Protein AF-A0A258TXN0-F1 (afdb_monomer)

Radius of gyration: 67.25 Å; Cα contacts (8 Å, |Δi|>4): 423; chains: 1; bounding box: 134×65×154 Å

Solvent-accessible surface area (backbone atoms only — not comparable to full-atom values): 26184 Å² total; per-residue (Å²): 59,41,32,47,53,94,91,51,73,48,27,36,38,34,30,48,34,72,54,57,70,43,98,66,52,74,77,59,51,73,75,42,71,86,68,40,50,76,47,72,45,46,90,90,34,70,69,41,41,55,57,52,57,50,58,75,70,36,66,44,80,39,47,53,71,58,34,36,67,53,55,74,41,47,90,88,38,78,72,47,58,69,56,55,42,98,85,58,31,31,79,40,62,52,51,70,46,51,41,34,34,44,99,39,80,64,21,69,73,70,43,69,49,74,75,71,72,57,86,85,50,54,81,67,38,64,60,59,66,68,57,47,53,79,70,47,82,56,48,81,47,79,42,45,54,78,74,47,85,46,72,68,57,49,52,50,39,54,73,74,61,66,47,95,84,56,63,74,87,33,52,36,36,32,30,30,45,48,64,79,59,66,48,93,90,54,56,74,70,56,46,50,52,53,50,55,50,53,47,49,54,47,18,65,76,70,73,48,60,64,90,38,51,42,66,22,14,64,68,50,24,50,52,13,66,76,71,69,36,65,67,48,26,60,73,12,32,42,65,59,51,54,46,47,51,56,68,48,50,54,55,49,52,53,49,51,54,51,52,52,55,48,51,56,50,51,51,52,50,52,54,50,49,53,53,50,51,52,50,51,50,53,53,52,49,54,50,48,52,55,52,54,52,55,58,52,49,55,59,50,48,52,53,49,52,53,48,53,52,54,53,48,55,54,49,52,53,51,49,55,52,50,53,55,49,52,52,52,48,52,55,53,51,51,52,43,46,59,54,66,27,65,67,56,51,52,51,51,54,49,53,45,48,53,52,46,69,70,42,90,47,72,64,55,38,49,50,49,46,54,50,51,54,51,51,54,51,48,37,47,52,54,40,39,54,53,49,51,52,52,46,55,54,49,52,56,47,37,51,50,50,19,69,77,67,74,46,84,76,67,79,78,85,88,79,76,49,64,66,58,53,51,51,53,51,50,51,53,49,58,46,50,61,64,60,68,40,69,70,61,62,72,73,48,57,78,70,57,54,56,49,53,45,50,68,58,48,50,54,50,56,49,53,68,67,73,111

Secondary structure (DSSP, 8-state):
-EE--TTS-SEEEEEEGGGGGSS--HHHHTT-GGGSEEEE--TT-HHHHHHHHHHHT-EEEEEHHHHHHTTS--TT-TTGGGG--TTSEEEEESEEEEEEE---HHHHTT--B-PPPPTTTTTT-HHIIIIIGGG-S-EEEEEETTT-S-HHHHHHIIIIISSTTS-GGGEEEEEE-GGGG--TTS-HHHHHHHHHHHHHHHHHHHT--GGGEEE--HHHHHHHHHHT-HHHHHHTTHHHHHHHIIIIIHHHHHHHHHHHHHHHHHHHHHHHHHHHHHHHHHHHHHHHHHHHHHHHHHHHHHHHHHHHHHHHHHHHHHHHHHHHHHHHHHHHHHHHHHHH-HHHHHHHHHHHHHHHHH-SSHHHHHHHHHHHHHHHHHHHHHHHHHHHHHHHHHHHHHHHHHHHHTPPPPPPPP--THHHHHHHHHHHHHHHHHHS-HHHHHHS-HHHHHHHHIIIIIHHHHHHHH-

pLDDT: mean 79.17, std 10.36, range [47.53, 97.06]

Structure (mmCIF, N/CA/C/O backbone):
data_AF-A0A258TXN0-F1
#
_entry.id   AF-A0A258TXN0-F1
#
loop_
_atom_site.group_PDB
_atom_site.id
_atom_site.type_symbol
_atom_site.label_atom_id
_atom_site.label_alt_id
_atom_site.label_comp_id
_atom_site.label_asym_id
_atom_site.label_entity_id
_atom_site.label_seq_id
_atom_site.pdbx_PDB_ins_code
_atom_site.Cartn_x
_atom_site.Cartn_y
_atom_site.Cartn_z
_atom_site.occupancy
_atom_site.B_iso_or_equiv
_atom_site.auth_seq_id
_atom_site.auth_comp_id
_atom_site.auth_asym_id
_atom_site.auth_atom_id
_atom_site.pdbx_PDB_model_num
ATOM 1 N N . GLU A 1 1 ? 10.518 3.071 -29.718 1.00 85.88 1 GLU A N 1
ATOM 2 C CA . GLU A 1 1 ? 9.910 1.901 -29.042 1.00 85.88 1 GLU A CA 1
ATOM 3 C C . GLU A 1 1 ? 9.382 0.932 -30.086 1.00 85.88 1 GLU A C 1
ATOM 5 O O . GLU A 1 1 ? 8.656 1.357 -30.975 1.00 85.88 1 GLU A O 1
ATOM 10 N N . LEU A 1 2 ? 9.768 -0.339 -30.008 1.00 88.19 2 LEU A N 1
ATOM 11 C CA . LEU A 1 2 ? 9.261 -1.415 -30.858 1.00 88.19 2 LEU A CA 1
ATOM 12 C C . LEU A 1 2 ? 8.452 -2.378 -29.989 1.00 88.19 2 LEU A C 1
ATOM 14 O O . LEU A 1 2 ? 8.932 -2.840 -28.952 1.00 88.19 2 LEU A O 1
ATOM 18 N N . LEU A 1 3 ? 7.236 -2.681 -30.422 1.00 90.94 3 LEU A N 1
ATOM 19 C CA . LEU A 1 3 ? 6.318 -3.585 -29.740 1.00 90.94 3 LEU A CA 1
ATOM 20 C C . LEU A 1 3 ? 5.431 -4.304 -30.753 1.00 90.94 3 LEU A C 1
ATOM 22 O O . LEU A 1 3 ? 5.454 -3.992 -31.944 1.00 90.94 3 LEU A O 1
ATOM 26 N N . TYR A 1 4 ? 4.634 -5.249 -30.266 1.00 90.19 4 TYR A N 1
ATOM 27 C CA . TYR A 1 4 ? 3.569 -5.851 -31.052 1.00 90.19 4 TYR A CA 1
ATOM 28 C C . TYR A 1 4 ? 2.237 -5.811 -30.304 1.00 90.19 4 TYR A C 1
ATOM 30 O O . TYR A 1 4 ? 2.139 -6.259 -29.162 1.00 90.19 4 TYR A O 1
ATOM 38 N N . ASP A 1 5 ? 1.215 -5.278 -30.966 1.00 88.38 5 ASP A N 1
ATOM 39 C CA . ASP A 1 5 ? -0.172 -5.249 -30.523 1.00 88.38 5 ASP A CA 1
ATOM 40 C C . ASP A 1 5 ? -1.057 -5.847 -31.632 1.00 88.38 5 ASP A C 1
ATOM 42 O O . ASP A 1 5 ? -1.190 -5.234 -32.698 1.00 88.38 5 ASP A O 1
ATOM 46 N N . PRO A 1 6 ? -1.685 -7.019 -31.404 1.00 87.31 6 PRO A N 1
ATOM 47 C CA . PRO A 1 6 ? -2.513 -7.683 -32.408 1.00 87.31 6 PRO A CA 1
ATOM 48 C C . PRO A 1 6 ? -3.808 -6.919 -32.722 1.00 87.31 6 PRO A C 1
ATOM 50 O O . PRO A 1 6 ? -4.470 -7.223 -33.712 1.00 87.31 6 PRO A O 1
ATOM 53 N N . SER A 1 7 ? -4.199 -5.947 -31.890 1.00 87.75 7 SER A N 1
ATOM 54 C CA . SER A 1 7 ? -5.395 -5.128 -32.117 1.00 87.75 7 SER A CA 1
ATOM 55 C C . SER A 1 7 ? -5.165 -3.966 -33.088 1.00 87.75 7 SER A C 1
ATOM 57 O O . SER A 1 7 ? -6.132 -3.349 -33.539 1.00 87.75 7 SER A O 1
ATOM 59 N N . LYS A 1 8 ? -3.904 -3.669 -33.428 1.00 85.69 8 LYS A N 1
ATOM 60 C CA . LYS A 1 8 ? -3.514 -2.553 -34.294 1.00 85.69 8 LYS A CA 1
ATOM 61 C C . LYS A 1 8 ? -2.849 -3.054 -35.579 1.00 85.69 8 LYS A C 1
ATOM 63 O O . LYS A 1 8 ? -2.149 -4.066 -35.549 1.00 85.69 8 LYS A O 1
ATOM 68 N N . PRO A 1 9 ? -3.002 -2.335 -36.705 1.00 87.44 9 PRO A N 1
ATOM 69 C CA . PRO A 1 9 ? -2.259 -2.644 -37.920 1.00 87.44 9 PRO A CA 1
ATOM 70 C C . PRO A 1 9 ? -0.758 -2.398 -37.728 1.00 87.44 9 PRO A C 1
ATOM 72 O O . PRO A 1 9 ? -0.335 -1.619 -36.861 1.00 87.44 9 PRO A O 1
ATOM 75 N N . THR A 1 10 ? 0.055 -3.046 -38.560 1.00 90.62 10 THR A N 1
ATOM 76 C CA . THR A 1 10 ? 1.494 -2.782 -38.643 1.00 90.62 10 THR A CA 1
ATOM 77 C C . THR A 1 10 ? 1.719 -1.338 -39.080 1.00 90.62 10 THR A C 1
ATOM 79 O O . THR A 1 10 ? 1.360 -0.935 -40.186 1.00 90.62 10 THR A O 1
ATOM 82 N N . SER A 1 11 ? 2.242 -0.529 -38.162 1.00 91.69 11 SER A N 1
ATOM 83 C CA . SER A 1 11 ? 2.281 0.921 -38.321 1.00 91.69 11 SER A CA 1
ATOM 84 C C . SER A 1 11 ? 3.358 1.569 -37.458 1.00 91.69 11 SER A C 1
ATOM 86 O O . SER A 1 11 ? 3.785 1.030 -36.433 1.00 91.69 11 SER A O 1
ATOM 88 N N . LEU A 1 12 ? 3.799 2.741 -37.901 1.00 90.69 12 LEU A N 1
ATOM 89 C CA . LEU A 1 12 ? 4.608 3.687 -37.150 1.00 90.69 12 LEU A CA 1
ATOM 90 C C . LEU A 1 12 ? 3.681 4.754 -36.584 1.00 90.69 12 LEU A C 1
ATOM 92 O O . LEU A 1 12 ? 2.959 5.399 -37.337 1.00 90.69 12 LEU A O 1
ATOM 96 N N . GLN A 1 13 ? 3.719 4.966 -35.277 1.00 91.12 13 GLN A N 1
ATOM 97 C CA . GLN A 1 13 ? 3.090 6.109 -34.629 1.00 91.12 13 GLN A CA 1
ATOM 98 C C . GLN A 1 13 ? 4.199 7.082 -34.236 1.00 91.12 13 GLN A C 1
ATOM 100 O O . GLN A 1 13 ? 5.100 6.730 -33.472 1.00 91.12 13 GLN A O 1
ATOM 105 N N .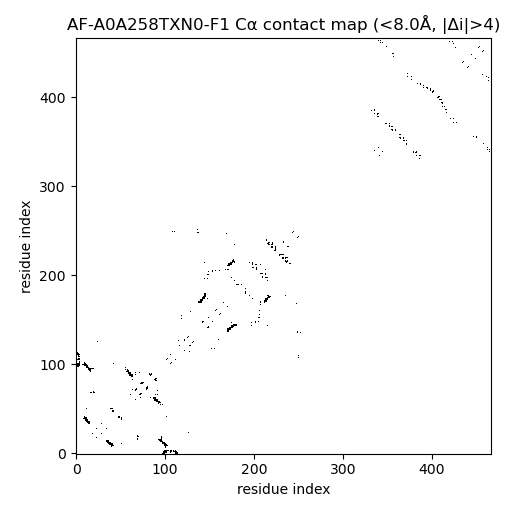 LEU A 1 14 ? 4.145 8.295 -34.772 1.00 90.31 14 LEU A N 1
ATOM 106 C CA . LEU A 1 14 ? 5.177 9.313 -34.626 1.00 90.31 14 LEU A CA 1
ATOM 107 C C . LEU A 1 14 ? 4.608 10.518 -33.878 1.00 90.31 14 LEU A C 1
ATOM 109 O O . LEU A 1 14 ? 3.612 11.107 -34.302 1.00 90.31 14 LEU A O 1
ATOM 113 N N . LEU A 1 15 ? 5.243 10.878 -32.766 1.00 89.94 15 LEU A N 1
ATOM 114 C CA . LEU A 1 15 ? 4.892 12.046 -31.967 1.00 89.94 15 LEU A CA 1
ATOM 115 C C . LEU A 1 15 ? 5.698 13.254 -32.468 1.00 89.94 15 LEU A C 1
ATOM 117 O O . LEU A 1 15 ? 6.931 13.186 -32.439 1.00 89.94 15 LEU A O 1
ATOM 121 N N . PRO A 1 16 ? 5.061 14.351 -32.914 1.00 90.31 16 PRO A N 1
ATOM 122 C CA . PRO A 1 16 ? 5.765 15.533 -33.409 1.00 90.31 16 PRO A CA 1
ATOM 123 C C . PRO A 1 16 ? 6.729 16.128 -32.380 1.00 90.31 16 PRO A C 1
ATOM 125 O O . PRO A 1 16 ? 6.430 16.171 -31.185 1.00 90.31 16 PRO A O 1
ATOM 128 N N . ILE A 1 17 ? 7.874 16.637 -32.842 1.00 85.25 17 ILE A N 1
ATOM 129 C CA . ILE A 1 17 ? 8.883 17.257 -31.967 1.00 85.25 17 ILE A CA 1
ATOM 130 C C . ILE A 1 17 ? 8.358 18.498 -31.234 1.00 85.25 17 ILE A C 1
ATOM 132 O O . ILE A 1 17 ? 8.785 18.789 -30.120 1.00 85.25 17 ILE A O 1
ATOM 136 N N . ASP A 1 18 ? 7.375 19.185 -31.819 1.00 85.44 18 ASP A N 1
ATOM 137 C CA . ASP A 1 18 ? 6.757 20.393 -31.261 1.00 85.44 18 ASP A CA 1
ATOM 138 C C . ASP A 1 18 ? 6.064 20.144 -29.912 1.00 85.44 18 ASP A C 1
ATOM 140 O O . ASP A 1 18 ? 5.946 21.057 -29.098 1.00 85.44 18 ASP A O 1
ATOM 144 N N . THR A 1 19 ? 5.705 18.892 -29.612 1.00 83.75 19 THR A N 1
ATOM 145 C CA . THR A 1 19 ? 5.178 18.476 -28.300 1.00 83.75 19 THR A CA 1
ATOM 146 C C . THR A 1 19 ? 6.193 18.631 -27.163 1.00 83.75 19 THR A C 1
ATOM 148 O O . THR A 1 19 ? 5.831 18.501 -25.997 1.00 83.75 19 THR A O 1
ATOM 151 N N . ARG A 1 20 ? 7.476 18.906 -27.449 1.00 80.94 20 ARG A N 1
ATOM 152 C CA . ARG A 1 20 ? 8.452 19.303 -26.417 1.00 80.94 20 ARG A CA 1
ATOM 153 C C . ARG A 1 20 ? 8.201 20.712 -25.876 1.00 80.94 20 ARG A C 1
ATOM 155 O O . ARG A 1 20 ? 8.654 21.007 -24.780 1.00 80.94 20 ARG A O 1
ATOM 162 N N . ALA A 1 21 ? 7.484 21.567 -26.609 1.00 78.06 21 ALA A N 1
ATOM 163 C CA . ALA A 1 21 ? 7.165 22.926 -26.165 1.00 78.06 21 ALA A CA 1
ATOM 164 C C . ALA A 1 21 ? 6.086 22.975 -25.064 1.00 78.06 21 ALA A C 1
ATOM 166 O O . ALA A 1 21 ? 5.811 24.039 -24.514 1.00 78.06 21 ALA A O 1
ATOM 167 N N . THR A 1 22 ? 5.453 21.840 -24.772 1.00 76.00 22 THR A N 1
ATOM 168 C CA . THR A 1 22 ? 4.412 21.668 -23.755 1.00 76.00 22 THR A CA 1
ATOM 169 C C . THR A 1 22 ? 4.929 20.813 -22.600 1.00 76.00 22 THR A C 1
ATOM 171 O O . THR A 1 22 ? 5.593 19.808 -22.841 1.00 76.00 22 THR A O 1
ATOM 174 N N . ASP A 1 23 ? 4.538 21.133 -21.363 1.00 71.75 23 ASP A N 1
ATOM 175 C CA . ASP A 1 23 ? 4.967 20.428 -20.135 1.00 71.75 23 ASP A CA 1
ATOM 176 C C . ASP A 1 23 ? 4.375 19.009 -19.963 1.00 71.75 23 ASP A C 1
ATOM 178 O O . ASP A 1 23 ? 4.478 18.396 -18.900 1.00 71.75 23 ASP A O 1
ATOM 182 N N . VAL A 1 24 ? 3.720 18.471 -20.994 1.00 77.75 24 VAL A N 1
ATOM 183 C CA . VAL A 1 24 ? 3.070 17.158 -20.959 1.00 77.75 24 VAL A CA 1
ATOM 184 C C . VAL A 1 24 ? 4.089 16.054 -21.260 1.00 77.75 24 VAL A C 1
ATOM 186 O O . VAL A 1 24 ? 4.892 16.128 -22.202 1.00 77.75 24 VAL A O 1
ATOM 189 N N . SER A 1 25 ? 4.046 14.996 -20.448 1.00 77.06 25 SER A N 1
ATOM 190 C CA . SER A 1 25 ? 4.963 13.859 -20.565 1.00 77.06 25 SER A CA 1
ATOM 191 C C . SER A 1 25 ? 4.659 12.983 -21.781 1.00 77.06 25 SER A C 1
ATOM 193 O O . SER A 1 25 ? 3.507 12.825 -22.196 1.00 77.06 25 SER A O 1
ATOM 195 N N . THR A 1 26 ? 5.682 12.308 -22.309 1.00 77.12 26 THR A N 1
ATOM 196 C CA . THR A 1 26 ? 5.510 11.311 -23.388 1.00 77.12 26 THR A CA 1
ATOM 197 C C . THR A 1 26 ? 4.529 10.190 -23.017 1.00 77.12 26 THR A C 1
ATOM 199 O O . THR A 1 26 ? 3.789 9.696 -23.866 1.00 77.12 26 THR A O 1
ATOM 202 N N . THR A 1 27 ? 4.480 9.805 -21.738 1.00 77.50 27 THR A N 1
ATOM 203 C CA . THR A 1 27 ? 3.583 8.753 -21.225 1.00 77.50 27 THR A CA 1
ATOM 204 C C . THR A 1 27 ? 2.120 9.190 -21.242 1.00 77.50 27 THR A C 1
ATOM 206 O O . THR A 1 27 ? 1.228 8.377 -21.477 1.00 77.50 27 THR A O 1
ATOM 209 N N . GLU A 1 28 ? 1.864 10.474 -21.010 1.00 81.56 28 GLU A N 1
ATOM 210 C CA . GLU A 1 28 ? 0.526 11.048 -21.076 1.00 81.56 28 GLU A CA 1
ATOM 211 C C . GLU A 1 28 ? 0.065 11.218 -22.527 1.00 81.56 28 GLU A C 1
ATOM 213 O O . GLU A 1 28 ? -1.054 10.821 -22.848 1.00 81.56 28 GLU A O 1
ATOM 218 N N . TYR A 1 29 ? 0.952 11.647 -23.433 1.00 83.94 29 TYR A N 1
ATOM 219 C CA . TYR A 1 29 ? 0.668 11.704 -24.874 1.00 83.94 29 TYR A CA 1
ATOM 220 C C . TYR A 1 29 ? 0.269 10.357 -25.482 1.00 83.94 29 TYR A C 1
ATOM 222 O O . TYR A 1 29 ? -0.532 10.326 -26.414 1.00 83.94 29 TYR A O 1
ATOM 230 N N . LYS A 1 30 ? 0.737 9.225 -24.938 1.00 83.06 30 LYS A N 1
ATOM 231 C CA . LYS A 1 30 ? 0.283 7.887 -25.374 1.00 83.06 30 LYS A CA 1
ATOM 232 C C . LYS A 1 30 ? -1.232 7.671 -25.211 1.00 83.06 30 LYS A C 1
ATOM 234 O O . LYS A 1 30 ? -1.773 6.750 -25.819 1.00 83.06 30 LYS A O 1
ATOM 239 N N . ARG A 1 31 ? -1.921 8.481 -24.395 1.00 84.25 31 ARG A N 1
ATOM 240 C CA . ARG A 1 31 ? -3.377 8.407 -24.171 1.00 84.25 31 ARG A CA 1
ATOM 241 C C . ARG A 1 31 ? -4.202 9.222 -25.167 1.00 84.25 31 ARG A C 1
ATOM 243 O O . ARG A 1 31 ? -5.419 9.064 -25.159 1.00 84.25 31 ARG A O 1
ATOM 250 N N . TYR A 1 32 ? -3.560 10.040 -26.000 1.00 87.25 32 TYR A N 1
ATOM 251 C CA . TYR A 1 32 ? -4.201 10.946 -26.956 1.00 87.25 32 TYR A CA 1
ATOM 252 C C . TYR A 1 32 ? -3.794 10.569 -28.389 1.00 87.25 32 TYR A C 1
ATOM 254 O O . TYR A 1 32 ? -2.847 11.147 -28.922 1.00 87.25 32 TYR A O 1
ATOM 262 N N . PRO A 1 33 ? -4.435 9.561 -29.017 1.00 84.00 33 PRO A N 1
ATOM 263 C CA . PRO A 1 33 ? -4.076 9.087 -30.356 1.00 84.00 33 PRO A CA 1
ATOM 264 C C . PRO A 1 33 ? -4.084 10.172 -31.442 1.00 84.00 33 PRO A C 1
ATOM 266 O O . PRO A 1 33 ? -3.379 10.034 -32.434 1.00 84.00 33 PRO A O 1
ATOM 269 N N . GLU A 1 34 ? -4.866 11.235 -31.261 1.00 87.88 34 GLU A N 1
ATOM 270 C CA . GLU A 1 34 ? -4.994 12.376 -32.168 1.00 87.88 34 GLU A CA 1
ATOM 271 C C . GLU A 1 34 ? -3.714 13.211 -32.315 1.00 87.88 34 GLU A C 1
ATOM 273 O O . GLU A 1 34 ? -3.518 13.840 -33.352 1.00 87.88 34 GLU A O 1
ATOM 278 N N . GLU A 1 35 ? -2.823 13.176 -31.322 1.00 87.94 35 GLU A N 1
ATOM 279 C CA . GLU A 1 35 ? -1.531 13.877 -31.351 1.00 87.94 35 GLU A CA 1
ATOM 280 C C . GLU A 1 35 ? -0.450 13.084 -32.113 1.00 87.94 35 GLU A C 1
ATOM 282 O O . GLU A 1 35 ? 0.663 13.571 -32.324 1.00 87.94 35 GLU A O 1
ATOM 287 N N . TRP A 1 36 ? -0.755 11.850 -32.536 1.00 90.69 36 TRP A N 1
ATOM 288 C CA . TRP A 1 36 ? 0.188 10.960 -33.210 1.00 90.69 36 TRP A CA 1
ATOM 289 C C . TRP A 1 36 ? -0.069 10.900 -34.710 1.00 90.69 36 TRP A C 1
ATOM 291 O O . TRP A 1 36 ? -1.180 10.660 -35.179 1.00 90.69 36 TRP A O 1
ATOM 301 N N . THR A 1 37 ? 1.005 11.019 -35.485 1.00 90.50 37 THR A N 1
ATOM 302 C CA . THR A 1 37 ? 0.969 10.749 -36.922 1.00 90.50 37 THR A CA 1
ATOM 303 C C . THR A 1 37 ? 1.172 9.258 -37.157 1.00 90.50 37 THR A C 1
ATOM 305 O O . THR A 1 37 ? 2.190 8.703 -36.749 1.00 90.50 37 THR A O 1
ATOM 308 N N . VAL A 1 38 ? 0.211 8.603 -37.811 1.00 90.62 38 VAL A N 1
ATOM 309 C CA . VAL A 1 38 ? 0.270 7.163 -38.100 1.00 90.62 38 VAL A CA 1
ATOM 310 C C . VAL A 1 38 ? 0.675 6.928 -39.554 1.00 90.62 38 VAL A C 1
ATOM 312 O O . VAL A 1 38 ? 0.050 7.458 -40.469 1.00 90.62 38 VAL A O 1
ATOM 315 N N . VAL A 1 39 ? 1.705 6.109 -39.762 1.00 90.38 39 VAL A N 1
ATOM 316 C CA . VAL A 1 39 ? 2.179 5.661 -41.077 1.00 90.38 39 VAL A CA 1
ATOM 317 C C . VAL A 1 39 ? 2.127 4.138 -41.112 1.00 90.38 39 VAL A C 1
ATOM 319 O O . VAL A 1 39 ? 2.914 3.464 -40.448 1.00 90.38 39 VAL A O 1
ATOM 322 N N . GLU A 1 40 ? 1.182 3.580 -41.860 1.00 90.00 40 GLU A N 1
ATOM 323 C CA . GLU A 1 40 ? 1.084 2.132 -42.069 1.00 90.00 40 GLU A CA 1
ATOM 324 C C . GLU A 1 40 ? 2.125 1.652 -43.083 1.00 90.00 40 GLU A C 1
ATOM 326 O O . GLU A 1 40 ? 2.471 2.368 -44.028 1.00 90.00 40 GLU A O 1
ATOM 331 N N . PHE A 1 41 ? 2.628 0.432 -42.892 1.00 88.69 41 PHE A N 1
ATOM 332 C CA . PHE A 1 41 ? 3.592 -0.175 -43.805 1.00 88.69 41 PHE A CA 1
ATOM 333 C C . PHE A 1 41 ? 3.377 -1.682 -43.940 1.00 88.69 41 PHE A C 1
ATOM 335 O O . PHE A 1 41 ? 2.915 -2.348 -43.015 1.00 88.69 41 PHE A O 1
ATOM 342 N N . ASP A 1 42 ? 3.729 -2.219 -45.107 1.00 85.88 42 ASP A N 1
ATOM 343 C CA . ASP A 1 42 ? 3.648 -3.651 -45.389 1.00 85.88 42 ASP A CA 1
ATOM 344 C C . ASP A 1 42 ? 4.982 -4.335 -45.078 1.00 85.88 42 ASP A C 1
ATOM 346 O O . ASP A 1 42 ? 6.019 -4.020 -45.661 1.00 85.88 42 ASP A O 1
ATOM 350 N N . VAL A 1 43 ? 4.933 -5.312 -44.175 1.00 82.38 43 VAL A N 1
ATOM 351 C CA . VAL A 1 43 ? 6.079 -6.113 -43.719 1.00 82.38 43 VAL A CA 1
ATOM 352 C C . VAL A 1 43 ? 6.639 -6.995 -44.838 1.00 82.38 43 VAL A C 1
ATOM 354 O O . VAL A 1 43 ? 7.825 -7.314 -44.838 1.00 82.38 43 VAL A O 1
ATOM 357 N N . ASN A 1 44 ? 5.814 -7.370 -45.819 1.00 82.06 44 ASN A N 1
ATOM 358 C CA . ASN A 1 44 ? 6.240 -8.205 -46.943 1.00 82.06 44 ASN A CA 1
ATOM 359 C C . ASN A 1 44 ? 6.875 -7.391 -48.081 1.00 82.06 44 ASN A C 1
ATOM 361 O O . ASN A 1 44 ? 7.425 -7.970 -49.019 1.00 82.06 44 ASN A O 1
ATOM 365 N N . SER A 1 45 ? 6.813 -6.057 -48.013 1.00 84.88 45 SER A N 1
ATOM 366 C CA . SER A 1 45 ? 7.343 -5.158 -49.034 1.00 84.88 45 SER A CA 1
ATOM 367 C C . SER A 1 45 ? 8.539 -4.376 -48.501 1.00 84.88 45 SER A C 1
ATOM 369 O O . SER A 1 45 ? 8.406 -3.458 -47.690 1.00 84.88 45 SER A O 1
ATOM 371 N N . ASN A 1 46 ? 9.731 -4.706 -49.007 1.00 80.38 46 ASN A N 1
ATOM 372 C CA . ASN A 1 46 ? 10.968 -4.036 -48.608 1.00 80.38 46 ASN A CA 1
ATOM 373 C C . ASN A 1 46 ? 10.924 -2.522 -48.887 1.00 80.38 46 ASN A C 1
ATOM 375 O O . ASN A 1 46 ? 11.340 -1.726 -48.050 1.00 80.38 46 ASN A O 1
ATOM 379 N N . ASP A 1 47 ? 10.351 -2.110 -50.021 1.00 82.81 47 ASP A N 1
ATOM 380 C CA . ASP A 1 47 ? 10.215 -0.691 -50.372 1.00 82.81 47 ASP A CA 1
ATOM 381 C C . ASP A 1 47 ? 9.246 0.045 -49.434 1.00 82.81 47 ASP A C 1
ATOM 383 O O . ASP A 1 47 ? 9.499 1.193 -49.059 1.00 82.81 47 ASP A O 1
ATOM 387 N N . SER A 1 48 ? 8.157 -0.612 -49.013 1.00 85.75 48 SER A N 1
ATOM 388 C CA . SER A 1 48 ? 7.204 -0.044 -48.050 1.00 85.75 48 SER A CA 1
ATOM 389 C C . SER A 1 48 ? 7.864 0.179 -46.690 1.00 85.75 48 SER A C 1
ATOM 391 O O . SER A 1 48 ? 7.779 1.284 -46.151 1.00 85.75 48 SER A O 1
ATOM 393 N N . MET A 1 49 ? 8.598 -0.818 -46.185 1.00 82.69 49 MET A N 1
ATOM 394 C CA . MET A 1 49 ? 9.358 -0.691 -44.941 1.00 82.69 49 MET A CA 1
ATOM 395 C C . MET A 1 49 ? 10.401 0.424 -45.032 1.00 82.69 49 MET A C 1
ATOM 397 O O . MET A 1 49 ? 10.420 1.312 -44.184 1.00 82.69 49 MET A O 1
ATOM 401 N N . VAL A 1 50 ? 11.238 0.440 -46.073 1.00 83.12 50 VAL A N 1
ATOM 402 C CA . VAL A 1 50 ? 12.286 1.464 -46.224 1.00 83.12 50 VAL A CA 1
ATOM 403 C C . VAL A 1 50 ? 11.694 2.874 -46.231 1.00 83.12 50 VAL A C 1
ATOM 405 O O . VAL A 1 50 ? 12.245 3.768 -45.591 1.00 83.12 50 VAL A O 1
ATOM 408 N N . ASN A 1 51 ? 10.573 3.090 -46.921 1.00 84.19 51 ASN A N 1
ATOM 409 C CA . ASN A 1 51 ? 9.920 4.399 -46.947 1.00 84.19 51 ASN A CA 1
ATOM 410 C C . ASN A 1 51 ? 9.346 4.791 -45.580 1.00 84.19 51 ASN A C 1
ATOM 412 O O . ASN A 1 51 ? 9.517 5.932 -45.159 1.00 84.19 51 ASN A O 1
ATOM 416 N N . ALA A 1 52 ? 8.737 3.849 -44.861 1.00 84.94 52 ALA A N 1
ATOM 417 C CA . ALA A 1 52 ? 8.206 4.090 -43.525 1.00 84.94 52 ALA A CA 1
ATOM 418 C C . ALA A 1 52 ? 9.326 4.416 -42.517 1.00 84.94 52 ALA A C 1
ATOM 420 O O . ALA A 1 52 ? 9.269 5.426 -41.820 1.00 84.94 52 ALA A O 1
ATOM 421 N N . PHE A 1 53 ? 10.403 3.627 -42.483 1.00 83.38 53 PHE A N 1
ATOM 422 C CA . PHE A 1 53 ? 11.531 3.862 -41.573 1.00 83.38 53 PHE A CA 1
ATOM 423 C C . PHE A 1 53 ? 12.322 5.136 -41.911 1.00 83.38 53 PHE A C 1
ATOM 425 O O . PHE A 1 53 ? 12.860 5.775 -41.005 1.00 83.38 53 PHE A O 1
ATOM 432 N N . LYS A 1 54 ? 12.345 5.567 -43.181 1.00 84.81 54 LYS A N 1
ATOM 433 C CA . LYS A 1 54 ? 12.897 6.879 -43.559 1.00 84.81 54 LYS A CA 1
ATOM 434 C C . LYS A 1 54 ? 12.158 8.038 -42.889 1.00 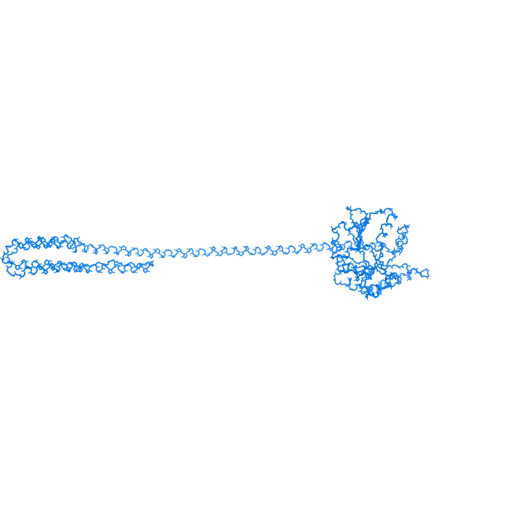84.81 54 LYS A C 1
ATOM 436 O O . LYS A 1 54 ? 12.816 9.008 -42.515 1.00 84.81 54 LYS A O 1
ATOM 441 N N . GLU A 1 55 ? 10.841 7.939 -42.688 1.00 84.50 55 GLU A N 1
ATOM 442 C CA . GLU A 1 55 ? 10.083 8.984 -41.985 1.00 84.50 55 GLU A CA 1
ATOM 443 C C . GLU A 1 55 ? 10.551 9.147 -40.536 1.00 84.50 55 GLU A C 1
ATOM 445 O O . GLU A 1 55 ? 10.659 10.278 -40.074 1.00 84.50 55 GLU A O 1
ATOM 450 N N . VAL A 1 56 ? 10.930 8.067 -39.841 1.00 83.38 56 VAL A N 1
ATOM 451 C CA . VAL A 1 56 ? 11.469 8.140 -38.464 1.00 83.38 56 VAL A CA 1
ATOM 452 C C . VAL A 1 56 ? 12.745 8.989 -38.410 1.00 83.38 56 VAL A C 1
ATOM 454 O O . VAL A 1 56 ? 12.942 9.754 -37.471 1.00 83.38 56 VAL A O 1
ATOM 457 N N . SER A 1 57 ? 13.590 8.894 -39.440 1.00 81.62 57 SER A N 1
ATOM 458 C CA . SER A 1 57 ? 14.858 9.633 -39.549 1.00 81.62 57 SER A CA 1
ATOM 459 C C . SER A 1 57 ? 14.728 11.054 -40.107 1.00 81.62 57 SER A C 1
ATOM 461 O O . SER A 1 57 ? 15.733 11.709 -40.381 1.00 81.62 57 SER A O 1
ATOM 463 N N . ARG A 1 58 ? 13.503 11.538 -40.329 1.00 85.50 58 ARG A N 1
ATOM 464 C CA . ARG A 1 58 ? 13.276 12.833 -40.964 1.00 85.50 58 ARG A CA 1
ATOM 465 C C . ARG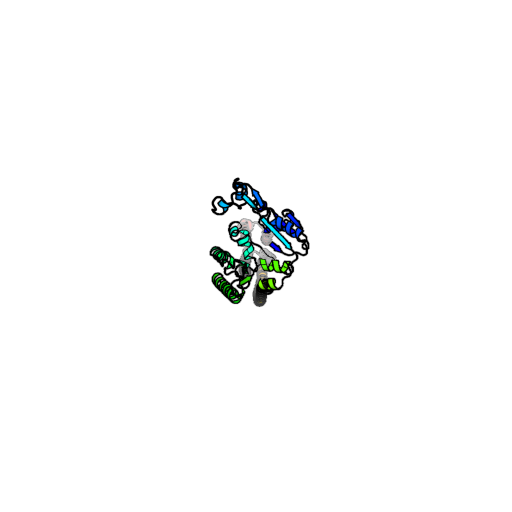 A 1 58 ? 13.703 13.978 -40.049 1.00 85.50 58 ARG A C 1
ATOM 467 O O . ARG A 1 58 ? 13.268 14.074 -38.901 1.00 85.50 58 ARG A O 1
ATOM 474 N N . THR A 1 59 ? 14.505 14.881 -40.599 1.00 86.50 59 THR A N 1
ATOM 475 C CA . THR A 1 59 ? 14.932 16.117 -39.943 1.00 86.50 59 THR A CA 1
ATOM 476 C C . THR A 1 59 ? 14.326 17.336 -40.630 1.00 86.50 59 THR A C 1
ATOM 478 O O . THR A 1 59 ? 13.946 17.299 -41.806 1.00 86.50 59 THR A O 1
ATOM 481 N N . ARG A 1 60 ? 14.222 18.434 -39.880 1.00 86.00 60 ARG A N 1
ATOM 482 C CA . ARG A 1 60 ? 13.848 19.755 -40.387 1.00 86.00 60 ARG A CA 1
ATOM 483 C C . ARG A 1 60 ? 14.868 20.792 -39.931 1.00 86.00 60 ARG A C 1
ATOM 485 O O . ARG A 1 60 ? 15.382 20.712 -38.819 1.00 86.00 60 ARG A O 1
ATOM 492 N N . ARG A 1 61 ? 15.121 21.787 -40.778 1.00 86.19 61 ARG A N 1
ATOM 493 C CA . ARG A 1 61 ? 15.957 22.941 -40.431 1.00 86.19 61 ARG A CA 1
ATOM 494 C C . ARG A 1 61 ? 15.136 23.971 -39.680 1.00 86.19 61 ARG A C 1
ATOM 496 O O . ARG A 1 61 ? 14.099 24.394 -40.186 1.00 86.19 61 ARG A O 1
ATOM 503 N N . VAL A 1 62 ? 15.625 24.379 -38.518 1.00 85.44 62 VAL A N 1
ATOM 504 C CA . VAL A 1 62 ? 15.027 25.424 -37.675 1.00 85.44 62 VAL A CA 1
ATOM 505 C C . VAL A 1 62 ? 16.075 26.470 -37.304 1.00 85.44 62 VAL A C 1
ATOM 507 O O . VAL A 1 62 ? 17.279 26.257 -37.487 1.00 85.44 62 VAL A O 1
ATOM 510 N N . THR A 1 63 ? 15.630 27.624 -36.811 1.00 87.06 63 THR A N 1
ATOM 511 C CA . THR A 1 63 ? 16.546 28.639 -36.272 1.00 87.06 63 THR A CA 1
ATOM 512 C C . THR A 1 63 ? 17.133 28.175 -34.935 1.00 87.06 63 THR A C 1
ATOM 514 O O . THR A 1 63 ? 16.550 27.335 -34.247 1.00 87.06 63 THR A O 1
ATOM 517 N N . ALA A 1 64 ? 18.286 28.724 -34.544 1.00 81.50 64 ALA A N 1
ATOM 518 C CA . ALA A 1 64 ? 18.893 28.410 -33.247 1.00 81.50 64 ALA A CA 1
ATOM 519 C C . ALA A 1 64 ? 17.960 28.748 -32.062 1.00 81.50 64 ALA A C 1
ATOM 521 O O . ALA A 1 64 ? 17.883 27.976 -31.113 1.00 81.50 64 ALA A O 1
ATOM 522 N N . GLU A 1 65 ? 17.187 29.838 -32.156 1.00 81.50 65 GLU A N 1
ATOM 523 C CA . GLU A 1 65 ? 16.200 30.236 -31.136 1.00 81.50 65 GLU A CA 1
ATOM 524 C C . GLU A 1 65 ? 15.066 29.205 -30.982 1.00 81.50 65 GLU A C 1
ATOM 526 O O . GLU A 1 65 ? 14.639 28.888 -29.871 1.00 81.50 65 GLU A O 1
ATOM 531 N N . GLU A 1 66 ? 14.575 28.647 -32.093 1.00 79.88 66 GLU A N 1
ATOM 532 C CA . GLU A 1 66 ? 13.549 27.598 -32.070 1.00 79.88 66 GLU A CA 1
ATOM 533 C C . GLU A 1 66 ? 14.096 26.276 -31.517 1.00 79.88 66 GLU A C 1
ATOM 535 O O . GLU A 1 66 ? 13.400 25.588 -30.768 1.00 79.88 66 GLU A O 1
ATOM 540 N N . ALA A 1 67 ? 15.344 25.928 -31.845 1.00 80.12 67 ALA A N 1
ATOM 541 C CA . ALA A 1 67 ? 16.008 24.741 -31.309 1.00 80.12 67 ALA A CA 1
ATOM 542 C C . ALA A 1 67 ? 16.258 24.850 -29.792 1.00 80.12 67 ALA A C 1
ATOM 544 O O . ALA A 1 67 ? 16.046 23.874 -29.068 1.00 80.12 67 ALA A O 1
ATOM 545 N N . GLU A 1 68 ? 16.631 26.036 -29.300 1.00 80.38 68 GLU A N 1
ATOM 546 C CA . GLU A 1 68 ? 16.802 26.320 -27.868 1.00 80.38 68 GLU A CA 1
ATOM 547 C C . GLU A 1 68 ? 15.471 26.197 -27.114 1.00 80.38 68 GLU A C 1
ATOM 549 O O . GLU A 1 68 ? 15.391 25.530 -26.079 1.00 80.38 68 GLU A O 1
ATOM 554 N N . LYS A 1 69 ? 14.379 26.728 -27.683 1.00 80.06 69 LYS A N 1
ATOM 555 C CA . LYS A 1 69 ? 13.028 26.597 -27.111 1.00 80.06 69 LYS A CA 1
ATOM 556 C C . LYS A 1 69 ? 12.566 25.140 -26.984 1.00 80.06 69 LYS A C 1
ATOM 558 O O . LYS A 1 69 ? 11.817 24.818 -26.067 1.00 80.06 69 LYS A O 1
ATOM 563 N N . LEU A 1 70 ? 13.004 24.263 -27.887 1.00 74.56 70 LEU A N 1
ATOM 564 C CA . LEU A 1 70 ? 12.721 22.822 -27.846 1.00 74.56 70 LEU A CA 1
ATOM 565 C C . LEU A 1 70 ? 13.715 22.033 -26.973 1.00 74.56 70 LEU A C 1
ATOM 567 O O . LEU A 1 70 ? 13.625 20.805 -26.917 1.00 74.56 70 LEU A O 1
ATOM 571 N N . SER A 1 71 ? 14.654 22.717 -26.304 1.00 72.56 71 SER A N 1
ATOM 572 C CA . SER A 1 71 ? 15.742 22.112 -25.520 1.00 72.56 71 SER A CA 1
ATOM 573 C C . SER A 1 71 ? 16.590 21.123 -26.332 1.00 72.56 71 SER A C 1
ATOM 575 O O . SER A 1 71 ? 17.036 20.096 -25.820 1.00 72.56 71 SER A O 1
ATOM 577 N N . LEU A 1 72 ? 16.770 21.412 -27.624 1.00 74.25 72 LEU A N 1
ATOM 578 C CA . LEU A 1 72 ? 17.566 20.624 -28.572 1.00 74.25 72 LEU A CA 1
ATOM 579 C C . LEU A 1 72 ? 18.897 21.296 -28.932 1.00 74.25 72 LEU A C 1
ATOM 581 O O . LEU A 1 72 ? 19.676 20.721 -29.685 1.00 74.25 72 LEU A O 1
ATOM 585 N N . TYR A 1 73 ? 19.140 22.504 -28.425 1.00 72.06 73 TYR A N 1
ATOM 586 C CA . TYR A 1 73 ? 20.357 23.273 -28.648 1.00 72.06 73 TYR A CA 1
ATOM 587 C C . TYR A 1 73 ? 20.652 24.137 -27.415 1.00 72.06 73 TYR A C 1
ATOM 589 O O . TYR A 1 73 ? 19.788 24.913 -27.007 1.00 72.06 73 TYR A O 1
ATOM 597 N N . ASP A 1 74 ? 21.849 24.016 -26.835 1.00 71.38 74 ASP A N 1
ATOM 598 C CA . ASP A 1 74 ? 22.347 24.920 -25.791 1.00 71.38 74 ASP A CA 1
ATOM 599 C C . ASP A 1 74 ? 23.572 25.704 -26.309 1.00 71.38 74 ASP A C 1
ATOM 601 O O . ASP A 1 74 ? 24.617 25.103 -26.575 1.00 71.38 74 ASP A O 1
ATOM 605 N N . PRO A 1 75 ? 23.499 27.048 -26.418 1.00 65.50 75 PRO A N 1
ATOM 606 C CA . PRO A 1 75 ? 24.629 27.881 -26.836 1.00 65.50 75 PRO A CA 1
ATOM 607 C C . PRO A 1 75 ? 25.879 27.754 -25.949 1.00 65.50 75 PRO A C 1
ATOM 609 O O . PRO A 1 75 ? 26.975 28.108 -26.386 1.00 65.50 75 PRO A O 1
ATOM 612 N N . ASN A 1 76 ? 25.728 27.302 -24.699 1.00 65.62 76 ASN A N 1
ATOM 613 C CA . ASN A 1 76 ? 26.821 27.155 -23.736 1.00 65.62 76 ASN A CA 1
ATOM 614 C C . ASN A 1 76 ? 27.470 25.763 -23.763 1.00 65.62 76 ASN A C 1
ATOM 616 O O . ASN A 1 76 ? 28.509 25.568 -23.126 1.00 65.62 76 ASN A O 1
ATOM 620 N N . ASN A 1 77 ? 26.887 24.804 -24.487 1.00 69.06 77 ASN A N 1
ATOM 621 C CA . ASN A 1 77 ? 27.441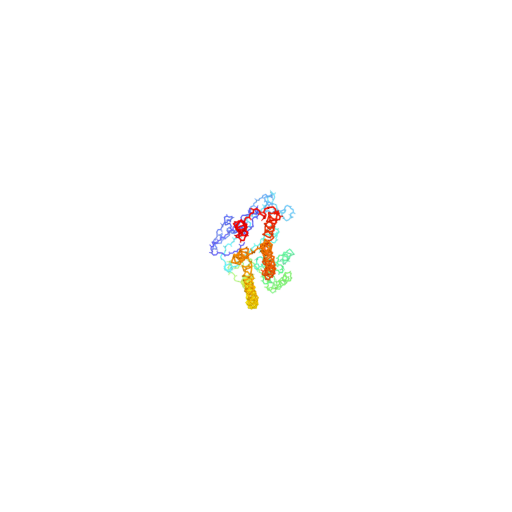 23.469 -24.653 1.00 69.06 77 ASN A CA 1
ATOM 622 C C . ASN A 1 77 ? 28.382 23.430 -25.871 1.00 69.06 77 ASN A C 1
ATOM 624 O O . ASN A 1 77 ? 27.997 23.749 -26.996 1.00 69.06 77 ASN A O 1
ATOM 628 N N . SER A 1 78 ? 29.639 23.032 -25.654 1.00 59.22 78 SER A N 1
ATOM 629 C CA . SER A 1 78 ? 30.668 23.008 -26.703 1.00 59.22 78 SER A CA 1
ATOM 630 C C . SER A 1 78 ? 30.358 22.040 -27.846 1.00 59.22 78 SER A C 1
ATOM 632 O O . SER A 1 78 ? 30.795 22.286 -28.971 1.00 59.22 78 SER A O 1
ATOM 634 N N . ASP A 1 79 ? 29.610 20.970 -27.568 1.00 61.38 79 ASP A N 1
ATOM 635 C CA . ASP A 1 79 ? 29.225 19.972 -28.570 1.00 61.38 79 ASP A CA 1
ATOM 636 C C . ASP A 1 79 ? 28.063 20.473 -29.445 1.00 61.38 79 ASP A C 1
ATOM 638 O O . ASP A 1 79 ? 28.090 20.313 -30.668 1.00 61.38 79 ASP A O 1
ATOM 642 N N . ASP A 1 80 ? 27.096 21.180 -28.853 1.00 62.56 80 ASP A N 1
ATOM 643 C CA . ASP A 1 80 ? 25.960 21.756 -29.584 1.00 62.56 80 ASP A CA 1
ATOM 644 C C . ASP A 1 80 ? 26.401 22.943 -30.451 1.00 62.56 80 ASP A C 1
ATOM 646 O O . ASP A 1 80 ? 25.923 23.098 -31.574 1.00 62.56 80 ASP A O 1
ATOM 650 N N . ALA A 1 81 ? 27.398 23.720 -30.017 1.00 59.00 81 ALA A N 1
ATOM 651 C CA . ALA A 1 81 ? 27.973 24.811 -30.806 1.00 59.00 81 ALA A CA 1
ATOM 652 C C . ALA A 1 81 ? 28.579 24.350 -32.154 1.00 59.00 81 ALA A C 1
ATOM 654 O O . ALA A 1 81 ? 28.657 25.144 -33.094 1.00 59.00 81 ALA A O 1
ATOM 655 N N . MET A 1 82 ? 28.978 23.074 -32.285 1.00 59.38 82 MET A N 1
ATOM 656 C CA . MET A 1 82 ? 29.446 22.491 -33.555 1.00 59.38 82 MET A CA 1
ATOM 657 C C . MET A 1 82 ? 28.312 22.036 -34.487 1.00 59.38 82 MET A C 1
ATOM 659 O O . MET A 1 82 ? 28.570 21.766 -35.660 1.00 59.38 82 MET A O 1
ATOM 663 N N . SER A 1 83 ? 27.071 21.957 -33.997 1.00 66.50 83 SER A N 1
ATOM 664 C CA . SER A 1 83 ? 25.896 21.522 -34.773 1.00 66.50 83 SER A CA 1
ATOM 665 C C . SER A 1 83 ? 25.263 22.633 -35.628 1.00 66.50 83 SER A C 1
ATOM 667 O O . SER A 1 83 ? 24.369 22.371 -36.434 1.00 66.50 83 SER A O 1
ATOM 669 N N . LEU A 1 84 ? 25.745 23.874 -35.491 1.00 73.62 84 LEU A N 1
ATOM 670 C CA . LEU A 1 84 ? 25.308 25.021 -36.283 1.00 73.62 84 LEU A CA 1
ATOM 671 C C . LEU A 1 84 ? 25.728 24.882 -37.751 1.00 73.62 84 LEU A C 1
ATOM 673 O O . LEU A 1 84 ? 26.914 24.833 -38.092 1.00 73.62 84 LEU A O 1
ATOM 677 N N . ASN A 1 85 ? 24.745 24.914 -38.648 1.00 78.50 85 ASN A N 1
ATOM 678 C CA . ASN A 1 85 ? 25.003 25.032 -40.074 1.00 78.50 85 ASN A CA 1
ATOM 679 C C . ASN A 1 85 ? 25.614 26.404 -40.404 1.00 78.50 85 ASN A C 1
ATOM 681 O O . ASN A 1 85 ? 25.411 27.392 -39.697 1.00 78.50 85 ASN A O 1
ATOM 685 N N . LYS A 1 86 ? 26.300 26.495 -41.551 1.00 73.06 86 LYS A N 1
ATOM 686 C CA . LYS A 1 86 ? 26.923 27.742 -42.047 1.00 73.06 86 LYS A CA 1
ATOM 687 C C . LYS A 1 86 ? 25.947 28.921 -42.169 1.00 73.06 86 LYS A C 1
ATOM 689 O O . LYS A 1 86 ? 26.380 30.067 -42.123 1.00 73.06 86 LYS A O 1
ATOM 694 N N . ASP A 1 87 ? 24.657 28.623 -42.286 1.00 75.12 87 ASP A N 1
ATOM 695 C CA . ASP A 1 87 ? 23.574 29.594 -42.444 1.00 75.12 87 ASP A CA 1
ATOM 696 C C . ASP A 1 87 ? 22.909 29.974 -41.101 1.00 75.12 87 ASP A C 1
ATOM 698 O O . ASP A 1 87 ? 21.886 30.653 -41.093 1.00 75.12 87 ASP A O 1
ATOM 702 N N . GLY A 1 88 ? 23.447 29.518 -39.959 1.00 76.94 88 GLY A N 1
ATOM 703 C CA . GLY A 1 88 ? 22.911 29.801 -38.618 1.00 76.94 88 GLY A CA 1
ATOM 704 C C . GLY A 1 88 ? 21.670 28.983 -38.228 1.00 76.94 88 GLY A C 1
ATOM 705 O O . GLY A 1 88 ? 20.982 29.326 -37.269 1.00 76.94 88 GLY A O 1
ATOM 706 N N . THR A 1 89 ? 21.367 27.916 -38.973 1.00 83.94 89 THR A N 1
ATOM 707 C CA . THR A 1 89 ? 20.257 26.984 -38.700 1.00 83.94 89 THR A CA 1
ATOM 708 C C . THR A 1 89 ? 20.760 25.689 -38.072 1.00 83.94 89 THR A C 1
ATOM 710 O O . THR A 1 89 ? 21.921 25.322 -38.248 1.00 83.94 89 THR A O 1
ATOM 713 N N . VAL A 1 90 ? 19.882 24.972 -37.376 1.00 82.25 90 VAL A N 1
ATOM 714 C CA . VAL A 1 90 ? 20.168 23.664 -36.770 1.00 82.25 90 VAL A CA 1
ATOM 715 C C . VAL A 1 90 ? 19.207 22.632 -37.361 1.00 82.25 90 VAL A C 1
ATOM 717 O O . VAL A 1 90 ? 18.018 22.908 -37.541 1.00 82.25 90 VAL A O 1
ATOM 720 N N . ASP A 1 91 ? 19.723 21.455 -37.714 1.00 82.25 91 ASP A N 1
ATOM 721 C CA . ASP A 1 91 ? 18.904 20.324 -38.154 1.00 82.25 91 ASP A CA 1
ATOM 722 C C . ASP A 1 91 ? 18.356 19.592 -36.920 1.00 82.25 91 ASP A C 1
ATOM 724 O O . ASP A 1 91 ? 19.105 18.959 -36.180 1.00 82.25 91 ASP A O 1
ATOM 728 N N . VAL A 1 92 ? 17.042 19.670 -36.698 1.00 82.44 92 VAL A N 1
ATOM 729 C CA . VAL A 1 92 ? 16.358 18.999 -35.581 1.00 82.44 92 VAL A CA 1
ATOM 730 C C . VAL A 1 92 ? 15.513 17.823 -36.080 1.00 82.44 92 VAL A C 1
ATOM 732 O O . VAL A 1 92 ? 14.977 17.884 -37.193 1.00 82.44 92 VAL A O 1
ATOM 735 N N . PRO A 1 93 ? 15.354 16.745 -35.291 1.00 84.06 93 PRO A N 1
ATOM 736 C CA . PRO A 1 93 ? 14.448 15.656 -35.642 1.00 84.06 93 PRO A CA 1
ATOM 737 C C . PRO A 1 93 ? 13.003 16.162 -35.718 1.00 84.06 93 PRO A C 1
ATOM 739 O O . PRO A 1 93 ? 12.578 16.979 -34.905 1.00 84.06 93 PRO A O 1
ATOM 742 N N . CYS A 1 94 ? 12.224 15.664 -36.679 1.00 86.38 94 CYS A N 1
ATOM 743 C CA . CYS A 1 94 ? 10.800 16.003 -36.788 1.00 86.38 94 CYS A CA 1
ATOM 744 C C . CYS A 1 94 ? 9.944 15.364 -35.684 1.00 86.38 94 CYS A C 1
ATOM 746 O O . CYS A 1 94 ? 8.819 15.807 -35.451 1.00 86.38 94 CYS A O 1
ATOM 748 N N . TRP A 1 95 ? 10.465 14.339 -35.005 1.00 88.06 95 TRP A N 1
ATOM 749 C CA . TRP A 1 95 ? 9.708 13.493 -34.088 1.00 88.06 95 TRP A CA 1
ATOM 750 C C . TRP A 1 95 ? 10.369 13.435 -32.710 1.00 88.06 95 TRP A C 1
ATOM 752 O O . TRP A 1 95 ? 11.574 13.215 -32.609 1.00 88.06 95 TRP A O 1
ATOM 762 N N . ARG A 1 96 ? 9.568 13.604 -31.653 1.00 83.19 96 ARG A N 1
ATOM 763 C CA . ARG A 1 96 ? 9.965 13.419 -30.247 1.00 83.19 96 ARG A CA 1
ATOM 764 C C . ARG A 1 96 ? 10.025 11.939 -29.876 1.00 83.19 96 ARG A C 1
ATOM 766 O O . ARG A 1 96 ? 10.876 11.528 -29.101 1.00 83.19 96 ARG A O 1
ATOM 773 N N . TYR A 1 97 ? 9.093 11.139 -30.391 1.00 84.56 97 TYR A N 1
ATOM 774 C CA . TYR A 1 97 ? 8.983 9.723 -30.044 1.00 84.56 97 TYR A CA 1
ATOM 775 C C . TYR A 1 97 ? 8.398 8.917 -31.201 1.00 84.56 97 TYR A C 1
ATOM 777 O O . TYR A 1 97 ? 7.508 9.394 -31.902 1.00 84.56 97 TYR A O 1
ATOM 785 N N . ALA A 1 98 ? 8.866 7.682 -31.374 1.00 88.00 98 ALA A N 1
ATOM 786 C CA . ALA A 1 98 ? 8.355 6.757 -32.381 1.00 88.00 98 ALA A CA 1
ATOM 787 C C . ALA A 1 98 ? 7.974 5.419 -31.737 1.00 88.00 98 ALA A C 1
ATOM 789 O O . ALA A 1 98 ? 8.795 4.786 -31.064 1.00 88.00 98 ALA A O 1
ATOM 790 N N . MET A 1 99 ? 6.735 4.984 -31.960 1.00 89.31 99 MET A N 1
ATOM 791 C CA . MET A 1 99 ? 6.234 3.659 -31.601 1.00 89.31 99 MET A CA 1
ATOM 792 C C . MET A 1 99 ? 6.036 2.839 -32.870 1.00 89.31 99 MET A C 1
ATOM 794 O O . MET A 1 99 ? 5.332 3.258 -33.783 1.00 89.31 99 MET A O 1
ATOM 798 N N . ILE A 1 100 ? 6.655 1.670 -32.927 1.00 91.31 100 ILE A N 1
ATOM 799 C CA . ILE A 1 100 ? 6.651 0.799 -34.098 1.00 91.31 100 ILE A CA 1
ATOM 800 C C . ILE A 1 100 ? 5.912 -0.479 -33.719 1.00 91.31 100 ILE A C 1
ATOM 802 O O . ILE A 1 100 ? 6.399 -1.242 -32.883 1.00 91.31 100 ILE A O 1
ATOM 806 N N . ASN A 1 101 ? 4.744 -0.701 -34.323 1.00 91.25 101 ASN A N 1
ATOM 807 C CA . ASN A 1 101 ? 3.997 -1.945 -34.181 1.00 91.25 101 ASN A CA 1
ATOM 808 C C . ASN A 1 101 ? 4.447 -2.932 -35.262 1.00 91.25 101 ASN A C 1
ATOM 810 O O . ASN A 1 101 ? 4.099 -2.753 -36.430 1.00 91.25 101 ASN A O 1
ATOM 814 N N . PHE A 1 102 ? 5.225 -3.951 -34.894 1.00 89.06 102 PHE A N 1
ATOM 815 C CA . PHE A 1 102 ? 5.856 -4.860 -35.854 1.00 89.06 102 PHE A CA 1
ATOM 816 C C . PHE A 1 102 ? 5.621 -6.340 -35.489 1.00 89.06 102 PHE A C 1
ATOM 818 O O . PHE A 1 102 ? 5.938 -6.737 -34.366 1.00 89.06 102 PHE A O 1
ATOM 825 N N . PRO A 1 103 ? 5.088 -7.173 -36.408 1.00 86.81 103 PRO A N 1
ATOM 826 C CA . PRO A 1 103 ? 4.814 -8.588 -36.157 1.00 86.81 103 PRO A CA 1
ATOM 827 C C . PRO A 1 103 ? 6.111 -9.400 -36.180 1.00 86.81 103 PRO A C 1
ATOM 829 O O . PRO A 1 103 ? 6.548 -9.891 -37.220 1.00 86.81 103 PRO A O 1
ATOM 832 N N . HIS A 1 104 ? 6.753 -9.517 -35.019 1.00 85.19 104 HIS A N 1
ATOM 833 C CA . HIS A 1 104 ? 7.941 -10.345 -34.830 1.00 85.19 104 HIS A CA 1
ATOM 834 C C . HIS A 1 104 ? 7.705 -11.379 -33.725 1.00 85.19 104 HIS A C 1
ATOM 836 O O . HIS A 1 104 ? 7.211 -10.993 -32.663 1.00 85.19 104 HIS A O 1
ATOM 842 N N . PRO A 1 105 ? 8.151 -12.643 -33.883 1.00 83.31 105 PRO A N 1
ATOM 843 C CA . PRO A 1 105 ? 7.914 -13.701 -32.897 1.00 83.31 105 PRO A CA 1
ATOM 844 C C . PRO A 1 105 ? 8.345 -13.352 -31.465 1.00 83.31 105 PRO A C 1
ATOM 846 O O . PRO A 1 105 ? 7.672 -13.718 -30.508 1.00 83.31 105 PRO A O 1
ATOM 849 N N . LEU A 1 106 ? 9.448 -12.611 -31.296 1.00 80.75 106 LEU A N 1
ATOM 850 C CA . LEU A 1 106 ? 9.884 -12.150 -29.967 1.00 80.75 106 LEU A CA 1
ATOM 851 C C . LEU A 1 106 ? 8.970 -11.056 -29.388 1.00 80.75 106 LEU A C 1
ATOM 853 O O . LEU A 1 106 ? 8.719 -11.047 -28.186 1.00 80.75 106 LEU A O 1
ATOM 857 N N . LEU A 1 107 ? 8.463 -10.144 -30.225 1.00 84.50 107 LEU A N 1
ATOM 858 C CA . LEU A 1 107 ? 7.574 -9.058 -29.789 1.00 84.50 107 LEU A CA 1
ATOM 859 C C . LEU A 1 107 ? 6.173 -9.597 -29.460 1.00 84.50 107 LEU A C 1
ATOM 861 O O . LEU A 1 107 ? 5.570 -9.177 -28.476 1.00 84.50 107 LEU A O 1
ATOM 865 N N . GLU A 1 108 ? 5.703 -10.600 -30.210 1.00 84.25 108 GLU A N 1
ATOM 866 C CA . GLU A 1 108 ? 4.465 -11.348 -29.940 1.00 84.25 108 GLU A CA 1
ATOM 867 C C . GLU A 1 108 ? 4.459 -12.025 -28.565 1.00 84.25 108 GLU A C 1
ATOM 869 O O . GLU A 1 108 ? 3.414 -12.144 -27.927 1.00 84.25 108 GLU A O 1
ATOM 874 N N . GLN A 1 109 ? 5.631 -12.414 -28.061 1.00 79.00 109 GLN A N 1
ATOM 875 C CA . GLN A 1 109 ? 5.792 -12.984 -26.721 1.00 79.00 109 GLN A CA 1
ATOM 876 C C . GLN A 1 109 ? 5.788 -11.916 -25.606 1.00 79.00 109 GLN A C 1
ATOM 878 O O . GLN A 1 109 ? 6.036 -12.226 -24.438 1.00 79.00 109 GLN A O 1
ATOM 883 N N . GLY A 1 110 ? 5.481 -10.656 -25.9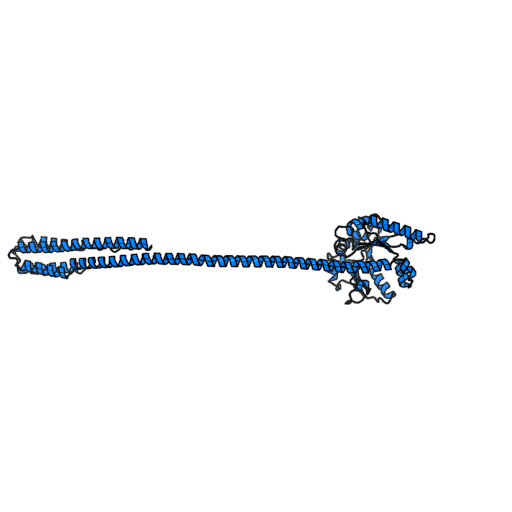37 1.00 76.12 110 GLY A N 1
ATOM 884 C CA . GLY A 1 110 ? 5.369 -9.548 -24.987 1.00 76.12 110 GLY A CA 1
ATOM 885 C C . GLY A 1 110 ? 6.700 -8.867 -24.659 1.00 76.12 110 GLY A C 1
ATOM 886 O O . GLY A 1 110 ? 6.818 -8.243 -23.592 1.00 76.12 110 GLY A O 1
ATOM 887 N N . LEU A 1 111 ? 7.701 -9.003 -25.537 1.00 82.19 111 LEU A N 1
ATOM 888 C CA . LEU A 1 111 ? 8.922 -8.201 -25.511 1.00 82.19 111 LEU A CA 1
ATOM 889 C C . LEU A 1 111 ? 8.620 -6.805 -26.066 1.00 82.19 111 LEU A C 1
ATOM 891 O O . LEU A 1 111 ? 8.019 -6.661 -27.127 1.00 82.19 111 LEU A O 1
ATOM 895 N N . VAL A 1 112 ? 9.073 -5.779 -25.352 1.00 84.25 112 VAL A N 1
ATOM 896 C CA . VAL A 1 112 ? 9.035 -4.389 -25.810 1.00 84.25 112 VAL A CA 1
ATOM 897 C C . VAL A 1 112 ? 10.465 -3.883 -25.803 1.00 84.25 112 VAL A C 1
ATOM 899 O O . VAL A 1 112 ? 11.144 -3.975 -24.779 1.00 84.25 112 VAL A O 1
ATOM 902 N N . ILE A 1 113 ? 10.927 -3.382 -26.945 1.00 86.00 113 ILE A N 1
ATOM 903 C CA . ILE A 1 113 ? 12.281 -2.855 -27.103 1.00 86.00 113 ILE A CA 1
ATOM 904 C C . ILE A 1 113 ? 12.197 -1.336 -27.061 1.00 86.00 113 ILE A C 1
ATOM 906 O O . ILE A 1 113 ? 11.553 -0.697 -27.897 1.00 86.00 113 ILE A O 1
ATOM 910 N N . LEU A 1 114 ? 12.860 -0.750 -26.075 1.00 82.94 114 LEU A N 1
ATOM 911 C CA . LEU A 1 114 ? 12.954 0.691 -25.933 1.00 82.94 114 LEU A CA 1
ATOM 912 C C . LEU A 1 114 ? 14.340 1.113 -26.404 1.00 82.94 114 LEU A C 1
ATOM 914 O O . LEU A 1 114 ? 15.325 0.935 -25.695 1.00 82.94 114 LEU A O 1
ATOM 918 N N . ASP A 1 115 ? 14.397 1.605 -27.636 1.00 81.94 115 ASP A N 1
ATOM 919 C CA . ASP A 1 115 ? 15.624 2.149 -28.202 1.00 81.94 115 ASP A CA 1
ATOM 920 C C . ASP A 1 115 ? 15.843 3.560 -27.653 1.00 81.94 115 ASP A C 1
ATOM 922 O O . ASP A 1 115 ? 14.954 4.414 -27.750 1.00 81.94 115 ASP A O 1
ATOM 926 N N . THR A 1 116 ? 16.992 3.775 -27.019 1.00 69.19 116 THR A N 1
ATOM 927 C CA . THR A 1 116 ? 17.389 5.079 -26.494 1.00 69.19 116 THR A CA 1
ATOM 928 C C . THR A 1 116 ? 18.301 5.752 -27.515 1.00 69.19 116 THR A C 1
ATOM 930 O O . THR A 1 116 ? 19.242 5.098 -27.972 1.00 69.19 116 THR A O 1
ATOM 933 N N . PRO A 1 117 ? 18.104 7.041 -27.855 1.00 64.19 117 PRO A N 1
ATOM 934 C CA . PRO A 1 117 ? 19.089 7.764 -28.645 1.00 64.19 117 PRO A CA 1
ATOM 935 C C . PRO A 1 117 ? 20.451 7.689 -27.938 1.00 64.19 117 PRO A C 1
ATOM 937 O O . PRO A 1 117 ? 20.515 7.498 -26.721 1.00 64.19 117 PRO A O 1
ATOM 940 N N . GLY A 1 118 ? 21.533 7.763 -28.720 1.00 60.91 118 GLY A N 1
ATOM 941 C CA . GLY A 1 118 ? 22.889 7.453 -28.257 1.00 60.91 118 GLY A CA 1
ATOM 942 C C . GLY A 1 118 ? 23.274 8.147 -26.947 1.00 60.91 118 GLY A C 1
ATOM 943 O O . GLY A 1 118 ? 22.697 9.159 -26.570 1.00 60.91 118 GLY A O 1
ATOM 944 N N . LEU A 1 119 ? 24.297 7.627 -26.267 1.00 55.47 119 LEU A N 1
ATOM 945 C CA . LEU A 1 119 ? 24.734 8.069 -24.931 1.00 55.47 119 LEU A CA 1
ATOM 946 C C . LEU A 1 119 ? 24.985 9.592 -24.819 1.00 55.47 119 LEU A C 1
ATOM 948 O O . LEU A 1 119 ? 24.894 10.148 -23.730 1.00 55.47 119 LEU A O 1
ATOM 952 N N . ASN A 1 120 ? 25.225 10.270 -25.945 1.00 51.91 120 ASN A N 1
ATOM 953 C CA . ASN A 1 120 ? 25.391 11.724 -26.048 1.00 51.91 120 ASN A CA 1
ATOM 954 C C . ASN A 1 120 ? 24.063 12.514 -25.935 1.00 51.91 120 ASN A C 1
ATOM 956 O O . ASN A 1 120 ? 24.083 13.699 -25.631 1.00 51.91 120 ASN A O 1
ATOM 960 N N . ALA A 1 121 ? 22.910 11.872 -26.145 1.00 51.50 121 ALA A N 1
ATOM 961 C CA . ALA A 1 121 ? 21.562 12.451 -26.054 1.00 51.50 121 ALA A CA 1
ATOM 962 C C . ALA A 1 121 ? 20.877 12.204 -24.690 1.00 51.50 121 ALA A C 1
ATOM 964 O O . ALA A 1 121 ? 19.815 12.749 -24.407 1.00 51.50 121 ALA A O 1
ATOM 965 N N . ILE A 1 122 ? 21.494 11.412 -23.807 1.00 49.38 122 ILE A N 1
ATOM 966 C CA . ILE A 1 122 ? 21.003 11.111 -22.446 1.00 49.38 122 ILE A CA 1
ATOM 967 C C . ILE A 1 122 ? 20.930 12.375 -21.570 1.00 49.38 122 ILE A C 1
ATOM 969 O O . ILE A 1 122 ? 20.112 12.437 -20.653 1.00 49.38 122 ILE A O 1
ATOM 973 N N . GLY A 1 123 ? 21.743 13.398 -21.863 1.00 49.44 123 GLY A N 1
ATOM 974 C CA . GLY A 1 123 ? 21.736 14.679 -21.147 1.00 49.44 123 GLY A CA 1
ATOM 975 C C . GLY A 1 123 ? 20.570 15.609 -21.501 1.00 49.44 123 GLY A C 1
ATOM 976 O O . GLY A 1 123 ? 20.208 16.450 -20.683 1.00 49.44 123 GLY A O 1
ATOM 977 N N . THR A 1 124 ? 19.957 15.451 -22.679 1.00 50.09 124 THR A N 1
ATOM 978 C CA . THR A 1 124 ? 18.903 16.354 -23.180 1.00 50.09 124 THR A CA 1
ATOM 979 C C . THR A 1 124 ? 17.485 15.826 -22.943 1.00 50.09 124 THR A C 1
ATOM 981 O O . THR A 1 124 ? 16.520 16.575 -23.114 1.00 50.09 124 THR A O 1
ATOM 984 N N . GLU A 1 125 ? 17.329 14.571 -22.496 1.00 56.22 125 GLU A N 1
ATOM 985 C CA . GLU A 1 125 ? 16.034 13.962 -22.156 1.00 56.22 125 GLU A CA 1
ATOM 986 C C . GLU A 1 125 ? 16.023 13.303 -20.760 1.00 56.22 125 GLU A C 1
ATOM 988 O O . GLU A 1 125 ? 16.277 12.101 -20.618 1.00 56.22 125 GLU A O 1
ATOM 993 N N . PRO A 1 126 ? 15.650 14.057 -19.707 1.00 54.19 126 PRO A N 1
ATOM 994 C CA . PRO A 1 126 ? 15.552 13.535 -18.341 1.00 54.19 126 PRO A CA 1
ATOM 995 C C . PRO A 1 126 ? 14.511 12.412 -18.178 1.00 54.19 126 PRO A C 1
ATOM 997 O O . PRO A 1 126 ? 14.673 11.533 -17.335 1.00 54.19 126 PRO A O 1
ATOM 1000 N N . GLU A 1 127 ? 13.435 12.407 -18.978 1.00 56.84 127 GLU A N 1
ATOM 1001 C CA . GLU A 1 127 ? 12.358 11.406 -18.868 1.00 56.84 127 GLU A CA 1
ATOM 1002 C C . GLU A 1 127 ? 12.821 9.992 -19.247 1.00 56.84 127 GLU A C 1
ATOM 1004 O O . GLU A 1 127 ? 12.457 9.013 -18.590 1.00 56.84 127 GLU A O 1
ATOM 1009 N N . LEU A 1 128 ? 13.637 9.867 -20.294 1.00 58.81 128 LEU A N 1
ATOM 1010 C CA . LEU A 1 128 ? 14.078 8.575 -20.813 1.00 58.81 128 LEU A CA 1
ATOM 1011 C C . LEU A 1 128 ? 15.025 7.865 -19.830 1.00 58.81 128 LEU A C 1
ATOM 1013 O O . LEU A 1 128 ? 14.973 6.651 -19.641 1.00 58.81 128 LEU A O 1
ATOM 1017 N N . THR A 1 129 ? 15.862 8.640 -19.151 1.00 54.88 129 THR A N 1
ATOM 1018 C CA . THR A 1 129 ? 16.934 8.140 -18.286 1.00 54.88 129 THR A CA 1
ATOM 1019 C C . THR A 1 129 ? 16.480 7.968 -16.838 1.00 54.88 129 THR A C 1
ATOM 1021 O O . THR A 1 129 ? 16.912 7.025 -16.175 1.00 54.88 129 THR A O 1
ATOM 1024 N N . LEU A 1 130 ? 15.555 8.807 -16.354 1.00 56.81 130 LEU A N 1
ATOM 1025 C CA . LEU A 1 130 ? 15.053 8.750 -14.977 1.00 56.81 130 LEU A CA 1
ATOM 1026 C C . LEU A 1 130 ? 13.763 7.932 -14.816 1.00 56.81 130 LEU A C 1
ATOM 1028 O O . LEU A 1 130 ? 13.571 7.351 -13.750 1.00 56.81 130 LEU A O 1
ATOM 1032 N N . ASN A 1 131 ? 12.903 7.838 -15.841 1.00 59.34 131 ASN A N 1
ATOM 1033 C CA . ASN A 1 131 ? 11.619 7.124 -15.734 1.00 59.34 131 ASN A CA 1
ATOM 1034 C C . ASN A 1 131 ? 11.571 5.814 -16.528 1.00 59.34 131 ASN A C 1
ATOM 1036 O O . ASN A 1 131 ? 10.993 4.840 -16.042 1.00 59.34 131 ASN A O 1
ATOM 1040 N N . MET A 1 132 ? 12.153 5.752 -17.730 1.00 66.62 132 MET A N 1
ATOM 1041 C CA . MET A 1 132 ? 12.042 4.548 -18.569 1.00 66.62 132 MET A CA 1
ATOM 1042 C C . MET A 1 132 ? 13.054 3.473 -18.171 1.00 66.62 132 MET A C 1
ATOM 1044 O O . MET A 1 132 ? 12.665 2.315 -18.016 1.00 66.62 132 MET A O 1
ATOM 1048 N N . LEU A 1 133 ? 14.320 3.845 -17.929 1.00 67.88 133 LEU A N 1
ATOM 1049 C CA . LEU A 1 133 ? 15.342 2.883 -17.504 1.00 67.88 133 LEU A CA 1
ATOM 1050 C C . LEU A 1 133 ? 14.933 2.126 -16.230 1.00 67.88 133 LEU A C 1
ATOM 1052 O O . LEU A 1 133 ? 14.914 0.904 -16.296 1.00 67.88 133 LEU A O 1
ATOM 1056 N N . PRO A 1 134 ? 14.511 2.750 -15.108 1.00 65.38 134 PRO A N 1
ATOM 1057 C CA . PRO A 1 134 ? 14.181 1.997 -13.891 1.00 65.38 134 PRO A CA 1
ATOM 1058 C C . PRO A 1 134 ? 12.964 1.068 -13.996 1.00 65.38 134 PRO A C 1
ATOM 1060 O O . PRO A 1 134 ? 12.787 0.216 -13.126 1.00 65.38 134 PRO A O 1
ATOM 1063 N N . ASN A 1 135 ? 12.120 1.259 -15.014 1.00 66.75 135 ASN A N 1
ATOM 1064 C CA . ASN A 1 135 ? 10.948 0.427 -15.290 1.00 66.75 135 ASN A CA 1
ATOM 1065 C C . ASN A 1 135 ? 11.232 -0.669 -16.331 1.00 66.75 135 ASN A C 1
ATOM 1067 O O . ASN A 1 135 ? 10.378 -1.528 -16.565 1.00 66.75 135 ASN A O 1
ATOM 1071 N N . ALA A 1 136 ? 12.407 -0.661 -16.969 1.00 74.38 136 ALA A N 1
ATOM 1072 C CA . ALA A 1 136 ? 12.797 -1.731 -17.871 1.00 74.38 136 ALA A CA 1
ATOM 1073 C C . ALA A 1 136 ? 13.051 -3.026 -17.079 1.00 74.38 136 ALA A C 1
ATOM 1075 O O . ALA A 1 136 ? 13.525 -3.013 -15.947 1.00 74.38 136 ALA A O 1
ATOM 1076 N N . HIS A 1 137 ? 12.720 -4.170 -17.676 1.00 73.69 137 HIS A N 1
ATOM 1077 C CA . HIS A 1 137 ? 12.951 -5.478 -17.049 1.00 73.69 137 HIS A CA 1
ATOM 1078 C C . HIS A 1 137 ? 14.395 -5.948 -17.251 1.00 73.69 137 HIS A C 1
ATOM 1080 O O . HIS A 1 137 ? 14.930 -6.695 -16.433 1.00 73.69 137 HIS A O 1
ATOM 1086 N N . ALA A 1 138 ? 15.014 -5.494 -18.340 1.00 78.06 138 ALA A N 1
ATOM 1087 C CA . ALA A 1 138 ? 16.402 -5.746 -18.653 1.00 78.06 138 ALA A CA 1
ATOM 1088 C C . ALA A 1 138 ? 17.003 -4.620 -19.489 1.00 78.06 138 ALA A C 1
ATOM 1090 O O . ALA A 1 138 ? 16.283 -3.881 -20.164 1.00 78.06 138 ALA A O 1
ATOM 1091 N N . VAL A 1 139 ? 18.327 -4.523 -19.437 1.00 81.81 139 VAL A N 1
ATOM 1092 C CA . VAL A 1 139 ? 19.124 -3.533 -20.158 1.00 81.81 139 VAL A CA 1
ATOM 1093 C C . VAL A 1 139 ? 20.133 -4.264 -21.035 1.00 81.81 139 VAL A C 1
ATOM 1095 O O . VAL A 1 139 ? 20.927 -5.066 -20.537 1.00 81.81 139 VAL A O 1
ATOM 1098 N N . LEU A 1 140 ? 20.090 -3.968 -22.335 1.00 85.12 140 LEU A N 1
ATOM 1099 C CA . LEU A 1 140 ? 21.047 -4.443 -23.327 1.00 85.12 140 LEU A CA 1
ATOM 1100 C C . LEU A 1 140 ? 21.995 -3.297 -23.681 1.00 85.12 140 LEU A C 1
ATOM 1102 O O . LEU A 1 140 ? 21.590 -2.329 -24.319 1.00 85.12 140 LEU A O 1
ATOM 1106 N N . PHE A 1 141 ? 23.245 -3.392 -23.246 1.00 87.06 141 PHE A N 1
ATOM 1107 C CA . PHE A 1 141 ? 24.238 -2.345 -23.459 1.00 87.06 141 PHE A CA 1
ATOM 1108 C C . PHE A 1 141 ? 25.125 -2.683 -24.655 1.00 87.06 141 PHE A C 1
ATOM 1110 O O . PHE A 1 141 ? 25.839 -3.683 -24.634 1.00 87.06 141 PHE A O 1
ATOM 1117 N N . ILE A 1 142 ? 25.057 -1.880 -25.715 1.00 87.38 142 ILE A N 1
ATOM 1118 C CA . ILE A 1 142 ? 25.764 -2.144 -26.973 1.00 87.38 142 ILE A CA 1
ATOM 1119 C C . ILE A 1 142 ? 27.081 -1.367 -26.989 1.00 87.38 142 ILE A C 1
ATOM 1121 O O . ILE A 1 142 ? 27.094 -0.159 -26.781 1.00 87.38 142 ILE A O 1
ATOM 1125 N N . LEU A 1 143 ? 28.171 -2.075 -27.267 1.00 87.88 143 LEU A N 1
ATOM 1126 C CA . LEU A 1 143 ? 29.549 -1.593 -27.267 1.00 87.88 143 LEU A CA 1
ATOM 1127 C C . LEU A 1 143 ? 30.256 -1.982 -28.570 1.00 87.88 143 LEU A C 1
ATOM 1129 O O . LEU A 1 143 ? 29.873 -2.954 -29.221 1.00 87.88 143 LEU A O 1
ATOM 1133 N N . GLY A 1 144 ? 31.306 -1.252 -28.946 1.00 86.38 144 GLY A N 1
ATOM 1134 C CA . GLY A 1 144 ? 32.176 -1.615 -30.069 1.00 86.38 144 GLY A CA 1
ATOM 1135 C C . GLY A 1 144 ? 33.266 -2.609 -29.658 1.00 86.38 144 GLY A C 1
ATOM 1136 O O . GLY A 1 144 ? 34.030 -2.350 -28.732 1.00 86.38 144 GLY A O 1
ATOM 1137 N N . ALA A 1 145 ? 33.375 -3.743 -30.351 1.00 83.38 145 ALA A N 1
ATOM 1138 C CA . ALA A 1 145 ? 34.459 -4.710 -30.161 1.00 83.38 145 ALA A CA 1
ATOM 1139 C C . ALA A 1 145 ? 35.817 -4.179 -30.665 1.00 83.38 145 ALA A C 1
ATOM 1141 O O . ALA A 1 145 ? 36.863 -4.639 -30.214 1.00 83.38 145 ALA A O 1
ATOM 1142 N N . ASP A 1 146 ? 35.790 -3.210 -31.583 1.00 78.44 146 ASP A N 1
ATOM 1143 C CA . ASP A 1 146 ? 36.936 -2.520 -32.180 1.00 78.44 146 ASP A CA 1
ATOM 1144 C C . ASP A 1 146 ? 37.594 -1.518 -31.221 1.00 78.44 146 ASP A C 1
ATOM 1146 O O . ASP A 1 146 ? 38.820 -1.420 -31.162 1.00 78.44 146 ASP A O 1
ATOM 1150 N N . THR A 1 147 ? 36.788 -0.787 -30.451 1.00 77.06 147 THR A N 1
ATOM 1151 C CA . THR A 1 147 ? 37.261 0.237 -29.504 1.00 77.06 147 THR A CA 1
ATOM 1152 C C . THR A 1 147 ? 37.317 -0.245 -28.057 1.00 77.06 147 THR A C 1
ATOM 1154 O O . THR A 1 147 ? 37.957 0.401 -27.226 1.00 77.06 147 THR A O 1
ATOM 1157 N N . GLY A 1 148 ? 36.663 -1.368 -27.744 1.00 76.19 148 GLY A N 1
ATOM 1158 C CA . GLY A 1 148 ? 36.447 -1.812 -26.370 1.00 76.19 148 GLY A CA 1
ATOM 1159 C C . GLY A 1 148 ? 35.569 -0.833 -25.583 1.00 76.19 148 GLY A C 1
ATOM 1160 O O . GLY A 1 148 ? 34.906 0.029 -26.161 1.00 76.19 148 GLY A O 1
ATOM 1161 N N . VAL A 1 149 ? 35.571 -0.964 -24.252 1.00 81.62 149 VAL A N 1
ATOM 1162 C CA . VAL A 1 149 ? 34.782 -0.094 -23.365 1.00 81.62 149 VAL A CA 1
ATOM 1163 C C . VAL A 1 149 ? 35.506 1.234 -23.136 1.00 81.62 149 VAL A C 1
ATOM 1165 O O . VAL A 1 149 ? 36.569 1.287 -22.510 1.00 81.62 149 VAL A O 1
ATOM 1168 N N . THR A 1 150 ? 34.922 2.322 -23.621 1.00 83.75 150 THR A N 1
ATOM 1169 C CA . THR A 1 150 ? 35.441 3.680 -23.445 1.00 83.75 150 THR A CA 1
ATOM 1170 C C . THR A 1 150 ? 35.118 4.240 -22.058 1.00 83.75 150 THR A C 1
ATOM 1172 O O . THR A 1 150 ? 34.233 3.768 -21.343 1.00 83.75 150 THR A O 1
ATOM 1175 N N . LYS A 1 151 ? 35.838 5.294 -21.650 1.00 78.75 151 LYS A N 1
ATOM 1176 C CA . LYS A 1 151 ? 35.627 5.933 -20.342 1.00 78.75 151 LYS A CA 1
ATOM 1177 C C . LYS A 1 151 ? 34.208 6.501 -20.195 1.00 78.75 151 LYS A C 1
ATOM 1179 O O . LYS A 1 151 ? 33.591 6.306 -19.154 1.00 78.75 151 LYS A O 1
ATOM 1184 N N . SER A 1 152 ? 33.684 7.140 -21.241 1.00 76.06 152 SER A N 1
ATOM 1185 C CA . SER A 1 152 ? 32.317 7.671 -21.268 1.00 76.06 152 SER A CA 1
ATOM 1186 C C . SER A 1 152 ? 31.263 6.570 -21.124 1.00 76.06 152 SER A C 1
ATOM 1188 O O . SER A 1 152 ? 30.310 6.736 -20.370 1.00 76.06 152 SER A O 1
ATOM 1190 N N . GLU A 1 153 ? 31.447 5.419 -21.775 1.00 81.50 153 GLU A N 1
ATOM 1191 C CA . GLU A 1 153 ? 30.538 4.271 -21.646 1.00 81.50 153 GLU A CA 1
ATOM 1192 C C . GLU A 1 153 ? 30.548 3.676 -20.229 1.00 81.50 153 GLU A C 1
ATOM 1194 O O . GLU A 1 153 ? 29.486 3.342 -19.699 1.00 81.50 153 GLU A O 1
ATOM 1199 N N . ILE A 1 154 ? 31.718 3.594 -19.579 1.00 81.38 154 ILE A N 1
ATOM 1200 C CA . ILE A 1 154 ? 31.832 3.151 -18.175 1.00 81.38 154 ILE A CA 1
ATOM 1201 C C . ILE A 1 154 ? 31.114 4.120 -17.237 1.00 81.38 154 ILE A C 1
ATOM 1203 O O . ILE A 1 154 ? 30.433 3.679 -16.307 1.00 81.38 154 ILE A O 1
ATOM 1207 N N . ASP A 1 155 ? 31.271 5.425 -17.455 1.00 78.88 155 ASP A N 1
ATOM 1208 C CA . ASP A 1 155 ? 30.651 6.442 -16.609 1.00 78.88 155 ASP A CA 1
ATOM 1209 C C . ASP A 1 155 ? 29.117 6.360 -16.700 1.00 78.88 155 ASP A C 1
ATOM 1211 O O . ASP A 1 155 ? 28.444 6.319 -15.666 1.00 78.88 155 ASP A O 1
ATOM 1215 N N . VAL A 1 156 ? 28.556 6.189 -17.907 1.00 78.44 156 VAL A N 1
ATOM 1216 C CA . VAL A 1 156 ? 27.108 5.968 -18.084 1.00 78.44 156 VAL A CA 1
ATOM 1217 C C . VAL A 1 156 ? 26.662 4.645 -17.461 1.00 78.44 156 VAL A C 1
ATOM 1219 O O . VAL A 1 156 ? 25.658 4.605 -16.743 1.00 78.44 156 VAL A O 1
ATOM 1222 N N . TRP A 1 157 ? 27.414 3.561 -17.673 1.00 80.50 157 TRP A N 1
ATOM 1223 C CA . TRP A 1 157 ? 27.112 2.268 -17.063 1.00 80.50 157 TRP A CA 1
ATOM 1224 C C . TRP A 1 157 ? 27.020 2.376 -15.539 1.00 80.50 157 TRP A C 1
ATOM 1226 O O . TRP A 1 157 ? 26.060 1.893 -14.935 1.00 80.50 157 TRP A O 1
ATOM 1236 N N . ARG A 1 158 ? 27.975 3.066 -14.907 1.00 78.88 158 ARG A N 1
ATOM 1237 C CA . ARG A 1 158 ? 28.004 3.247 -13.452 1.00 78.88 158 ARG A CA 1
ATOM 1238 C C . ARG A 1 158 ? 26.881 4.134 -12.935 1.00 78.88 158 ARG A C 1
ATOM 1240 O O . ARG A 1 158 ? 26.301 3.845 -11.891 1.00 78.88 158 ARG A O 1
ATOM 1247 N N . GLN A 1 159 ? 26.578 5.206 -13.657 1.00 74.69 159 GLN A N 1
ATOM 1248 C CA . GLN A 1 159 ? 25.589 6.185 -13.228 1.00 74.69 159 GLN A CA 1
ATOM 1249 C C . GLN A 1 159 ? 24.152 5.656 -13.341 1.00 74.69 159 GLN A C 1
ATOM 1251 O O . GLN A 1 159 ? 23.347 5.915 -12.448 1.00 74.69 159 GLN A O 1
ATOM 1256 N N . TYR A 1 160 ? 23.831 4.897 -14.396 1.00 72.19 160 TYR A N 1
ATOM 1257 C CA . TYR A 1 160 ? 22.440 4.536 -14.709 1.00 72.19 160 TYR A CA 1
ATOM 1258 C C . TYR A 1 160 ? 22.126 3.035 -14.595 1.00 72.19 160 TYR A C 1
ATOM 1260 O O . TYR A 1 160 ? 20.976 2.672 -14.336 1.00 72.19 160 TYR A O 1
ATOM 1268 N N . ILE A 1 161 ? 23.117 2.146 -14.752 1.00 73.56 161 ILE A N 1
ATOM 1269 C CA . ILE A 1 161 ? 22.885 0.695 -14.919 1.00 73.56 161 ILE A CA 1
ATOM 1270 C C . ILE A 1 161 ? 23.491 -0.141 -13.773 1.00 73.56 161 ILE A C 1
ATOM 1272 O O . ILE A 1 161 ? 22.937 -1.174 -13.382 1.00 73.56 161 ILE A O 1
ATOM 1276 N N . SER A 1 162 ? 24.599 0.293 -13.164 1.00 67.38 162 SER A N 1
ATOM 1277 C CA . SER A 1 162 ? 25.307 -0.486 -12.135 1.00 67.38 162 SER A CA 1
ATOM 1278 C C . SER A 1 162 ? 24.707 -0.383 -10.724 1.00 67.38 162 SER A C 1
ATOM 1280 O O . SER A 1 162 ? 25.248 -0.980 -9.793 1.00 67.38 162 SER A O 1
ATOM 1282 N N . GLY A 1 163 ? 23.622 0.374 -10.534 1.00 63.91 163 GLY A N 1
ATOM 1283 C CA . GLY A 1 163 ? 23.000 0.589 -9.224 1.00 63.91 163 GLY A CA 1
ATOM 1284 C C . GLY A 1 163 ? 22.386 -0.677 -8.605 1.00 63.91 163 GLY A C 1
ATOM 1285 O O . GLY A 1 163 ? 21.944 -1.586 -9.306 1.00 63.91 163 GLY A O 1
ATOM 1286 N N . THR A 1 164 ? 22.279 -0.696 -7.270 1.00 52.47 164 THR A N 1
ATOM 1287 C CA . THR A 1 164 ? 21.769 -1.800 -6.417 1.00 52.47 164 THR A CA 1
ATOM 1288 C C . THR A 1 164 ? 20.342 -2.271 -6.747 1.00 52.47 164 THR A C 1
ATOM 1290 O O . THR A 1 164 ? 19.875 -3.275 -6.217 1.00 52.47 164 THR A O 1
ATOM 1293 N N . ARG A 1 165 ? 19.627 -1.543 -7.611 1.00 56.06 165 ARG A N 1
ATOM 1294 C CA . ARG A 1 165 ? 18.239 -1.813 -8.005 1.00 56.06 165 ARG A CA 1
ATOM 1295 C C . ARG A 1 165 ? 18.113 -2.935 -9.044 1.00 56.06 165 ARG A C 1
ATOM 1297 O O . ARG A 1 165 ? 17.065 -3.569 -9.121 1.00 56.06 165 ARG A O 1
ATOM 1304 N N . TRP A 1 166 ? 19.168 -3.210 -9.810 1.00 57.75 166 TRP A N 1
ATOM 1305 C CA . TRP A 1 166 ? 19.160 -4.221 -10.866 1.00 57.75 166 TRP A CA 1
ATOM 1306 C C . TRP A 1 166 ? 19.663 -5.570 -10.344 1.00 57.75 166 TRP A C 1
ATOM 1308 O O . TRP A 1 166 ? 20.827 -5.704 -9.961 1.00 57.75 166 TRP A O 1
ATOM 1318 N N . LYS A 1 167 ? 18.809 -6.605 -10.357 1.00 57.56 167 LYS A N 1
ATOM 1319 C CA . LYS A 1 167 ? 19.276 -7.990 -10.174 1.00 57.56 167 LYS A CA 1
ATOM 1320 C C . LYS A 1 167 ? 20.227 -8.326 -11.330 1.00 57.56 167 LYS A C 1
ATOM 1322 O O . LYS A 1 167 ? 19.913 -8.037 -12.481 1.00 57.56 167 LYS A O 1
ATOM 1327 N N . GLN A 1 168 ? 21.355 -8.974 -11.028 1.00 57.53 168 GLN A N 1
ATOM 1328 C CA . GLN A 1 168 ? 22.406 -9.337 -11.997 1.00 57.53 168 GLN A CA 1
ATOM 1329 C C . GLN A 1 168 ? 21.855 -9.930 -13.310 1.00 57.53 168 GLN A C 1
ATOM 1331 O O . GLN A 1 168 ? 22.323 -9.564 -14.379 1.00 57.53 168 GLN A O 1
ATOM 1336 N N . LYS A 1 169 ? 20.796 -10.752 -13.240 1.00 60.50 169 LYS A N 1
ATOM 1337 C CA . LYS A 1 169 ? 20.169 -11.445 -14.383 1.00 60.50 169 LYS A CA 1
ATOM 1338 C C . LYS A 1 169 ? 19.483 -10.552 -15.435 1.00 60.50 169 LYS A C 1
ATOM 1340 O O . LYS A 1 169 ? 19.132 -11.055 -16.489 1.00 60.50 169 LYS A O 1
ATOM 1345 N N . GLY A 1 170 ? 19.259 -9.265 -15.163 1.00 70.50 170 GLY A N 1
ATOM 1346 C CA . GLY A 1 170 ? 18.609 -8.339 -16.105 1.00 70.50 170 GLY A CA 1
ATOM 1347 C C . GLY A 1 170 ? 19.580 -7.486 -16.924 1.00 70.50 170 GLY A C 1
ATOM 1348 O O . GLY A 1 170 ? 19.153 -6.539 -17.574 1.00 70.50 170 GLY A O 1
ATOM 1349 N N . ARG A 1 171 ? 20.890 -7.739 -16.850 1.00 81.69 171 ARG A N 1
ATOM 1350 C CA . ARG A 1 171 ? 21.913 -6.898 -17.483 1.00 81.69 171 ARG A CA 1
ATOM 1351 C C . ARG A 1 171 ? 22.743 -7.717 -18.453 1.00 81.69 171 ARG A C 1
ATOM 1353 O O . ARG A 1 171 ? 23.313 -8.728 -18.059 1.00 81.69 171 ARG A O 1
ATOM 1360 N N . MET A 1 172 ? 22.821 -7.258 -19.693 1.00 86.31 172 MET A N 1
ATOM 1361 C CA . MET A 1 172 ? 23.601 -7.894 -20.749 1.00 86.31 172 MET A CA 1
ATOM 1362 C C . MET A 1 172 ? 24.395 -6.836 -21.505 1.00 86.31 172 MET A C 1
ATOM 1364 O O . MET A 1 172 ? 23.912 -5.720 -21.704 1.00 86.31 172 MET A O 1
ATOM 1368 N N . ALA A 1 173 ? 25.595 -7.193 -21.951 1.00 89.69 173 ALA A N 1
ATOM 1369 C CA . ALA A 1 173 ? 26.398 -6.357 -22.833 1.00 89.69 173 ALA A CA 1
ATOM 1370 C C . ALA A 1 173 ? 26.611 -7.057 -24.178 1.00 89.69 173 ALA A C 1
ATOM 1372 O O . ALA A 1 173 ? 26.818 -8.267 -24.236 1.00 89.69 173 ALA A O 1
ATOM 1373 N N . VAL A 1 174 ? 26.578 -6.296 -25.266 1.00 91.50 174 VAL A N 1
ATOM 1374 C CA . VAL A 1 174 ? 26.829 -6.786 -26.622 1.00 91.50 174 VAL A CA 1
ATOM 1375 C C . VAL A 1 174 ? 28.073 -6.100 -27.151 1.00 91.50 174 VAL A C 1
ATOM 1377 O O . VAL A 1 174 ? 28.080 -4.885 -27.317 1.00 91.50 174 VAL A O 1
ATOM 1380 N N . LEU A 1 175 ? 29.112 -6.877 -27.446 1.00 90.75 175 LEU A N 1
ATOM 1381 C CA . LEU A 1 175 ? 30.293 -6.391 -28.156 1.00 90.75 175 LEU A CA 1
ATOM 1382 C C . LEU A 1 175 ? 30.022 -6.539 -29.652 1.00 90.75 175 LEU A C 1
ATOM 1384 O O . LEU A 1 175 ? 30.223 -7.607 -30.227 1.00 90.75 175 LEU A O 1
ATOM 1388 N N . ASN A 1 176 ? 29.479 -5.489 -30.256 1.00 90.50 176 ASN A N 1
ATOM 1389 C CA . ASN A 1 176 ? 29.143 -5.444 -31.672 1.00 90.50 176 ASN A CA 1
ATOM 1390 C C . ASN A 1 176 ? 30.393 -5.178 -32.532 1.00 90.50 176 ASN A C 1
ATOM 1392 O O . ASN A 1 176 ? 31.389 -4.662 -32.038 1.00 90.50 176 ASN A O 1
ATOM 1396 N N . LYS A 1 177 ? 30.323 -5.454 -33.838 1.00 89.12 177 LYS A N 1
ATOM 1397 C CA . LYS A 1 177 ? 31.415 -5.280 -34.819 1.00 89.12 177 LYS A CA 1
ATOM 1398 C C . LYS A 1 177 ? 32.599 -6.237 -34.653 1.00 89.12 177 LYS A C 1
ATOM 1400 O O . LYS A 1 177 ? 33.741 -5.880 -34.941 1.00 89.12 177 LYS A O 1
ATOM 1405 N N . ILE A 1 178 ? 32.350 -7.475 -34.230 1.00 87.81 178 ILE A N 1
ATOM 1406 C CA . ILE A 1 178 ? 33.411 -8.500 -34.177 1.00 87.81 178 ILE A CA 1
ATOM 1407 C C . ILE A 1 178 ? 34.030 -8.780 -35.552 1.00 87.81 178 ILE A C 1
ATOM 1409 O O . ILE A 1 178 ? 35.148 -9.274 -35.626 1.00 87.81 178 ILE A O 1
ATOM 1413 N N . ASP A 1 179 ? 33.329 -8.434 -36.633 1.00 85.50 179 ASP A N 1
ATOM 1414 C CA . ASP A 1 179 ? 33.830 -8.523 -38.000 1.00 85.50 179 ASP A CA 1
ATOM 1415 C C . ASP A 1 179 ? 34.998 -7.577 -38.288 1.00 85.50 179 ASP A C 1
ATOM 1417 O O . ASP A 1 179 ? 35.821 -7.881 -39.144 1.00 85.50 179 ASP A O 1
ATOM 1421 N N . GLY A 1 180 ? 35.149 -6.495 -37.519 1.00 82.88 180 GLY A N 1
ATOM 1422 C CA . GLY A 1 180 ? 36.348 -5.656 -37.574 1.00 82.88 180 GLY A CA 1
ATOM 1423 C C . GLY A 1 180 ? 37.612 -6.356 -37.058 1.00 82.88 180 GLY A C 1
ATOM 1424 O O . GLY A 1 180 ? 38.717 -5.902 -37.339 1.00 82.88 180 GLY A O 1
ATOM 1425 N N . LEU A 1 181 ? 37.463 -7.461 -36.318 1.00 79.38 181 LEU A N 1
ATOM 1426 C CA . LEU A 1 181 ? 38.571 -8.288 -35.828 1.00 79.38 181 LEU A CA 1
ATOM 1427 C C . LEU A 1 181 ? 38.895 -9.455 -36.777 1.00 79.38 181 LEU A C 1
ATOM 1429 O O . LEU A 1 181 ? 39.869 -10.169 -36.533 1.00 79.38 181 LEU A O 1
ATOM 1433 N N . TRP A 1 182 ? 38.099 -9.661 -37.834 1.00 80.25 182 TRP A N 1
ATOM 1434 C CA . TRP A 1 182 ? 38.328 -10.692 -38.849 1.00 80.25 182 TRP A CA 1
ATOM 1435 C C . TRP A 1 182 ? 39.417 -10.223 -39.815 1.00 80.25 182 TRP A C 1
ATOM 1437 O O . TRP A 1 182 ? 39.150 -9.629 -40.856 1.00 80.25 182 TRP A O 1
ATOM 1447 N N . ASP A 1 183 ? 40.664 -10.445 -39.420 1.00 75.88 183 ASP A N 1
ATOM 1448 C CA . ASP A 1 183 ? 41.837 -10.182 -40.246 1.00 75.88 183 ASP A CA 1
ATOM 1449 C C . ASP A 1 183 ? 42.164 -11.435 -41.069 1.00 75.88 183 ASP A C 1
ATOM 1451 O O . ASP A 1 183 ? 42.441 -12.487 -40.496 1.00 75.88 183 ASP A O 1
ATOM 1455 N N . GLU A 1 184 ? 42.153 -11.328 -42.402 1.00 68.88 184 GLU A N 1
ATOM 1456 C CA . GLU A 1 184 ? 42.454 -12.442 -43.321 1.00 68.88 184 GLU A CA 1
ATOM 1457 C C . GLU A 1 184 ? 43.889 -12.984 -43.167 1.00 68.88 184 GLU A C 1
ATOM 1459 O O . GLU A 1 184 ? 44.203 -14.060 -43.676 1.00 68.88 184 GLU A O 1
ATOM 1464 N N . LEU A 1 185 ? 44.770 -12.254 -42.472 1.00 70.62 185 LEU A N 1
ATOM 1465 C CA . LEU A 1 185 ? 46.144 -12.665 -42.177 1.00 70.62 185 LEU A CA 1
ATOM 1466 C C . LEU A 1 185 ? 46.297 -13.401 -40.836 1.00 70.62 185 LEU A C 1
ATOM 1468 O O . LEU A 1 185 ? 47.402 -13.859 -40.533 1.00 70.62 185 LEU A O 1
ATOM 1472 N N . LYS A 1 186 ? 45.235 -13.498 -40.025 1.00 75.56 186 LYS A N 1
ATOM 1473 C CA . LYS A 1 186 ? 45.243 -14.182 -38.725 1.00 75.56 186 LYS A CA 1
ATOM 1474 C C . LYS A 1 186 ? 44.497 -15.506 -38.805 1.00 75.56 186 LYS A C 1
ATOM 1476 O O . LYS A 1 186 ? 43.456 -15.607 -39.444 1.00 75.56 186 LYS A O 1
ATOM 1481 N N . ASP A 1 187 ? 44.995 -16.504 -38.084 1.00 80.19 187 ASP A N 1
ATOM 1482 C CA . ASP A 1 187 ? 44.277 -17.768 -37.924 1.00 80.19 187 ASP A CA 1
ATOM 1483 C C . ASP A 1 187 ? 43.030 -17.576 -37.039 1.00 80.19 187 ASP A C 1
ATOM 1485 O O . ASP A 1 187 ? 43.049 -16.814 -36.066 1.00 80.19 187 ASP A O 1
ATOM 1489 N N . ASP A 1 188 ? 41.972 -18.354 -37.294 1.00 78.56 188 ASP A N 1
ATOM 1490 C CA . ASP A 1 188 ? 40.716 -18.337 -36.518 1.00 78.56 188 ASP A CA 1
ATOM 1491 C C . ASP A 1 188 ? 40.944 -18.477 -34.999 1.00 78.56 188 ASP A C 1
ATOM 1493 O O . ASP A 1 188 ? 40.228 -17.903 -34.175 1.00 78.56 188 ASP A O 1
ATOM 1497 N N . VAL A 1 189 ? 41.987 -19.215 -34.606 1.00 83.06 189 VAL A N 1
ATOM 1498 C CA . VAL A 1 189 ? 42.373 -19.423 -33.202 1.00 83.06 189 VAL A CA 1
ATOM 1499 C C . VAL A 1 189 ? 42.902 -18.138 -32.555 1.00 83.06 189 VAL A C 1
ATOM 1501 O O . VAL A 1 189 ? 42.712 -17.929 -31.354 1.00 83.06 189 VAL A O 1
ATOM 1504 N N . GLU A 1 190 ? 43.588 -17.283 -33.311 1.00 82.69 190 GLU A N 1
ATOM 1505 C CA . GLU A 1 190 ? 44.085 -15.997 -32.814 1.00 82.69 190 GLU A CA 1
ATOM 1506 C C . GLU A 1 190 ? 42.951 -14.984 -32.672 1.00 82.69 190 GLU A C 1
ATOM 1508 O O . GLU A 1 190 ? 42.876 -14.299 -31.650 1.00 82.69 190 GLU A O 1
ATOM 1513 N N . ILE A 1 191 ? 42.024 -14.959 -33.635 1.00 83.12 191 ILE A N 1
ATOM 1514 C CA . ILE A 1 191 ? 40.814 -14.128 -33.586 1.00 83.12 191 ILE A CA 1
ATOM 1515 C C . ILE A 1 191 ? 39.970 -14.496 -32.356 1.00 83.12 191 ILE A C 1
ATOM 1517 O O . ILE A 1 191 ? 39.569 -13.611 -31.598 1.00 83.12 191 ILE A O 1
ATOM 1521 N N . GLU A 1 192 ? 39.767 -15.791 -32.083 1.00 85.06 192 GLU A N 1
ATOM 1522 C CA . GLU A 1 192 ? 39.017 -16.231 -30.899 1.00 85.06 192 GLU A CA 1
ATOM 1523 C C . GLU A 1 192 ? 39.706 -15.825 -29.590 1.00 85.06 192 GLU A C 1
ATOM 1525 O O . GLU A 1 192 ? 39.050 -15.404 -28.636 1.00 85.06 192 GLU A O 1
ATOM 1530 N N . LYS A 1 193 ? 41.039 -15.919 -29.521 1.00 86.44 193 LYS A N 1
ATOM 1531 C CA . LYS A 1 193 ? 41.797 -15.505 -28.329 1.00 86.44 193 LYS A CA 1
ATOM 1532 C C . LYS A 1 193 ? 41.665 -14.009 -28.062 1.00 86.44 193 LYS A C 1
ATOM 1534 O O . LYS A 1 193 ? 41.483 -13.624 -26.904 1.00 86.44 193 LYS A O 1
ATOM 1539 N N . GLU A 1 194 ? 41.753 -13.183 -29.102 1.00 84.56 194 GLU A N 1
ATOM 1540 C CA . GLU A 1 194 ? 41.575 -11.731 -29.001 1.00 84.56 194 GLU A CA 1
ATOM 1541 C C . GLU A 1 194 ? 40.154 -11.401 -28.524 1.00 84.56 194 GLU A C 1
ATOM 1543 O O . GLU A 1 194 ? 39.967 -10.625 -27.587 1.00 84.56 194 GLU A O 1
ATOM 1548 N N . LEU A 1 195 ? 39.152 -12.078 -29.087 1.00 86.31 195 LEU A N 1
ATOM 1549 C CA . LEU A 1 195 ? 37.753 -11.911 -28.715 1.00 86.31 195 LEU A CA 1
ATOM 1550 C C . LEU A 1 195 ? 37.487 -12.296 -27.253 1.00 86.31 195 LEU A C 1
ATOM 1552 O O . LEU A 1 195 ? 36.892 -11.525 -26.502 1.00 86.31 195 LEU A O 1
ATOM 1556 N N . VAL A 1 196 ? 37.975 -13.458 -26.808 1.00 88.50 196 VAL A N 1
ATOM 1557 C CA . VAL A 1 196 ? 37.845 -13.908 -25.412 1.00 88.50 196 VAL A CA 1
ATOM 1558 C C . VAL A 1 196 ? 38.537 -12.935 -24.457 1.00 88.50 196 VAL A C 1
ATOM 1560 O O . VAL A 1 196 ? 38.042 -12.688 -23.356 1.00 88.50 196 VAL A O 1
ATOM 1563 N N . LYS A 1 197 ? 39.672 -12.356 -24.861 1.00 88.06 197 LYS A N 1
ATOM 1564 C CA . LYS A 1 197 ? 40.357 -11.321 -24.084 1.00 88.06 197 LYS A CA 1
ATOM 1565 C C . LYS A 1 197 ? 39.501 -10.056 -23.973 1.00 88.06 197 LYS A C 1
ATOM 1567 O O . LYS A 1 197 ? 39.338 -9.560 -22.861 1.00 88.06 197 LYS A O 1
ATOM 1572 N N . GLN A 1 198 ? 38.912 -9.580 -25.071 1.00 86.06 198 GLN A N 1
ATOM 1573 C CA . GLN A 1 198 ? 38.015 -8.416 -25.067 1.00 86.06 198 GLN A CA 1
ATOM 1574 C C . GLN A 1 198 ? 36.766 -8.645 -24.207 1.00 86.06 198 GLN A C 1
ATOM 1576 O O . GLN A 1 198 ? 36.382 -7.774 -23.426 1.00 86.06 198 GLN A O 1
ATOM 1581 N N . VAL A 1 199 ? 36.179 -9.843 -24.273 1.00 89.69 199 VAL A N 1
ATOM 1582 C CA . VAL A 1 199 ? 35.050 -10.243 -23.422 1.00 89.69 199 VAL A CA 1
ATOM 1583 C C . VAL A 1 199 ? 35.437 -10.200 -21.942 1.00 89.69 199 VAL A C 1
ATOM 1585 O O . VAL A 1 199 ? 34.713 -9.612 -21.144 1.00 89.69 199 VAL A O 1
ATOM 1588 N N . LYS A 1 200 ? 36.593 -10.762 -21.562 1.00 89.88 200 LYS A N 1
ATOM 1589 C CA . LYS A 1 200 ? 37.064 -10.751 -20.165 1.00 89.88 200 LYS A CA 1
ATOM 1590 C C . LYS A 1 200 ? 37.321 -9.341 -19.642 1.00 89.88 200 LYS A C 1
ATOM 1592 O O . LYS A 1 200 ? 36.868 -9.011 -18.552 1.00 89.88 200 LYS A O 1
ATOM 1597 N N . VAL A 1 201 ? 38.003 -8.507 -20.426 1.00 89.75 201 VAL A N 1
ATOM 1598 C CA . VAL A 1 201 ? 38.275 -7.111 -20.047 1.00 89.75 201 VAL A CA 1
ATOM 1599 C C . VAL A 1 201 ? 36.965 -6.340 -19.879 1.00 89.75 201 VAL A C 1
ATOM 1601 O O . VAL A 1 201 ? 36.787 -5.629 -18.893 1.00 89.75 201 VAL A O 1
ATOM 1604 N N . SER A 1 202 ? 36.013 -6.526 -20.794 1.00 88.50 202 SER A N 1
ATOM 1605 C CA . SER A 1 202 ? 34.698 -5.881 -20.710 1.00 88.50 202 SER A CA 1
ATOM 1606 C C . SER A 1 202 ? 33.893 -6.366 -19.496 1.00 88.50 202 SER A C 1
ATOM 1608 O O . SER A 1 202 ? 33.262 -5.553 -18.824 1.00 88.50 202 SER A O 1
ATOM 1610 N N . ALA A 1 203 ? 33.961 -7.661 -19.163 1.00 89.50 203 ALA A N 1
ATOM 1611 C CA . ALA A 1 203 ? 33.325 -8.243 -17.976 1.00 89.50 203 ALA A CA 1
ATOM 1612 C C . ALA A 1 203 ? 33.851 -7.619 -16.683 1.00 89.50 203 ALA A C 1
ATOM 1614 O O . ALA A 1 203 ? 33.063 -7.202 -15.834 1.00 89.50 203 ALA A O 1
ATOM 1615 N N . GLU A 1 204 ? 35.172 -7.483 -16.565 1.00 88.56 204 GLU A N 1
ATOM 1616 C CA . GLU A 1 204 ? 35.813 -6.860 -15.406 1.00 88.56 204 GLU A CA 1
ATOM 1617 C C . GLU A 1 204 ? 35.452 -5.375 -15.275 1.00 88.56 204 GLU A C 1
ATOM 1619 O O . GLU A 1 204 ? 35.123 -4.916 -14.181 1.00 88.56 204 GLU A O 1
ATOM 1624 N N . LEU A 1 205 ? 35.462 -4.622 -16.381 1.00 86.31 205 LEU A N 1
ATOM 1625 C CA . LEU A 1 205 ? 35.158 -3.186 -16.371 1.00 86.31 205 LEU A CA 1
ATOM 1626 C C . LEU A 1 205 ? 33.691 -2.889 -16.030 1.00 86.31 205 LEU A C 1
ATOM 1628 O O . LEU A 1 205 ? 33.412 -1.922 -15.315 1.00 86.31 205 LEU A O 1
ATOM 1632 N N . LEU A 1 206 ? 32.763 -3.716 -16.521 1.00 84.94 206 LEU A N 1
ATOM 1633 C CA . LEU A 1 206 ? 31.322 -3.562 -16.296 1.00 84.94 206 LEU A CA 1
ATOM 1634 C C . LEU A 1 206 ? 30.834 -4.263 -15.016 1.00 84.94 206 LEU A C 1
ATOM 1636 O O . LEU A 1 206 ? 29.729 -3.983 -14.545 1.00 84.94 206 LEU A O 1
ATOM 1640 N N . GLY A 1 207 ? 31.638 -5.151 -14.426 1.00 85.25 207 GLY A N 1
ATOM 1641 C CA . GLY A 1 207 ? 31.240 -5.962 -13.272 1.00 85.25 207 GLY A CA 1
ATOM 1642 C C . GLY A 1 207 ? 30.134 -6.970 -13.606 1.00 85.25 207 GLY A C 1
ATOM 1643 O O . GLY A 1 207 ? 29.248 -7.204 -12.778 1.00 85.25 207 GLY A O 1
ATOM 1644 N N . LEU A 1 208 ? 30.162 -7.513 -14.826 1.00 85.88 208 LEU A N 1
ATOM 1645 C CA . LEU A 1 208 ? 29.238 -8.533 -15.329 1.00 85.88 208 LEU A CA 1
ATOM 1646 C C . LEU A 1 208 ? 29.912 -9.907 -15.356 1.00 85.88 208 LEU A C 1
ATOM 1648 O O . LEU A 1 208 ? 31.135 -10.004 -15.454 1.00 85.88 208 LEU A O 1
ATOM 1652 N N . ASP A 1 209 ? 29.114 -10.974 -15.308 1.00 86.69 209 ASP A N 1
ATOM 1653 C CA . ASP A 1 209 ? 29.631 -12.312 -15.593 1.00 86.69 209 ASP A CA 1
ATOM 1654 C C . ASP A 1 209 ? 29.938 -12.455 -17.094 1.00 86.69 209 ASP A C 1
ATOM 1656 O O . ASP A 1 209 ? 29.262 -11.867 -17.939 1.00 86.69 209 ASP A O 1
ATOM 1660 N N . ILE A 1 210 ? 30.948 -13.257 -17.438 1.00 87.25 210 ILE A N 1
ATOM 1661 C CA . ILE A 1 210 ? 31.352 -13.503 -18.833 1.00 87.25 210 ILE A CA 1
ATOM 1662 C C . ILE A 1 210 ? 30.179 -14.046 -19.663 1.00 87.25 210 ILE A C 1
ATOM 1664 O O . ILE A 1 210 ? 30.067 -13.723 -20.842 1.00 87.25 210 ILE A O 1
ATOM 1668 N N . SER A 1 211 ? 29.285 -14.829 -19.049 1.00 85.94 211 SER A N 1
ATOM 1669 C CA . SER A 1 211 ? 28.079 -15.356 -19.702 1.00 85.94 211 SER A CA 1
ATOM 1670 C C . SER A 1 211 ? 27.082 -14.280 -20.148 1.00 85.94 211 SER A C 1
ATOM 1672 O O . SER A 1 211 ? 26.237 -14.558 -20.992 1.00 85.94 211 SER A O 1
ATOM 1674 N N . GLN A 1 212 ? 27.193 -13.055 -19.629 1.00 86.62 212 GLN A N 1
ATOM 1675 C CA . GLN A 1 212 ? 26.295 -11.936 -19.932 1.00 86.62 212 GLN A CA 1
ATOM 1676 C C . GLN A 1 212 ? 26.859 -10.987 -20.998 1.00 86.62 212 GLN A C 1
ATOM 1678 O O . GLN A 1 212 ? 26.266 -9.937 -21.263 1.00 86.62 212 GLN A O 1
ATOM 1683 N N . ILE A 1 213 ? 28.008 -11.330 -21.591 1.00 90.00 213 ILE A N 1
ATOM 1684 C CA . ILE A 1 213 ? 28.654 -10.557 -22.650 1.00 90.00 213 ILE A CA 1
ATOM 1685 C C . ILE A 1 213 ? 28.615 -11.338 -23.956 1.00 90.00 213 ILE A C 1
ATOM 1687 O O . ILE A 1 213 ? 29.209 -12.407 -24.082 1.00 90.00 213 ILE A O 1
ATOM 1691 N N . PHE A 1 214 ? 27.960 -10.755 -24.955 1.00 91.50 214 PHE A N 1
ATOM 1692 C CA . PHE A 1 214 ? 27.710 -11.387 -26.242 1.00 91.50 214 PHE A CA 1
ATOM 1693 C C . PHE A 1 214 ? 28.509 -10.691 -27.350 1.00 91.50 214 PHE A C 1
ATOM 1695 O O . PHE A 1 214 ? 28.131 -9.605 -27.798 1.00 91.50 214 PHE A O 1
ATOM 1702 N N . PRO A 1 215 ? 29.616 -11.288 -27.819 1.00 91.38 215 PRO A N 1
ATOM 1703 C CA . PRO A 1 215 ? 30.302 -10.819 -29.015 1.00 91.38 215 PRO A CA 1
ATOM 1704 C C . PRO A 1 215 ? 29.453 -11.122 -30.251 1.00 91.38 215 PRO A C 1
ATOM 1706 O O . PRO A 1 215 ? 29.147 -12.283 -30.508 1.00 91.38 215 PRO A O 1
ATOM 1709 N N . THR A 1 216 ? 29.070 -10.102 -31.022 1.00 92.31 216 THR A N 1
ATOM 1710 C CA . THR A 1 216 ? 28.232 -10.274 -32.221 1.00 92.31 216 THR A CA 1
ATOM 1711 C C . THR A 1 216 ? 28.640 -9.347 -33.366 1.00 92.31 216 THR A C 1
ATOM 1713 O O . THR A 1 216 ? 29.268 -8.308 -33.169 1.00 92.31 216 THR A O 1
ATOM 1716 N N . SER A 1 217 ? 28.283 -9.717 -34.596 1.00 92.19 217 SER A N 1
ATOM 1717 C CA . SER A 1 217 ? 28.320 -8.809 -35.747 1.00 92.19 217 SER A CA 1
ATOM 1718 C C . SER A 1 217 ? 26.900 -8.596 -36.253 1.00 92.19 217 SER A C 1
ATOM 1720 O O . SER A 1 217 ? 26.360 -9.421 -36.992 1.00 92.19 217 SER A O 1
ATOM 1722 N N . ALA A 1 218 ? 26.281 -7.480 -35.865 1.00 89.56 218 ALA A N 1
ATOM 1723 C CA . ALA A 1 218 ? 24.921 -7.162 -36.295 1.00 89.56 218 ALA A CA 1
ATOM 1724 C C . ALA A 1 218 ? 24.824 -7.000 -37.824 1.00 89.56 218 ALA A C 1
ATOM 1726 O O . ALA A 1 218 ? 23.871 -7.478 -38.437 1.00 89.56 218 ALA A O 1
ATOM 1727 N N . GLN A 1 219 ? 25.833 -6.386 -38.459 1.00 89.19 219 GLN A N 1
ATOM 1728 C CA . GLN A 1 219 ? 25.849 -6.162 -39.908 1.00 89.19 219 GLN A CA 1
ATOM 1729 C C . GLN A 1 219 ? 25.923 -7.480 -40.688 1.00 89.19 219 GLN A C 1
ATOM 1731 O O . GLN A 1 219 ? 25.134 -7.697 -41.609 1.00 89.19 219 GLN A O 1
ATOM 1736 N N . LYS A 1 220 ? 26.855 -8.370 -40.323 1.00 88.56 220 LYS A N 1
ATOM 1737 C CA . LYS A 1 220 ? 27.008 -9.667 -40.995 1.00 88.56 220 LYS A CA 1
ATOM 1738 C C . LYS A 1 220 ? 25.843 -10.597 -40.678 1.00 88.56 220 LYS A C 1
ATOM 1740 O O . LYS A 1 220 ? 25.386 -11.290 -41.578 1.00 88.56 220 LYS A O 1
ATOM 1745 N N . GLY A 1 221 ? 25.306 -10.547 -39.458 1.00 88.19 221 GLY A N 1
ATOM 1746 C CA . GLY A 1 221 ? 24.099 -11.284 -39.080 1.00 88.19 221 GLY A CA 1
ATOM 1747 C C . GLY A 1 221 ? 22.864 -10.851 -39.876 1.00 88.19 221 GLY A C 1
ATOM 1748 O O . GLY A 1 221 ? 22.111 -11.702 -40.347 1.00 88.19 221 GLY A O 1
ATOM 1749 N N . LEU A 1 222 ? 22.681 -9.545 -40.106 1.00 86.62 222 LEU A N 1
ATOM 1750 C CA . LEU A 1 222 ? 21.603 -9.034 -40.957 1.00 86.62 222 LEU A CA 1
ATOM 1751 C C . LEU A 1 222 ? 21.787 -9.465 -42.418 1.00 86.62 222 LEU A C 1
ATOM 1753 O O . LEU A 1 222 ? 20.851 -9.978 -43.025 1.00 86.62 222 LEU A O 1
ATOM 1757 N N . LEU A 1 223 ? 22.996 -9.305 -42.969 1.00 87.81 223 LEU A N 1
ATOM 1758 C CA . LEU A 1 223 ? 23.313 -9.724 -44.337 1.00 87.81 223 LEU A CA 1
ATOM 1759 C C . LEU A 1 223 ? 23.062 -11.225 -44.538 1.00 87.81 223 LEU A C 1
ATOM 1761 O O . LEU A 1 223 ? 22.489 -11.628 -45.546 1.00 87.81 223 LEU A O 1
ATOM 1765 N N . ALA A 1 224 ? 23.448 -12.036 -43.553 1.00 88.81 224 ALA A N 1
ATOM 1766 C CA . ALA A 1 224 ? 23.220 -13.471 -43.540 1.00 88.81 224 ALA A CA 1
ATOM 1767 C C . ALA A 1 224 ? 21.726 -13.823 -43.560 1.00 88.81 224 ALA A C 1
ATOM 1769 O O . ALA A 1 224 ? 21.314 -14.665 -44.352 1.00 88.81 224 ALA A O 1
ATOM 1770 N N . LYS A 1 225 ? 20.895 -13.141 -42.757 1.00 84.56 225 LYS A N 1
ATOM 1771 C CA . LYS A 1 225 ? 19.434 -13.346 -42.754 1.00 84.56 225 LYS A CA 1
ATOM 1772 C C . LYS A 1 225 ? 18.776 -12.941 -44.073 1.00 84.56 225 LYS A C 1
ATOM 1774 O O . LYS A 1 225 ? 17.883 -13.641 -44.534 1.00 84.56 225 LYS A O 1
ATOM 1779 N N . VAL A 1 226 ? 19.223 -11.843 -44.686 1.00 84.69 226 VAL A N 1
ATOM 1780 C CA . VAL A 1 226 ? 18.687 -11.364 -45.974 1.00 84.69 226 VAL A CA 1
ATOM 1781 C C . VAL A 1 226 ? 19.064 -12.302 -47.122 1.00 84.69 226 VAL A C 1
ATOM 1783 O O . VAL A 1 226 ? 18.227 -12.599 -47.969 1.00 84.69 226 VAL A O 1
ATOM 1786 N N . ASN A 1 227 ? 20.305 -12.792 -47.139 1.00 85.81 227 ASN A N 1
ATOM 1787 C CA . ASN A 1 227 ? 20.812 -13.648 -48.214 1.00 85.81 227 ASN A CA 1
ATOM 1788 C C . ASN A 1 227 ? 20.565 -15.150 -47.983 1.00 85.81 227 ASN A C 1
ATOM 1790 O O . ASN A 1 227 ? 20.806 -15.943 -48.889 1.00 85.81 227 ASN A O 1
ATOM 1794 N N . GLY A 1 228 ? 20.113 -15.548 -46.789 1.00 85.88 228 GLY A N 1
ATOM 1795 C CA . GLY A 1 228 ? 19.949 -16.952 -46.401 1.00 85.88 228 GLY A CA 1
ATOM 1796 C C . GLY A 1 228 ? 21.269 -17.702 -46.175 1.00 85.88 228 GLY A C 1
ATOM 1797 O O . GLY A 1 228 ? 21.329 -18.906 -46.403 1.00 85.88 228 GLY A O 1
ATOM 1798 N N . ASP A 1 229 ? 22.335 -17.010 -45.761 1.00 91.12 229 ASP A N 1
ATOM 1799 C CA . ASP A 1 229 ? 23.656 -17.609 -45.522 1.00 91.12 229 ASP A CA 1
ATOM 1800 C C . ASP A 1 229 ? 23.795 -18.099 -44.071 1.00 91.12 229 ASP A C 1
ATOM 1802 O O . ASP A 1 229 ? 24.098 -17.332 -43.154 1.00 91.12 229 ASP A O 1
ATOM 1806 N N . GLU A 1 230 ? 23.583 -19.397 -43.848 1.00 90.25 230 GLU A N 1
ATOM 1807 C CA . GLU A 1 230 ? 23.676 -19.999 -42.512 1.00 90.25 230 GLU A CA 1
ATOM 1808 C C . GLU A 1 230 ? 25.094 -19.942 -41.920 1.00 90.25 230 GLU A C 1
ATOM 1810 O O . GLU A 1 230 ? 25.248 -19.763 -40.709 1.00 90.25 230 GLU A O 1
ATOM 1815 N N . ASN A 1 231 ? 26.138 -20.035 -42.751 1.00 88.81 231 ASN A N 1
ATOM 1816 C CA . ASN A 1 231 ? 27.522 -20.014 -42.272 1.00 88.81 231 ASN A CA 1
ATOM 1817 C C . ASN A 1 231 ? 27.882 -18.628 -41.737 1.00 88.81 231 ASN A C 1
ATOM 1819 O O . ASN A 1 231 ? 28.416 -18.506 -40.631 1.00 88.81 231 ASN A O 1
ATOM 1823 N N . LEU A 1 232 ? 27.527 -17.580 -42.485 1.00 88.50 232 LEU A N 1
ATOM 1824 C CA . LEU A 1 232 ? 27.741 -16.203 -42.050 1.00 88.50 232 LEU A CA 1
ATOM 1825 C C . LEU A 1 232 ? 26.891 -15.860 -40.816 1.00 88.50 232 LEU A C 1
ATOM 1827 O O . LEU A 1 232 ? 27.341 -15.122 -39.936 1.00 88.50 232 LEU A O 1
ATOM 1831 N N . LEU A 1 233 ? 25.690 -16.439 -40.700 1.00 88.44 233 LEU A N 1
ATOM 1832 C CA . LEU A 1 233 ? 24.836 -16.262 -39.526 1.00 88.44 233 LEU A CA 1
ATOM 1833 C C . LEU A 1 233 ? 25.476 -16.862 -38.267 1.00 88.44 233 LEU A C 1
ATOM 1835 O O . LEU A 1 233 ? 25.491 -16.211 -37.220 1.00 88.44 233 LEU A O 1
ATOM 1839 N N . ILE A 1 234 ? 26.055 -18.060 -38.365 1.00 88.38 234 ILE A N 1
ATOM 1840 C CA . ILE A 1 234 ? 26.771 -18.698 -37.251 1.00 88.38 234 ILE A CA 1
ATOM 1841 C C . ILE A 1 234 ? 28.020 -17.887 -36.881 1.00 88.38 234 ILE A C 1
ATOM 1843 O O . ILE A 1 234 ? 28.230 -17.602 -35.700 1.00 88.38 234 ILE A O 1
ATOM 1847 N N . GLN A 1 235 ? 28.806 -17.446 -37.870 1.00 86.44 235 GLN A N 1
ATOM 1848 C CA . GLN A 1 235 ? 29.997 -16.615 -37.643 1.00 86.44 235 GLN A CA 1
ATOM 1849 C C . GLN A 1 235 ? 29.666 -15.274 -36.976 1.00 86.44 235 GLN A C 1
ATOM 1851 O O . GLN A 1 235 ? 30.412 -14.808 -36.117 1.00 86.44 235 GLN A O 1
ATOM 1856 N N . SER A 1 236 ? 28.516 -14.678 -37.307 1.00 88.94 236 SER A N 1
ATOM 1857 C CA . SER A 1 236 ? 28.046 -13.430 -36.691 1.00 88.94 236 SER A CA 1
ATOM 1858 C C . SER A 1 236 ? 27.665 -13.564 -35.211 1.00 88.94 236 SER A C 1
ATOM 1860 O O . SER A 1 236 ? 27.506 -12.547 -34.535 1.00 88.94 236 SER A O 1
ATOM 1862 N N . ARG A 1 237 ? 27.485 -14.802 -34.717 1.00 89.81 237 ARG A N 1
ATOM 1863 C CA . ARG A 1 237 ? 27.021 -15.162 -33.361 1.00 89.81 237 ARG A CA 1
ATOM 1864 C C . ARG A 1 237 ? 25.673 -14.563 -32.951 1.00 89.81 237 ARG A C 1
ATOM 1866 O O . ARG A 1 237 ? 25.262 -14.714 -31.802 1.00 89.81 237 ARG A O 1
ATOM 1873 N N . LEU A 1 238 ? 24.933 -13.965 -33.883 1.00 88.44 238 LEU A N 1
ATOM 1874 C CA . LEU A 1 238 ? 23.612 -13.395 -33.626 1.00 88.44 238 LEU A CA 1
ATOM 1875 C C . LEU A 1 238 ? 22.612 -14.412 -33.028 1.00 88.44 238 LEU A C 1
ATOM 1877 O O . LEU A 1 238 ? 21.925 -14.047 -32.074 1.00 88.44 238 LEU A O 1
ATOM 1881 N N . PRO A 1 239 ? 22.569 -15.694 -33.460 1.00 88.75 239 PRO A N 1
ATOM 1882 C CA . PRO A 1 239 ? 21.666 -16.679 -32.855 1.00 88.75 239 PRO A CA 1
ATOM 1883 C C . PRO A 1 239 ? 21.921 -16.934 -31.363 1.00 88.75 239 PRO A C 1
ATOM 1885 O O . PRO A 1 239 ? 20.996 -17.284 -30.634 1.00 88.75 239 PRO A O 1
ATOM 1888 N N . GLN A 1 240 ? 23.162 -16.764 -30.890 1.00 88.00 240 GLN A N 1
ATOM 1889 C CA . GLN A 1 240 ? 23.499 -16.944 -29.473 1.00 88.00 240 GLN A CA 1
ATOM 1890 C C . GLN A 1 240 ? 22.891 -15.823 -28.627 1.00 88.00 240 GLN A C 1
ATOM 1892 O O . GLN A 1 240 ? 22.326 -16.098 -27.570 1.00 88.00 240 GLN A O 1
ATOM 1897 N N . LEU A 1 241 ? 22.941 -14.585 -29.130 1.00 87.50 241 LEU A N 1
ATOM 1898 C CA . LEU A 1 241 ? 22.280 -13.441 -28.507 1.00 87.50 241 LEU A CA 1
ATOM 1899 C C . LEU A 1 241 ? 20.755 -13.613 -28.518 1.00 87.50 241 LEU A C 1
ATOM 1901 O O . LEU A 1 241 ? 20.121 -13.460 -27.481 1.00 87.50 241 LEU A O 1
ATOM 1905 N N . GLU A 1 242 ? 20.161 -13.989 -29.655 1.00 84.88 242 GLU A N 1
ATOM 1906 C CA . GLU A 1 242 ? 18.706 -14.204 -29.761 1.00 84.88 242 GLU A CA 1
ATOM 1907 C C . GLU A 1 242 ? 18.212 -15.285 -28.795 1.00 84.88 242 GLU A C 1
ATOM 1909 O O . GLU A 1 242 ? 17.191 -15.110 -28.126 1.00 84.88 242 GLU A O 1
ATOM 1914 N N . LYS A 1 243 ? 18.972 -16.377 -28.666 1.00 84.56 243 LYS A N 1
ATOM 1915 C CA . LYS A 1 243 ? 18.675 -17.440 -27.711 1.00 84.56 243 LYS A CA 1
ATOM 1916 C C . LYS A 1 243 ? 18.778 -16.958 -26.265 1.00 84.56 243 LYS A C 1
ATOM 1918 O O . LYS A 1 243 ? 17.877 -17.243 -25.488 1.00 84.56 243 LYS A O 1
ATOM 1923 N N . ALA A 1 244 ? 19.821 -16.209 -25.908 1.00 82.88 244 ALA A N 1
ATOM 1924 C CA . ALA A 1 244 ? 19.966 -15.664 -24.559 1.00 82.88 244 ALA A CA 1
ATOM 1925 C C . ALA A 1 244 ? 18.824 -14.695 -24.205 1.00 82.88 244 ALA A C 1
ATOM 1927 O O . ALA A 1 244 ? 18.254 -14.778 -23.119 1.00 82.88 244 ALA A O 1
ATOM 1928 N N . LEU A 1 245 ? 18.418 -13.835 -25.147 1.00 79.31 245 LEU A N 1
ATOM 1929 C CA . LEU A 1 245 ? 17.268 -12.946 -24.966 1.00 79.31 245 LEU A CA 1
ATOM 1930 C C . LEU A 1 245 ? 15.967 -13.742 -24.753 1.00 79.31 245 LEU A C 1
ATOM 1932 O O . LEU A 1 245 ? 15.179 -13.401 -23.875 1.00 79.31 245 LEU A O 1
ATOM 1936 N N . SER A 1 246 ? 15.748 -14.822 -25.507 1.00 78.19 246 SER A N 1
ATOM 1937 C CA . SER A 1 246 ? 14.563 -15.679 -25.360 1.00 78.19 246 SER A CA 1
ATOM 1938 C C . SER A 1 246 ? 14.567 -16.485 -24.052 1.00 78.19 246 SER A C 1
ATOM 1940 O O . SER A 1 246 ? 13.574 -16.489 -23.323 1.00 78.19 246 SER A O 1
ATOM 1942 N N . ASP A 1 247 ? 15.676 -17.157 -23.740 1.00 76.44 247 ASP A N 1
ATOM 1943 C CA . ASP A 1 247 ? 15.775 -18.119 -22.636 1.00 76.44 247 ASP A CA 1
ATOM 1944 C C . ASP A 1 247 ? 15.956 -17.437 -21.268 1.00 76.44 247 ASP A C 1
ATOM 1946 O O . ASP A 1 247 ? 15.524 -17.984 -20.253 1.00 76.44 247 ASP A O 1
ATOM 1950 N N . GLU A 1 248 ? 16.559 -16.244 -21.206 1.00 71.00 248 GLU A N 1
ATOM 1951 C CA . GLU A 1 248 ? 16.824 -15.555 -19.934 1.00 71.00 248 GLU A CA 1
ATOM 1952 C C . GLU A 1 248 ? 15.828 -14.426 -19.635 1.00 71.00 248 GLU A C 1
ATOM 1954 O O . GLU A 1 248 ? 15.354 -14.312 -18.499 1.00 71.00 248 GLU A O 1
ATOM 1959 N N . LEU A 1 249 ? 15.455 -13.597 -20.619 1.00 71.56 249 LEU A N 1
ATOM 1960 C CA . LEU A 1 249 ? 14.627 -12.409 -20.356 1.00 71.56 249 LEU A CA 1
ATOM 1961 C C . LEU A 1 249 ? 13.140 -12.727 -20.203 1.00 71.56 249 LEU A C 1
ATOM 1963 O O . LEU A 1 249 ? 12.469 -12.171 -19.331 1.00 71.56 249 LEU A O 1
ATOM 1967 N N . ILE A 1 250 ? 12.604 -13.626 -21.029 1.00 70.69 250 ILE A N 1
ATOM 1968 C CA . ILE A 1 250 ? 11.169 -13.933 -21.000 1.00 70.69 250 ILE A CA 1
ATOM 1969 C C . ILE A 1 250 ? 10.800 -14.703 -19.717 1.00 70.69 250 ILE A C 1
ATOM 1971 O O . ILE A 1 250 ? 9.865 -14.283 -19.020 1.00 70.69 250 ILE A O 1
ATOM 1975 N N . PRO A 1 251 ? 11.533 -15.763 -19.312 1.00 71.12 251 PRO A N 1
ATOM 1976 C CA . PRO A 1 251 ? 11.264 -16.442 -18.047 1.00 71.12 251 PRO A CA 1
ATOM 1977 C C . PRO A 1 251 ? 11.507 -15.553 -16.828 1.00 71.12 251 PRO A C 1
ATOM 1979 O O . PRO A 1 251 ? 10.706 -15.589 -15.894 1.00 71.12 251 PRO A O 1
ATOM 1982 N N . SER A 1 252 ? 12.545 -14.708 -16.839 1.00 69.44 252 SER A N 1
ATOM 1983 C CA . SER A 1 252 ? 12.810 -13.803 -15.713 1.00 69.44 252 SER A CA 1
ATOM 1984 C C . SER A 1 252 ? 11.709 -12.755 -15.534 1.00 69.44 252 SER A C 1
ATOM 1986 O O . SER A 1 252 ? 11.304 -12.506 -14.400 1.00 69.44 252 SER A O 1
ATOM 1988 N N . LYS A 1 253 ? 11.126 -12.214 -16.615 1.00 70.19 253 LYS A N 1
ATOM 1989 C CA . LYS A 1 253 ? 9.933 -11.350 -16.530 1.00 70.19 253 LYS A CA 1
ATOM 1990 C C . LYS A 1 253 ? 8.760 -12.077 -15.871 1.00 70.19 253 LYS A C 1
ATOM 1992 O O . LYS A 1 253 ? 8.103 -11.517 -14.994 1.00 70.19 253 LYS A O 1
ATOM 1997 N N . LYS A 1 254 ? 8.516 -13.336 -16.248 1.00 71.75 254 LYS A N 1
ATOM 1998 C CA . LYS A 1 254 ? 7.462 -14.159 -15.636 1.00 71.75 254 LYS A CA 1
ATOM 1999 C C . LYS A 1 254 ? 7.717 -14.394 -14.145 1.00 71.75 254 LYS A C 1
ATOM 2001 O O . LYS A 1 254 ? 6.774 -14.322 -13.361 1.00 71.75 254 LYS A O 1
ATOM 2006 N N . GLU A 1 255 ? 8.964 -14.649 -13.748 1.00 76.75 255 GLU A N 1
ATOM 2007 C CA . GLU A 1 255 ? 9.346 -14.779 -12.337 1.00 76.75 255 GLU A CA 1
ATOM 2008 C C . GLU A 1 255 ? 9.151 -13.472 -11.566 1.00 76.75 255 GLU A C 1
ATOM 2010 O O . GLU A 1 255 ? 8.541 -13.500 -10.505 1.00 76.75 255 GLU A O 1
ATOM 2015 N N . ILE A 1 256 ? 9.583 -12.329 -12.111 1.00 72.62 256 ILE A N 1
ATOM 2016 C CA . ILE A 1 256 ? 9.427 -11.015 -11.467 1.00 72.62 256 ILE A CA 1
ATOM 2017 C C . ILE A 1 256 ? 7.949 -10.693 -11.238 1.00 72.62 256 ILE A C 1
ATOM 2019 O O . ILE A 1 256 ? 7.570 -10.330 -10.127 1.00 72.62 256 ILE A O 1
ATOM 2023 N N . VAL A 1 257 ? 7.107 -10.852 -12.264 1.00 76.62 257 VAL A N 1
ATOM 2024 C CA . VAL A 1 257 ? 5.665 -10.594 -12.139 1.00 76.62 257 VAL A CA 1
ATOM 2025 C C . VAL A 1 257 ? 5.040 -11.549 -11.123 1.00 76.62 257 VAL A C 1
ATOM 2027 O O . VAL A 1 257 ? 4.309 -11.103 -10.246 1.00 76.62 257 VAL A O 1
ATOM 2030 N N . ARG A 1 258 ? 5.373 -12.846 -11.180 1.00 81.25 258 ARG A N 1
ATOM 2031 C CA . ARG A 1 258 ? 4.876 -13.842 -10.219 1.00 81.25 258 ARG A CA 1
ATOM 2032 C C . ARG A 1 258 ? 5.270 -13.496 -8.785 1.00 81.25 258 ARG A C 1
ATOM 2034 O O . ARG A 1 258 ? 4.428 -13.581 -7.897 1.00 81.25 258 ARG A O 1
ATOM 2041 N N . ASP A 1 259 ? 6.532 -13.151 -8.558 1.00 79.50 259 ASP A N 1
ATOM 2042 C CA . ASP A 1 259 ? 7.056 -12.862 -7.226 1.00 79.50 259 ASP A CA 1
ATOM 2043 C C . ASP A 1 259 ? 6.458 -11.553 -6.677 1.00 79.50 259 ASP A C 1
ATOM 2045 O O . ASP A 1 259 ? 6.073 -11.511 -5.512 1.00 79.50 259 ASP A O 1
ATOM 2049 N N . ASN A 1 260 ? 6.281 -10.523 -7.515 1.00 76.94 260 ASN A N 1
ATOM 2050 C CA . ASN A 1 260 ? 5.594 -9.285 -7.129 1.00 76.94 260 ASN A CA 1
ATOM 2051 C C . ASN A 1 260 ? 4.127 -9.539 -6.763 1.00 76.94 260 ASN A C 1
ATOM 2053 O O . ASN A 1 260 ? 3.695 -9.148 -5.684 1.00 76.94 260 ASN A O 1
ATOM 2057 N N . THR A 1 261 ? 3.378 -10.252 -7.611 1.00 86.25 261 THR A N 1
ATOM 2058 C CA . THR A 1 261 ? 1.981 -10.608 -7.317 1.00 86.25 261 THR A CA 1
ATOM 2059 C C . THR A 1 261 ? 1.873 -11.456 -6.052 1.00 86.25 261 THR A C 1
ATOM 2061 O O . THR A 1 261 ? 0.951 -11.272 -5.264 1.00 86.25 261 THR A O 1
ATOM 2064 N N . LYS A 1 262 ? 2.819 -12.374 -5.821 1.00 91.19 262 LYS A N 1
ATOM 2065 C CA . LYS A 1 262 ? 2.858 -13.164 -4.590 1.00 91.19 262 LYS A CA 1
ATOM 2066 C C . LYS A 1 262 ? 3.056 -12.274 -3.360 1.00 91.19 262 LYS A C 1
ATOM 2068 O O . LYS A 1 262 ? 2.309 -12.431 -2.404 1.00 91.19 262 LYS A O 1
ATOM 2073 N N . ASN A 1 263 ? 4.007 -11.342 -3.402 1.00 85.00 263 ASN A N 1
ATOM 2074 C CA . ASN A 1 263 ? 4.250 -10.417 -2.294 1.00 85.00 263 ASN A CA 1
ATOM 2075 C C . ASN A 1 263 ? 3.019 -9.545 -2.003 1.00 85.00 263 ASN A C 1
ATOM 2077 O O . ASN A 1 263 ? 2.634 -9.411 -0.849 1.00 85.00 263 ASN A O 1
ATOM 2081 N N . GLU A 1 264 ? 2.348 -9.024 -3.036 1.00 87.69 264 GLU A N 1
ATOM 2082 C CA . GLU A 1 264 ? 1.103 -8.261 -2.863 1.00 87.69 264 GLU A CA 1
ATOM 2083 C C . GLU A 1 264 ? -0.006 -9.099 -2.205 1.00 87.69 264 GLU A C 1
ATOM 2085 O O . GLU A 1 264 ? -0.734 -8.613 -1.338 1.00 87.69 264 GLU A O 1
ATOM 2090 N N . ILE A 1 265 ? -0.132 -10.374 -2.586 1.00 94.50 265 ILE A N 1
ATOM 2091 C CA . ILE A 1 265 ? -1.082 -11.302 -1.960 1.00 94.50 265 ILE A CA 1
ATOM 2092 C C . ILE A 1 265 ? -0.703 -11.567 -0.498 1.00 94.50 265 ILE A C 1
ATOM 2094 O O . ILE A 1 265 ? -1.582 -11.541 0.364 1.00 94.50 265 ILE A O 1
ATOM 2098 N N . ASP A 1 266 ? 0.576 -11.798 -0.204 1.00 94.00 266 ASP A N 1
ATOM 2099 C CA . ASP A 1 266 ? 1.065 -12.039 1.157 1.00 94.00 266 ASP A CA 1
ATOM 2100 C C . ASP A 1 266 ? 0.810 -10.815 2.063 1.00 94.00 266 ASP A C 1
ATOM 2102 O O . ASP A 1 266 ? 0.349 -10.967 3.202 1.00 94.00 266 ASP A O 1
ATOM 2106 N N . ASP A 1 267 ? 0.995 -9.598 1.543 1.00 91.75 267 ASP A N 1
ATOM 2107 C CA . ASP A 1 267 ? 0.668 -8.349 2.238 1.00 91.75 267 ASP A CA 1
ATOM 2108 C C . ASP A 1 267 ? -0.841 -8.221 2.502 1.00 91.75 267 ASP A C 1
ATOM 2110 O O . ASP A 1 267 ? -1.263 -7.880 3.612 1.00 91.75 267 ASP A O 1
ATOM 2114 N N . LEU A 1 268 ? -1.687 -8.538 1.514 1.00 93.19 268 LEU A N 1
ATOM 2115 C CA . LEU A 1 268 ? -3.146 -8.532 1.673 1.00 93.19 268 LEU A CA 1
ATOM 2116 C C . LEU A 1 268 ? -3.619 -9.549 2.717 1.00 93.19 268 LEU A C 1
ATOM 2118 O O . LEU A 1 268 ? -4.484 -9.228 3.540 1.00 93.19 268 LEU A O 1
ATOM 2122 N N . ILE A 1 269 ? -3.053 -10.757 2.711 1.00 96.06 269 ILE A N 1
ATOM 2123 C CA . ILE A 1 269 ? -3.357 -11.803 3.695 1.00 96.06 269 ILE A CA 1
ATOM 2124 C C . ILE A 1 269 ? -2.952 -11.335 5.092 1.00 96.06 269 ILE A C 1
ATOM 2126 O O . ILE A 1 269 ? -3.755 -11.422 6.022 1.00 96.06 269 ILE A O 1
ATOM 2130 N N . THR A 1 270 ? -1.741 -10.794 5.238 1.00 94.81 270 THR A N 1
ATOM 2131 C CA . THR A 1 270 ? -1.223 -10.305 6.523 1.00 94.81 270 THR A CA 1
ATOM 2132 C C . THR A 1 270 ? -2.110 -9.195 7.083 1.00 94.81 270 THR A C 1
ATOM 2134 O O . THR A 1 270 ? -2.560 -9.277 8.226 1.00 94.81 270 THR A O 1
ATOM 2137 N N . ASN A 1 271 ? -2.457 -8.206 6.258 1.00 94.44 271 ASN A N 1
ATOM 2138 C CA . ASN A 1 271 ? -3.341 -7.111 6.654 1.00 94.44 271 ASN A CA 1
ATOM 2139 C C . ASN A 1 271 ? -4.745 -7.602 7.030 1.00 94.44 271 ASN A C 1
ATOM 2141 O O . ASN A 1 271 ? -5.324 -7.150 8.019 1.00 94.44 271 ASN A O 1
ATOM 2145 N N . THR A 1 272 ? -5.292 -8.559 6.277 1.00 95.56 272 THR A N 1
ATOM 2146 C CA . THR A 1 272 ? -6.610 -9.136 6.569 1.00 95.56 272 THR A CA 1
ATOM 2147 C C . THR A 1 272 ? -6.600 -9.898 7.892 1.00 95.56 272 THR A C 1
ATOM 2149 O O . THR A 1 272 ? -7.506 -9.713 8.706 1.00 95.56 272 THR A O 1
ATOM 2152 N N . ASN A 1 273 ? -5.566 -10.703 8.146 1.00 96.75 273 ASN A N 1
ATOM 2153 C CA . ASN A 1 273 ? -5.415 -11.433 9.403 1.00 96.75 273 ASN A CA 1
ATOM 2154 C C . ASN A 1 273 ? -5.319 -10.483 10.600 1.00 96.75 273 ASN A C 1
ATOM 2156 O O . ASN A 1 273 ? -6.044 -10.683 11.569 1.00 96.75 273 ASN A O 1
ATOM 2160 N N . LEU A 1 274 ? -4.535 -9.404 10.509 1.00 95.69 274 LEU A N 1
ATOM 2161 C CA . LEU A 1 274 ? -4.443 -8.394 11.572 1.00 95.69 274 LEU A CA 1
ATOM 2162 C C . LEU A 1 274 ? -5.806 -7.755 11.893 1.00 95.69 274 LEU A C 1
ATOM 2164 O O . LEU A 1 274 ? -6.166 -7.584 13.060 1.00 95.69 274 LEU A O 1
ATOM 2168 N N . ILE A 1 275 ? -6.602 -7.431 10.867 1.00 96.56 275 ILE A N 1
ATOM 2169 C CA . ILE A 1 275 ? -7.956 -6.884 11.053 1.00 96.56 275 ILE A CA 1
ATOM 2170 C C . ILE A 1 275 ? -8.874 -7.916 11.718 1.00 96.56 275 ILE A C 1
ATOM 2172 O O . ILE A 1 275 ? -9.652 -7.569 12.611 1.00 96.56 275 ILE A O 1
ATOM 2176 N N . LEU A 1 276 ? -8.814 -9.177 11.283 1.00 96.81 276 LEU A N 1
ATOM 2177 C CA . LEU A 1 276 ? -9.624 -10.254 11.850 1.00 96.81 276 LEU A CA 1
ATOM 2178 C C . LEU A 1 276 ? -9.249 -10.540 13.306 1.00 96.81 276 LEU A C 1
ATOM 2180 O O . LEU A 1 276 ? -10.148 -10.645 14.138 1.00 96.81 276 LEU A O 1
ATOM 2184 N N . GLU A 1 277 ? -7.960 -10.596 13.635 1.00 97.06 277 GLU A N 1
ATOM 2185 C CA . GLU A 1 277 ? -7.470 -10.768 15.006 1.00 97.06 277 GLU A CA 1
ATOM 2186 C C . GLU A 1 277 ? -7.937 -9.629 15.915 1.00 97.06 277 GLU A C 1
ATOM 2188 O O . GLU A 1 277 ? -8.473 -9.884 16.994 1.00 97.06 277 GLU A O 1
ATOM 2193 N N . SER A 1 278 ? -7.838 -8.377 15.455 1.00 95.12 278 SER A N 1
ATOM 2194 C CA . SER A 1 278 ? -8.351 -7.217 16.192 1.00 95.12 278 SER A CA 1
ATOM 2195 C C . SER A 1 278 ? -9.861 -7.315 16.441 1.00 95.12 278 SER A C 1
ATOM 2197 O O . SER A 1 278 ? -10.320 -7.089 17.562 1.00 95.12 278 SER A O 1
ATOM 2199 N N . ARG A 1 279 ? -10.645 -7.719 15.430 1.00 95.81 279 ARG A N 1
ATOM 2200 C CA . ARG A 1 279 ? -12.096 -7.919 15.581 1.00 95.81 279 ARG A CA 1
ATOM 2201 C C . ARG A 1 279 ? -12.427 -9.041 16.559 1.00 95.81 279 ARG A C 1
ATOM 2203 O O . ARG A 1 279 ? -13.317 -8.866 17.385 1.00 95.81 279 ARG A O 1
ATOM 2210 N N . ILE A 1 280 ? -11.732 -10.174 16.474 1.00 97.00 280 ILE A N 1
ATOM 2211 C CA . ILE A 1 280 ? -11.923 -11.304 17.392 1.00 97.00 280 ILE A CA 1
ATOM 2212 C C . ILE A 1 280 ? -11.602 -10.868 18.821 1.00 97.00 280 ILE A C 1
ATOM 2214 O O . ILE A 1 280 ? -12.409 -11.104 19.717 1.00 97.00 280 ILE A O 1
ATOM 2218 N N . SER A 1 281 ? -10.473 -10.186 19.023 1.00 95.25 281 SER A N 1
ATOM 2219 C CA . SER A 1 281 ? -10.074 -9.659 20.329 1.00 95.25 281 SER A CA 1
ATOM 2220 C C . SER A 1 281 ? -11.130 -8.709 20.899 1.00 95.25 281 SER A C 1
ATOM 2222 O O . SER A 1 281 ? -11.542 -8.882 22.042 1.00 95.25 281 SER A O 1
ATOM 2224 N N . GLY A 1 282 ? -11.634 -7.765 20.097 1.00 95.62 282 GLY A N 1
ATOM 2225 C CA . GLY A 1 282 ? -12.676 -6.833 20.534 1.00 95.62 282 GLY A CA 1
ATOM 2226 C C . GLY A 1 282 ? -14.007 -7.516 20.873 1.00 95.62 282 GLY A C 1
ATOM 2227 O O . GLY A 1 282 ? -14.657 -7.153 21.849 1.00 95.62 282 GLY A O 1
ATOM 2228 N N . VAL A 1 283 ? -14.413 -8.544 20.119 1.00 95.81 283 VAL A N 1
ATOM 2229 C CA . VAL A 1 283 ? -15.627 -9.323 20.434 1.00 95.81 283 VAL A CA 1
ATOM 2230 C C . VAL A 1 283 ? -15.449 -10.134 21.719 1.00 95.81 283 VAL A C 1
ATOM 2232 O O . VAL A 1 283 ? -16.384 -10.229 22.513 1.00 95.81 283 VAL A O 1
ATOM 2235 N N . LEU A 1 284 ? -14.268 -10.718 21.940 1.00 96.00 284 LEU A N 1
ATOM 2236 C CA . LEU A 1 284 ? -13.967 -11.448 23.172 1.00 96.00 284 LEU A CA 1
ATOM 2237 C C . LEU A 1 284 ? -13.973 -10.524 24.394 1.00 96.00 284 LEU A C 1
ATOM 2239 O O . LEU A 1 284 ? -14.537 -10.902 25.417 1.00 96.00 284 LEU A O 1
ATOM 2243 N N . GLU A 1 285 ? -13.418 -9.318 24.271 1.00 94.75 285 GLU A N 1
ATOM 2244 C CA . GLU A 1 285 ? -13.453 -8.290 25.316 1.00 94.75 285 GLU A CA 1
ATOM 2245 C C . GLU A 1 285 ? -14.894 -7.873 25.647 1.00 94.75 285 GLU A C 1
ATOM 2247 O O . GLU A 1 285 ? -15.310 -7.958 26.801 1.00 94.75 285 GLU A O 1
ATOM 2252 N N . GLN A 1 286 ? -15.712 -7.552 24.637 1.00 92.19 286 GLN A N 1
ATOM 2253 C CA . GLN A 1 286 ? -17.136 -7.235 24.834 1.00 92.19 286 GLN A CA 1
ATOM 2254 C C . GLN A 1 286 ? -17.912 -8.382 25.496 1.00 92.19 286 GLN A C 1
ATOM 2256 O O . GLN A 1 286 ? -18.807 -8.166 26.317 1.00 92.19 286 GLN A O 1
ATOM 2261 N N . LEU A 1 287 ? -17.593 -9.624 25.133 1.00 92.88 287 LEU A N 1
ATOM 2262 C CA . LEU A 1 287 ? -18.217 -10.802 25.721 1.00 92.88 287 LEU A CA 1
ATOM 2263 C C . LEU A 1 287 ? -17.810 -10.987 27.189 1.00 92.88 287 LEU A C 1
ATOM 2265 O O . LEU A 1 287 ? -18.650 -11.392 27.998 1.00 92.88 287 LEU A O 1
ATOM 2269 N N . ASP A 1 288 ? -16.560 -10.688 27.539 1.00 90.88 288 ASP A N 1
ATOM 2270 C CA . ASP A 1 288 ? -16.091 -10.704 28.924 1.00 90.88 288 ASP A CA 1
ATOM 2271 C C . ASP A 1 288 ? -16.772 -9.614 29.762 1.00 90.88 288 ASP A C 1
ATOM 2273 O O . ASP A 1 288 ? -17.310 -9.910 30.830 1.00 90.88 288 ASP A O 1
ATOM 2277 N N . GLU A 1 289 ? -16.895 -8.391 29.234 1.00 87.25 289 GLU A N 1
ATOM 2278 C CA . GLU A 1 289 ? -17.647 -7.308 29.879 1.00 87.25 289 GLU A CA 1
ATOM 2279 C C . GLU A 1 289 ? -19.104 -7.709 30.157 1.00 87.25 289 GLU A C 1
ATOM 2281 O O . GLU A 1 289 ? -19.600 -7.561 31.280 1.00 87.25 289 GLU A O 1
ATOM 2286 N N . LEU A 1 290 ? -19.792 -8.283 29.162 1.00 85.81 290 LEU A N 1
ATOM 2287 C CA . LEU A 1 290 ? -21.169 -8.766 29.311 1.00 85.81 290 LEU A CA 1
ATOM 2288 C C . LEU A 1 290 ? -21.289 -9.874 30.365 1.00 85.81 290 LEU A C 1
ATOM 2290 O O . LEU A 1 290 ? -22.251 -9.896 31.141 1.00 85.81 290 LEU A O 1
ATOM 2294 N N . ARG A 1 291 ? -20.318 -10.792 30.430 1.00 82.81 291 ARG A N 1
ATOM 2295 C CA . ARG A 1 291 ? -20.267 -11.821 31.480 1.00 82.81 291 ARG A CA 1
ATOM 2296 C C . ARG A 1 291 ? -20.033 -11.206 32.858 1.00 82.81 291 ARG A C 1
ATOM 2298 O O . ARG A 1 291 ? -20.723 -11.588 33.806 1.00 82.81 291 ARG A O 1
ATOM 2305 N N . GLY A 1 292 ? -19.140 -10.224 32.961 1.00 79.69 292 GLY A N 1
ATOM 2306 C CA . GLY A 1 292 ? -18.880 -9.475 34.190 1.00 79.69 292 GLY A CA 1
ATOM 2307 C C . GLY A 1 292 ? -20.110 -8.719 34.703 1.00 79.69 292 GLY A C 1
ATOM 2308 O O . GLY A 1 292 ? -20.360 -8.681 35.909 1.00 79.69 292 GLY A O 1
ATOM 2309 N N . LEU A 1 293 ? -20.933 -8.176 33.801 1.00 74.88 293 LEU A N 1
ATOM 2310 C CA . LEU A 1 293 ? -22.208 -7.540 34.151 1.00 74.88 293 LEU A CA 1
ATOM 2311 C C . LEU A 1 293 ? -23.243 -8.541 34.684 1.00 74.88 293 LEU A C 1
ATOM 2313 O O . LEU A 1 293 ? -23.999 -8.211 35.598 1.00 74.88 293 LEU A O 1
ATOM 2317 N N . ARG A 1 294 ? -23.266 -9.776 34.163 1.00 65.56 294 ARG A N 1
ATOM 2318 C CA . ARG A 1 294 ? -24.193 -10.814 34.638 1.00 65.56 294 ARG A CA 1
ATOM 2319 C C . ARG A 1 294 ? -23.912 -11.221 36.087 1.00 65.56 294 ARG A C 1
ATOM 2321 O O . ARG A 1 294 ? -24.861 -11.357 36.848 1.00 65.56 294 ARG A O 1
ATOM 2328 N N . GLY A 1 295 ? -22.638 -11.362 36.465 1.00 63.69 295 GLY A N 1
ATOM 2329 C CA . GLY A 1 295 ? -22.243 -11.678 37.846 1.00 63.69 295 GLY A CA 1
ATOM 2330 C C . GLY A 1 295 ? -22.572 -10.554 38.833 1.00 63.69 295 GLY A C 1
ATOM 2331 O O . GLY A 1 295 ? -23.135 -10.804 39.891 1.00 63.69 295 GLY A O 1
ATOM 2332 N N . LYS A 1 296 ? -22.328 -9.292 38.449 1.00 62.62 296 LYS A N 1
ATOM 2333 C CA . LYS A 1 296 ? -22.634 -8.127 39.300 1.00 62.62 296 LYS A CA 1
ATOM 2334 C C . LYS A 1 296 ? -24.128 -7.947 39.573 1.00 62.62 296 LYS A C 1
ATOM 2336 O O . LYS A 1 296 ? -24.487 -7.442 40.630 1.00 62.62 296 LYS A O 1
ATOM 2341 N N . ASN A 1 297 ? -25.003 -8.346 38.651 1.00 60.69 297 ASN A N 1
ATOM 2342 C CA . ASN A 1 297 ? -26.444 -8.233 38.869 1.00 60.69 297 ASN A CA 1
ATOM 2343 C C . ASN A 1 297 ? -26.964 -9.205 39.932 1.00 60.69 297 ASN A C 1
ATOM 2345 O O . ASN A 1 297 ? -27.901 -8.846 40.632 1.00 60.69 297 ASN A O 1
ATOM 2349 N N . GLU A 1 298 ? -26.382 -10.394 40.083 1.00 65.31 298 GLU A N 1
ATOM 2350 C CA . GLU A 1 298 ? -26.847 -11.367 41.080 1.00 65.31 298 GLU A CA 1
ATOM 2351 C C . GLU A 1 298 ? -26.553 -10.873 42.507 1.00 65.31 298 GLU A C 1
ATOM 2353 O O . GLU A 1 298 ? -27.475 -10.758 43.315 1.00 65.31 298 GLU A O 1
ATOM 2358 N N . ASP A 1 299 ? -25.325 -10.407 42.757 1.00 67.56 299 ASP A N 1
ATOM 2359 C CA . ASP A 1 299 ? -24.920 -9.818 44.043 1.00 67.56 299 ASP A CA 1
ATOM 2360 C C . ASP A 1 299 ? -25.694 -8.527 44.365 1.00 67.56 299 ASP A C 1
ATOM 2362 O O . ASP A 1 299 ? -26.114 -8.285 45.501 1.00 67.56 299 ASP A O 1
ATOM 2366 N N . VAL A 1 300 ? -25.914 -7.673 43.358 1.00 68.31 300 VAL A N 1
ATOM 2367 C CA . VAL A 1 300 ? -26.669 -6.423 43.529 1.00 68.31 300 VAL A CA 1
ATOM 2368 C C . VAL A 1 300 ? -28.148 -6.709 43.794 1.00 68.31 300 VAL A C 1
ATOM 2370 O O . VAL A 1 300 ? -28.753 -6.035 44.630 1.00 68.31 300 VAL A O 1
ATOM 2373 N N . VAL A 1 301 ? -28.738 -7.712 43.136 1.00 72.94 301 VAL A N 1
ATOM 2374 C CA . VAL A 1 301 ? -30.124 -8.135 43.385 1.00 72.94 301 VAL A CA 1
ATOM 2375 C C . VAL A 1 301 ? -30.262 -8.736 44.781 1.00 72.94 301 VAL A C 1
ATOM 2377 O O . VAL A 1 301 ? -31.201 -8.375 45.491 1.00 72.94 301 VAL A O 1
ATOM 2380 N N . GLU A 1 302 ? -29.320 -9.570 45.227 1.00 78.38 302 GLU A N 1
ATOM 2381 C CA . GLU A 1 302 ? -29.322 -10.113 46.588 1.00 78.38 302 GLU A CA 1
ATOM 2382 C C . GLU A 1 302 ? -29.213 -8.995 47.638 1.00 78.38 302 GLU A C 1
ATOM 2384 O O . GLU A 1 302 ? -29.999 -8.938 48.592 1.00 78.38 302 GLU A O 1
ATOM 2389 N N . HIS A 1 303 ? -28.307 -8.034 47.433 1.00 76.44 303 HIS A N 1
ATOM 2390 C CA . HIS A 1 303 ? -28.163 -6.897 48.337 1.00 76.44 303 HIS A CA 1
ATOM 2391 C C . HIS A 1 303 ? -29.410 -5.993 48.336 1.00 76.44 303 HIS A C 1
ATOM 2393 O O . HIS A 1 303 ? -29.834 -5.534 49.406 1.00 76.44 303 HIS A O 1
ATOM 2399 N N . MET A 1 304 ? -30.034 -5.742 47.178 1.00 69.50 304 MET A N 1
ATOM 2400 C CA . MET A 1 304 ? -31.296 -4.995 47.108 1.00 69.50 304 MET A CA 1
ATOM 2401 C C . MET A 1 304 ? -32.422 -5.736 47.828 1.00 69.50 304 MET A C 1
ATOM 2403 O O . MET A 1 304 ? -33.163 -5.113 48.586 1.00 69.50 304 MET A O 1
ATOM 2407 N N . MET A 1 305 ? -32.525 -7.054 47.661 1.00 75.12 305 MET A N 1
ATOM 2408 C CA . MET A 1 305 ? -33.567 -7.855 48.302 1.00 75.12 305 MET A CA 1
ATOM 2409 C C . MET A 1 305 ? -33.418 -7.866 49.828 1.00 75.12 305 MET A C 1
ATOM 2411 O O . MET A 1 305 ? -34.400 -7.690 50.555 1.00 75.12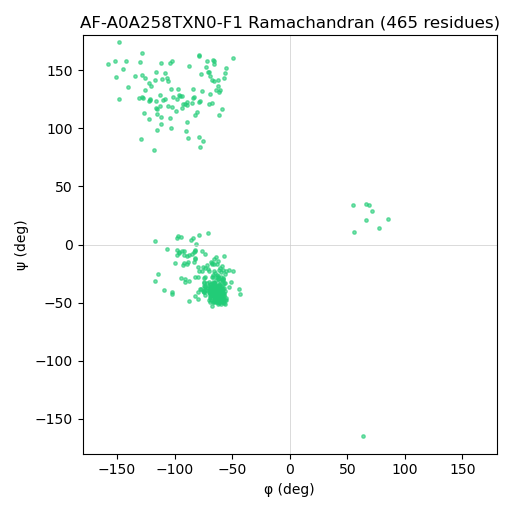 305 MET A O 1
ATOM 2415 N N . ASN A 1 306 ? -32.183 -7.975 50.325 1.00 84.12 306 ASN A N 1
ATOM 2416 C CA . ASN A 1 306 ? -31.884 -7.856 51.751 1.00 84.12 306 ASN A CA 1
ATOM 2417 C C . ASN A 1 306 ? -32.218 -6.459 52.290 1.00 84.12 306 ASN A C 1
ATOM 2419 O O . ASN A 1 306 ? -32.830 -6.341 53.352 1.00 84.12 306 ASN A O 1
ATOM 2423 N N . LYS A 1 307 ? -31.898 -5.397 51.541 1.00 82.81 307 LYS A N 1
ATOM 2424 C CA . LYS A 1 307 ? -32.246 -4.023 51.925 1.00 82.81 307 LYS A CA 1
ATOM 2425 C C . LYS A 1 307 ? -33.761 -3.812 51.985 1.00 82.81 307 LYS A C 1
ATOM 2427 O O . LYS A 1 307 ? -34.256 -3.299 52.981 1.00 82.81 307 LYS A O 1
ATOM 2432 N N . VAL A 1 308 ? -34.504 -4.281 50.980 1.00 80.19 308 VAL A N 1
ATOM 2433 C CA . VAL A 1 308 ? -35.976 -4.206 50.954 1.00 80.19 308 VAL A CA 1
ATOM 2434 C C . VAL A 1 308 ? -36.590 -4.952 52.138 1.00 80.19 308 VAL A C 1
ATOM 2436 O O . VAL A 1 308 ? -37.552 -4.471 52.734 1.00 80.19 308 VAL A O 1
ATOM 2439 N N . LYS A 1 309 ? -36.034 -6.106 52.522 1.00 82.25 309 LYS A N 1
ATOM 2440 C CA . LYS A 1 309 ? -36.498 -6.855 53.695 1.00 82.25 309 LYS A CA 1
ATOM 2441 C C . LYS A 1 309 ? -36.296 -6.065 54.993 1.00 82.25 309 LYS A C 1
ATOM 2443 O O . LYS A 1 309 ? -37.227 -5.972 55.789 1.00 82.25 309 LYS A O 1
ATOM 2448 N N . VAL A 1 310 ? -35.125 -5.454 55.174 1.00 85.25 310 VAL A N 1
ATOM 2449 C CA . VAL A 1 310 ? -34.828 -4.596 56.336 1.00 85.25 310 VAL A CA 1
ATOM 2450 C C . VAL A 1 310 ? -35.739 -3.364 56.365 1.00 85.25 310 VAL A C 1
ATOM 2452 O O . VAL A 1 310 ? -36.307 -3.041 57.410 1.00 85.25 310 VAL A O 1
ATOM 2455 N N . ASP A 1 311 ? -35.938 -2.706 55.223 1.00 80.06 311 ASP A N 1
ATOM 2456 C CA . ASP A 1 311 ? -36.820 -1.541 55.112 1.00 80.06 311 ASP A CA 1
ATOM 2457 C C . ASP A 1 311 ? -38.279 -1.916 55.427 1.00 80.06 311 ASP A C 1
ATOM 2459 O O . ASP A 1 311 ? -38.962 -1.191 56.156 1.00 80.06 311 ASP A O 1
ATOM 2463 N N . LYS A 1 312 ? -38.742 -3.089 54.969 1.00 80.25 312 LYS A N 1
ATOM 2464 C CA . LYS A 1 312 ? -40.065 -3.632 55.304 1.00 80.25 312 LYS A CA 1
ATOM 2465 C C . LYS A 1 312 ? -40.218 -3.887 56.806 1.00 80.25 312 LYS A C 1
ATOM 2467 O O . LYS A 1 312 ? -41.216 -3.464 57.385 1.00 80.25 312 LYS A O 1
ATOM 2472 N N . GLU A 1 313 ? -39.245 -4.532 57.449 1.00 85.62 313 GLU A N 1
ATOM 2473 C CA . GLU A 1 313 ? -39.281 -4.784 58.899 1.00 85.62 313 GLU A CA 1
ATOM 2474 C C . GLU A 1 313 ? -39.308 -3.481 59.713 1.00 85.62 313 GLU A C 1
ATOM 2476 O O . GLU A 1 313 ? -40.016 -3.378 60.720 1.00 85.62 313 GLU A O 1
ATOM 2481 N N . ASN A 1 314 ? -38.563 -2.462 59.278 1.00 79.62 314 ASN A N 1
ATOM 2482 C CA . ASN A 1 314 ? -38.577 -1.143 59.907 1.00 79.62 314 ASN A CA 1
ATOM 2483 C C . ASN A 1 314 ? -39.935 -0.450 59.740 1.00 79.62 314 ASN A C 1
ATOM 2485 O O . ASN A 1 314 ? -40.467 0.098 60.709 1.00 79.62 314 ASN A O 1
ATOM 2489 N N . PHE A 1 315 ? -40.532 -0.530 58.550 1.00 76.12 315 PHE A N 1
ATOM 2490 C CA . PHE A 1 315 ? -41.859 0.020 58.289 1.00 76.12 315 PHE A CA 1
ATOM 2491 C C . PHE A 1 315 ? -42.949 -0.675 59.119 1.00 76.12 315 PHE A C 1
ATOM 2493 O O . PHE A 1 315 ? -43.780 -0.003 59.729 1.00 76.12 315 PHE A O 1
ATOM 2500 N N . GLU A 1 316 ? -42.925 -2.007 59.214 1.00 81.81 316 GLU A N 1
ATOM 2501 C CA . GLU A 1 316 ? -43.875 -2.774 60.031 1.00 81.81 316 GLU A CA 1
ATOM 2502 C C . GLU A 1 316 ? -43.780 -2.406 61.522 1.00 81.81 316 GLU A C 1
ATOM 2504 O O . GLU A 1 316 ? -44.807 -2.195 62.175 1.00 81.81 316 GLU A O 1
ATOM 2509 N N . LYS A 1 317 ? -42.563 -2.233 62.060 1.00 81.31 317 LYS A N 1
ATOM 2510 C CA . LYS A 1 317 ? -42.353 -1.726 63.431 1.00 81.31 317 LYS A CA 1
ATOM 2511 C C . LYS A 1 317 ? -42.898 -0.305 63.608 1.00 81.31 317 LYS A C 1
ATOM 2513 O O . LYS A 1 317 ? -43.504 -0.007 64.641 1.00 81.31 317 LYS A O 1
ATOM 2518 N N . GLY A 1 318 ? -42.712 0.566 62.615 1.00 75.62 318 GLY A N 1
ATOM 2519 C CA . GLY A 1 318 ? -43.292 1.913 62.593 1.00 75.62 318 GLY A CA 1
ATOM 2520 C C . GLY A 1 318 ? -44.824 1.884 62.628 1.00 75.62 318 GLY A C 1
ATOM 2521 O O . GLY A 1 318 ? -45.444 2.577 63.439 1.00 75.62 318 GLY A O 1
ATOM 2522 N N . LEU A 1 319 ? -45.440 1.006 61.831 1.00 78.75 319 LEU A N 1
ATOM 2523 C CA . LEU A 1 319 ? -46.892 0.831 61.773 1.00 78.75 319 LEU A CA 1
ATOM 2524 C C . LEU A 1 319 ? -47.473 0.341 63.108 1.00 78.75 319 LEU A C 1
ATOM 2526 O O . LEU A 1 319 ? -48.490 0.866 63.564 1.00 78.75 319 LEU A O 1
ATOM 2530 N N . GLN A 1 320 ? -46.819 -0.618 63.770 1.00 81.69 320 GLN A N 1
ATOM 2531 C CA . GLN A 1 320 ? -47.236 -1.095 65.095 1.00 81.69 320 GLN A CA 1
ATOM 2532 C C . GLN A 1 320 ? -47.211 0.028 66.142 1.00 81.69 320 GLN A C 1
ATOM 2534 O O . GLN A 1 320 ? -48.165 0.193 66.906 1.00 81.69 320 GLN A O 1
ATOM 2539 N N . ARG A 1 321 ? -46.152 0.850 66.154 1.00 77.69 321 ARG A N 1
ATOM 2540 C CA . ARG A 1 321 ? -46.055 2.019 67.046 1.00 77.69 321 ARG A CA 1
ATOM 2541 C C . ARG A 1 321 ? -47.165 3.031 66.766 1.00 77.69 321 ARG A C 1
ATOM 2543 O O . ARG A 1 321 ? -47.769 3.538 67.709 1.00 77.69 321 ARG A O 1
ATOM 2550 N N . PHE A 1 322 ? -47.466 3.288 65.493 1.00 78.06 322 PHE A N 1
ATOM 2551 C CA . PHE A 1 322 ? -48.561 4.174 65.100 1.00 78.06 322 PHE A CA 1
ATOM 2552 C C . PHE A 1 322 ? -49.922 3.658 65.588 1.00 78.06 322 PHE A C 1
ATOM 2554 O O . PHE A 1 322 ? -50.705 4.421 66.154 1.00 78.06 322 PHE A O 1
ATOM 2561 N N . GLN A 1 323 ? -50.200 2.360 65.438 1.00 81.00 323 GLN A N 1
ATOM 2562 C CA . GLN A 1 323 ? -51.443 1.754 65.926 1.00 81.00 323 GLN A CA 1
ATOM 2563 C C . GLN A 1 323 ? -51.580 1.849 67.451 1.00 81.00 323 GLN A C 1
ATOM 2565 O O . GLN A 1 323 ? -52.644 2.238 67.943 1.00 81.00 323 GLN A O 1
ATOM 2570 N N . ALA A 1 324 ? -50.508 1.556 68.197 1.00 80.75 324 ALA A N 1
ATOM 2571 C CA . ALA A 1 324 ? -50.491 1.698 69.651 1.00 80.75 324 ALA A CA 1
ATOM 2572 C C . ALA A 1 324 ? -50.783 3.146 70.073 1.00 80.75 324 ALA A C 1
ATOM 2574 O O . ALA A 1 324 ? -51.626 3.394 70.935 1.00 80.75 324 ALA A O 1
ATOM 2575 N N . LEU A 1 325 ? -50.155 4.114 69.405 1.00 78.19 325 LEU A N 1
ATOM 2576 C CA . LEU A 1 325 ? -50.340 5.533 69.693 1.00 78.19 325 LEU A CA 1
ATOM 2577 C C . LEU A 1 325 ? -51.757 6.008 69.343 1.00 78.19 325 LEU A C 1
ATOM 2579 O O . LEU A 1 325 ? -52.357 6.741 70.124 1.00 78.19 325 LEU A O 1
ATOM 2583 N N . ARG A 1 326 ? -52.350 5.519 68.244 1.00 80.44 326 ARG A N 1
ATOM 2584 C CA . ARG A 1 326 ? -53.755 5.787 67.892 1.00 80.44 326 ARG A CA 1
ATOM 2585 C C . ARG A 1 326 ? -54.724 5.286 68.965 1.00 80.44 326 ARG A C 1
ATOM 2587 O O . ARG A 1 326 ? -55.707 5.962 69.262 1.00 80.44 326 ARG A O 1
ATOM 2594 N N . SER A 1 327 ? -54.437 4.131 69.568 1.00 84.06 327 SER A N 1
ATOM 2595 C CA . SER A 1 327 ? -55.224 3.606 70.690 1.00 84.06 327 SER A CA 1
ATOM 2596 C C . SER A 1 327 ? -55.135 4.518 71.916 1.00 84.06 327 SER A C 1
ATOM 2598 O O . SER A 1 327 ? -56.161 4.853 72.507 1.00 84.06 327 SER A O 1
ATOM 2600 N N . VAL A 1 328 ? -53.928 4.962 72.285 1.00 82.69 328 VAL A N 1
ATOM 2601 C CA . VAL A 1 328 ? -53.744 5.872 73.429 1.00 82.69 328 VAL A CA 1
ATOM 2602 C C . VAL A 1 328 ? -54.384 7.236 73.161 1.00 82.69 328 VAL A C 1
ATOM 2604 O O . VAL A 1 328 ? -55.062 7.770 74.036 1.00 82.69 328 VAL A O 1
ATOM 2607 N N . PHE A 1 329 ? -54.250 7.768 71.944 1.00 81.56 329 PHE A N 1
ATOM 2608 C CA . PHE A 1 329 ? -54.916 8.999 71.519 1.00 81.56 329 PHE A CA 1
ATOM 2609 C C . PHE A 1 329 ? -56.435 8.889 71.685 1.00 81.56 329 PHE A C 1
ATOM 2611 O O . PHE A 1 329 ? -57.030 9.722 72.357 1.00 81.56 329 PHE A O 1
ATOM 2618 N N . SER A 1 330 ? -57.053 7.817 71.176 1.00 84.50 330 SER A N 1
ATOM 2619 C CA . SER A 1 330 ? -58.497 7.589 71.322 1.00 84.50 330 SER A CA 1
ATOM 2620 C C . SER A 1 330 ? -58.936 7.525 72.791 1.00 84.50 330 SER A C 1
ATOM 2622 O O . SER A 1 330 ? -59.951 8.121 73.153 1.00 84.50 330 SER A O 1
ATOM 2624 N N . GLN A 1 331 ? -58.155 6.878 73.664 1.00 84.25 331 GLN A N 1
ATOM 2625 C CA . GLN A 1 331 ? -58.436 6.859 75.104 1.00 84.25 331 GLN A CA 1
ATOM 2626 C C . GLN A 1 331 ? -58.363 8.256 75.737 1.00 84.25 331 GLN A C 1
ATOM 2628 O O . GLN A 1 331 ? -59.219 8.598 76.553 1.00 84.25 331 GLN A O 1
ATOM 2633 N N . GLN A 1 332 ? -57.367 9.068 75.373 1.00 83.31 332 GLN A N 1
ATOM 2634 C CA . GLN A 1 332 ? -57.220 10.434 75.886 1.00 83.31 332 GLN A CA 1
ATOM 2635 C C . GLN A 1 332 ? -58.320 11.364 75.355 1.00 83.31 332 GLN A C 1
ATOM 2637 O O . GLN A 1 332 ? -58.887 12.138 76.123 1.00 83.31 332 GLN A O 1
ATOM 2642 N N . THR A 1 333 ? -58.703 11.238 74.080 1.00 82.00 333 THR A N 1
ATOM 2643 C CA . THR A 1 333 ? -59.835 11.976 73.500 1.00 82.00 333 THR A CA 1
ATOM 2644 C C . THR A 1 333 ? -61.151 11.626 74.189 1.00 82.00 333 THR A C 1
ATOM 2646 O O . THR A 1 333 ? -61.921 12.527 74.508 1.00 82.00 333 THR A O 1
ATOM 2649 N N . ASN A 1 334 ? -61.399 10.348 74.494 1.00 85.06 334 ASN A N 1
ATOM 2650 C CA . ASN A 1 334 ? -62.595 9.948 75.238 1.00 85.06 334 ASN A CA 1
ATOM 2651 C C . ASN A 1 334 ? -62.625 10.562 76.647 1.00 85.06 334 ASN A C 1
ATOM 2653 O O . ASN A 1 334 ? -63.665 11.055 77.071 1.00 85.06 334 ASN A O 1
ATOM 2657 N N . LYS A 1 335 ? -61.487 10.600 77.358 1.00 83.25 335 LYS A N 1
ATOM 2658 C CA . LYS A 1 335 ? -61.389 11.281 78.665 1.00 83.25 335 LYS A CA 1
ATOM 2659 C C . LYS A 1 335 ? -61.681 12.776 78.554 1.00 83.25 335 LYS A C 1
ATOM 2661 O O . LYS A 1 335 ? -62.429 13.311 79.369 1.00 83.25 335 LYS A O 1
ATOM 2666 N N . LEU A 1 336 ? -61.134 13.431 77.530 1.00 82.75 336 LEU A N 1
ATOM 2667 C CA . LEU A 1 336 ? -61.402 14.836 77.243 1.00 82.75 336 LEU A CA 1
ATOM 2668 C C . LEU A 1 336 ? -62.894 15.078 76.970 1.00 82.75 336 LEU A C 1
ATOM 2670 O O . LEU A 1 336 ? -63.464 16.027 77.501 1.00 82.75 336 LEU A O 1
ATOM 2674 N N . PHE A 1 337 ? -63.543 14.193 76.207 1.00 81.25 337 PHE A N 1
ATOM 2675 C CA . PHE A 1 337 ? -64.980 14.267 75.948 1.00 81.25 337 PHE A CA 1
ATOM 2676 C C . PHE A 1 337 ? -65.806 14.090 77.226 1.00 81.25 337 PHE A C 1
ATOM 2678 O O . PHE A 1 337 ? -66.794 14.786 77.409 1.00 81.25 337 PHE A O 1
ATOM 2685 N N . THR A 1 338 ? -65.390 13.236 78.162 1.00 81.44 338 THR A N 1
ATOM 2686 C CA . THR A 1 338 ? -66.052 13.136 79.474 1.00 81.44 338 THR A CA 1
ATOM 2687 C C . THR A 1 338 ? -65.906 14.428 80.287 1.00 81.44 338 THR A C 1
ATOM 2689 O O . THR A 1 338 ? -66.853 14.864 80.943 1.00 81.44 338 THR A O 1
ATOM 2692 N N . LEU A 1 339 ? -64.738 15.078 80.238 1.00 79.19 339 LEU A N 1
ATOM 2693 C CA . LEU A 1 339 ? -64.476 16.309 80.989 1.00 79.19 339 LEU A CA 1
ATOM 2694 C C . LEU A 1 339 ? -65.177 17.533 80.395 1.00 79.19 339 LEU A C 1
ATOM 2696 O O . LEU A 1 339 ? -65.740 18.317 81.158 1.00 79.19 339 LEU A O 1
ATOM 2700 N N . LEU A 1 340 ? -65.196 17.677 79.070 1.00 78.81 340 LEU A N 1
ATOM 2701 C CA . LEU A 1 340 ? -65.797 18.813 78.358 1.00 78.81 340 LEU A CA 1
ATOM 2702 C C . LEU A 1 340 ? -67.214 18.532 77.837 1.00 78.81 340 LEU A C 1
ATOM 2704 O O . LEU A 1 340 ? -67.861 19.416 77.291 1.00 78.81 340 LEU A O 1
ATOM 2708 N N . GLY A 1 341 ? -67.712 17.309 77.992 1.00 80.50 341 GLY A N 1
ATOM 2709 C CA . GLY A 1 341 ? -68.984 16.883 77.427 1.00 80.50 341 GLY A CA 1
ATOM 2710 C C . GLY A 1 341 ? -70.189 17.572 78.059 1.00 80.50 341 GLY A C 1
ATOM 2711 O O . GLY A 1 341 ? -70.278 17.746 79.283 1.00 80.50 341 GLY A O 1
ATOM 2712 N N . MET A 1 342 ? -71.164 17.882 77.203 1.00 77.00 342 MET A N 1
ATOM 2713 C CA . MET A 1 342 ? -72.441 18.491 77.580 1.00 77.00 342 MET A CA 1
ATOM 2714 C C . MET A 1 342 ? -73.230 17.653 78.587 1.00 77.00 342 MET A C 1
ATOM 2716 O O . MET A 1 342 ? -73.943 18.214 79.416 1.00 77.00 342 MET A O 1
ATOM 2720 N N . ASP A 1 343 ? -73.086 16.329 78.558 1.00 78.12 343 ASP A N 1
ATOM 2721 C CA . ASP A 1 343 ? -73.796 15.434 79.473 1.00 78.12 343 ASP A CA 1
ATOM 2722 C C . ASP A 1 343 ? -73.372 15.671 80.925 1.00 78.12 343 ASP A C 1
ATOM 2724 O O . ASP A 1 343 ? -74.216 15.886 81.796 1.00 78.12 343 ASP A O 1
ATOM 2728 N N . GLY A 1 344 ? -72.062 15.762 81.177 1.00 76.81 344 GLY A N 1
ATOM 2729 C CA . GLY A 1 344 ? -71.554 16.087 82.508 1.00 76.81 344 GLY A CA 1
ATOM 2730 C C . GLY A 1 344 ? -71.905 17.514 82.940 1.00 76.81 344 GLY A C 1
ATOM 2731 O O . GLY A 1 344 ? -72.076 17.766 84.129 1.00 76.81 344 GLY A O 1
ATOM 2732 N N . LEU A 1 345 ? -71.989 18.472 82.009 1.00 80.31 345 LEU A N 1
ATOM 2733 C CA . LEU A 1 345 ? -72.413 19.841 82.330 1.00 80.31 345 LEU A CA 1
ATOM 2734 C C . LEU A 1 345 ? -73.896 19.879 82.732 1.00 80.31 345 LEU A C 1
ATOM 2736 O O . LEU A 1 345 ? -74.239 20.498 83.736 1.00 80.31 345 LEU A O 1
ATOM 2740 N N . LYS A 1 346 ? -74.768 19.186 81.991 1.00 79.56 346 LYS A N 1
ATOM 2741 C CA . LYS A 1 346 ? -76.212 19.105 82.269 1.00 79.56 346 LYS A CA 1
ATOM 2742 C C . LYS A 1 346 ? -76.503 18.481 83.631 1.00 79.56 346 LYS A C 1
ATOM 2744 O O . LYS A 1 346 ? -77.323 19.028 84.365 1.00 79.56 346 LYS A O 1
ATOM 2749 N N . VAL A 1 347 ? -75.813 17.388 83.976 1.00 83.00 347 VAL A N 1
ATOM 2750 C CA . VAL A 1 347 ? -75.918 16.762 85.307 1.00 83.00 347 VAL A CA 1
ATOM 2751 C C . VAL A 1 347 ? -75.543 17.771 86.388 1.00 83.00 347 VAL A C 1
ATOM 2753 O O . VAL A 1 347 ? -76.330 18.017 87.296 1.00 83.00 347 VAL A O 1
ATOM 2756 N N . LYS A 1 348 ? -74.407 18.464 86.240 1.00 82.56 348 LYS A N 1
ATOM 2757 C CA . LYS A 1 348 ? -73.975 19.438 87.246 1.00 82.56 348 LYS A CA 1
ATOM 2758 C C . LYS A 1 348 ? -74.930 20.630 87.381 1.00 82.56 348 LYS A C 1
ATOM 2760 O O . LYS A 1 348 ? -75.214 21.066 88.493 1.00 82.56 348 LYS A O 1
ATOM 2765 N N . VAL A 1 349 ? -75.464 21.139 86.269 1.00 81.38 349 VAL A N 1
ATOM 2766 C CA . VAL A 1 349 ? -76.496 22.193 86.260 1.00 81.38 349 VAL A CA 1
ATOM 2767 C C . VAL A 1 349 ? -77.753 21.731 87.004 1.00 81.38 349 VAL A C 1
ATOM 2769 O O . VAL A 1 349 ? -78.323 22.506 87.773 1.00 81.38 349 VAL A O 1
ATOM 2772 N N . HIS A 1 350 ? -78.173 20.477 86.812 1.00 82.31 350 HIS A N 1
ATOM 2773 C CA . HIS A 1 350 ? -79.314 19.890 87.513 1.00 82.31 350 HIS A CA 1
ATOM 2774 C C . HIS A 1 350 ? -79.060 19.762 89.024 1.00 82.31 350 HIS A C 1
ATOM 2776 O O . HIS A 1 350 ? -79.873 20.233 89.818 1.00 82.31 350 HIS A O 1
ATOM 2782 N N . ASP A 1 351 ? -77.916 19.211 89.428 1.00 83.00 351 ASP A N 1
ATOM 2783 C CA . ASP A 1 351 ? -77.574 19.001 90.842 1.00 83.00 351 ASP A CA 1
ATOM 2784 C C . ASP A 1 351 ? -77.435 20.328 91.601 1.00 83.00 351 ASP A C 1
ATOM 2786 O O . ASP A 1 351 ? -77.950 20.495 92.715 1.00 83.00 351 ASP A O 1
ATOM 2790 N N . THR A 1 352 ? -76.795 21.324 90.977 1.00 82.62 352 THR A N 1
ATOM 2791 C CA . THR A 1 352 ? -76.724 22.687 91.517 1.00 82.62 352 THR A CA 1
ATOM 2792 C C . THR A 1 352 ? -78.124 23.295 91.640 1.00 82.62 352 THR A C 1
ATOM 2794 O O . THR A 1 352 ? -78.430 23.914 92.661 1.00 82.62 352 THR A O 1
ATOM 2797 N N . ARG A 1 353 ? -79.021 23.071 90.666 1.00 78.75 353 ARG A N 1
ATOM 2798 C CA . ARG A 1 353 ? -80.416 23.543 90.732 1.00 78.75 353 ARG A CA 1
ATOM 2799 C C . ARG A 1 353 ? -81.160 22.941 91.908 1.00 78.75 353 ARG A C 1
ATOM 2801 O O . ARG A 1 353 ? -81.804 23.671 92.660 1.00 78.75 353 ARG A O 1
ATOM 2808 N N . GLU A 1 354 ? -81.071 21.630 92.072 1.00 81.62 354 GLU A N 1
ATOM 2809 C CA . GLU A 1 354 ? -81.761 20.912 93.135 1.00 81.62 354 GLU A CA 1
ATOM 2810 C C . GLU A 1 354 ? -81.278 21.368 94.520 1.00 81.62 354 GLU A C 1
ATOM 2812 O O . GLU A 1 354 ? -82.091 21.637 95.410 1.00 81.62 354 GLU A O 1
ATOM 2817 N N . THR A 1 355 ? -79.965 21.563 94.670 1.00 82.31 355 THR A N 1
ATOM 2818 C CA . THR A 1 355 ? -79.344 22.072 95.902 1.00 82.31 355 THR A CA 1
ATOM 2819 C C . THR A 1 355 ? -79.818 23.491 96.226 1.00 82.31 355 THR A C 1
ATOM 2821 O O . THR A 1 355 ? -80.210 23.774 97.360 1.00 82.31 355 THR A O 1
ATOM 2824 N N . MET A 1 356 ? -79.865 24.382 95.228 1.00 75.25 356 MET A N 1
ATOM 2825 C CA . MET A 1 356 ? -80.348 25.757 95.404 1.00 75.25 356 MET A CA 1
ATOM 2826 C C . MET A 1 356 ? -81.845 25.823 95.747 1.00 75.25 356 MET A C 1
ATOM 2828 O O . MET A 1 356 ? -82.247 26.667 96.546 1.00 75.25 356 MET A O 1
ATOM 2832 N N . VAL A 1 357 ? -82.680 24.938 95.186 1.00 77.56 357 VAL A N 1
ATOM 2833 C CA . VAL A 1 357 ? -84.122 24.869 95.502 1.00 77.56 357 VAL A CA 1
ATOM 2834 C C . VAL A 1 357 ? -84.352 24.389 96.942 1.00 77.56 357 VAL A C 1
ATOM 2836 O O . VAL A 1 357 ? -85.170 24.967 97.670 1.00 77.56 357 VAL A O 1
ATOM 2839 N N . LYS A 1 358 ? -83.603 23.364 97.372 1.00 78.69 358 LYS A N 1
ATOM 2840 C CA . LYS A 1 358 ? -83.691 22.765 98.715 1.00 78.69 358 LYS A CA 1
ATOM 2841 C C . LYS A 1 358 ? -83.082 23.634 99.823 1.00 78.69 358 LYS A C 1
ATOM 2843 O O . LYS A 1 358 ? -83.436 23.459 100.984 1.00 78.69 358 LYS A O 1
ATOM 2848 N N . ALA A 1 359 ? -82.207 24.582 99.491 1.00 75.94 359 ALA A N 1
ATOM 2849 C CA . ALA A 1 359 ? -81.557 25.462 100.458 1.00 75.94 359 ALA A CA 1
ATOM 2850 C C . ALA A 1 359 ? -82.552 26.350 101.241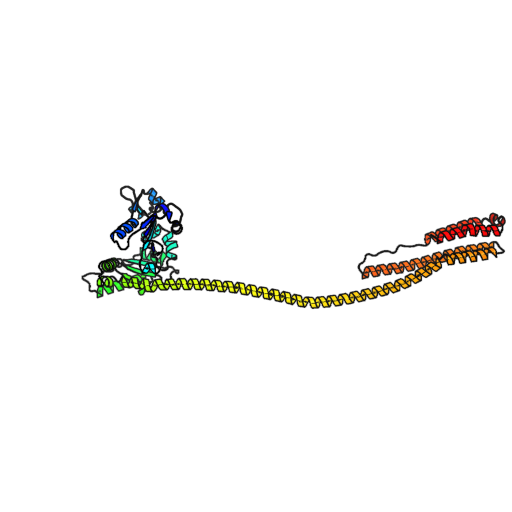 1.00 75.94 359 ALA A C 1
ATOM 2852 O O . ALA A 1 359 ? -83.406 27.029 100.661 1.00 75.94 359 ALA A O 1
ATOM 2853 N N . SER A 1 360 ? -82.406 26.386 102.570 1.00 62.59 360 SER A N 1
ATOM 2854 C CA . SER A 1 360 ? -83.209 27.240 103.469 1.00 62.59 360 SER A CA 1
ATOM 2855 C C . SER A 1 360 ? -82.564 28.598 103.761 1.00 62.59 360 SER A C 1
ATOM 2857 O O . SER A 1 360 ? -83.255 29.520 104.183 1.00 62.59 360 SER A O 1
ATOM 2859 N N . PHE A 1 361 ? -81.257 28.743 103.516 1.00 68.31 361 PHE A N 1
ATOM 2860 C CA . PHE A 1 361 ? -80.499 29.969 103.775 1.00 68.31 361 PHE A CA 1
ATOM 2861 C C . PHE A 1 361 ? -79.752 30.440 102.524 1.00 68.31 361 PHE A C 1
ATOM 2863 O O . PHE A 1 361 ? -79.183 29.637 101.785 1.00 68.31 361 PHE A O 1
ATOM 2870 N N . THR A 1 362 ? -79.672 31.761 102.334 1.00 68.19 362 THR A N 1
ATOM 2871 C CA . THR A 1 362 ? -78.950 32.405 101.219 1.00 68.19 362 THR A CA 1
ATOM 2872 C C . THR A 1 362 ? -77.469 32.026 101.176 1.00 68.19 362 THR A C 1
ATOM 2874 O O . THR A 1 362 ? -76.886 31.940 100.098 1.00 68.19 362 THR A O 1
ATOM 2877 N N . LYS A 1 363 ? -76.868 31.736 102.338 1.00 75.12 363 LYS A N 1
ATOM 2878 C CA . LYS A 1 363 ? -75.493 31.232 102.428 1.00 75.12 363 LYS A CA 1
ATOM 2879 C C . LYS A 1 363 ? -75.322 29.917 101.657 1.00 75.12 363 LYS A C 1
ATOM 2881 O O . LYS A 1 363 ? -74.427 29.823 100.835 1.00 75.12 363 LYS A O 1
ATOM 2886 N N . THR A 1 364 ? -76.239 28.964 101.817 1.00 74.94 364 THR A N 1
ATOM 2887 C CA . THR A 1 364 ? -76.206 27.673 101.109 1.00 74.94 364 THR A CA 1
ATOM 2888 C C . THR A 1 364 ? -76.393 27.830 99.595 1.00 74.94 364 THR A C 1
ATOM 2890 O O . THR A 1 364 ? -75.799 27.086 98.824 1.00 74.94 364 THR A O 1
ATOM 2893 N N . ILE A 1 365 ? -77.180 28.820 99.153 1.00 73.62 365 ILE A N 1
ATOM 2894 C CA . ILE A 1 365 ? -77.324 29.153 97.724 1.00 73.62 365 ILE A CA 1
ATOM 2895 C C . ILE A 1 365 ? -76.000 29.689 97.166 1.00 73.62 365 ILE A C 1
ATOM 2897 O O . ILE A 1 365 ? -75.599 29.309 96.071 1.00 73.62 365 ILE A O 1
ATOM 2901 N N . ARG A 1 366 ? -75.314 30.556 97.918 1.00 75.06 366 ARG A N 1
ATOM 2902 C CA . ARG A 1 366 ? -73.997 31.084 97.544 1.00 75.06 366 ARG A CA 1
ATOM 2903 C C . ARG A 1 366 ? -72.925 29.992 97.521 1.00 75.06 366 ARG A C 1
ATOM 2905 O O . ARG A 1 366 ? -72.155 29.951 96.571 1.00 75.06 366 ARG A O 1
ATOM 2912 N N . ASP A 1 367 ? -72.907 29.107 98.511 1.00 80.06 367 ASP A N 1
ATOM 2913 C CA . ASP A 1 367 ? -71.935 28.013 98.582 1.00 80.06 367 ASP A CA 1
ATOM 2914 C C . ASP A 1 367 ? -72.123 27.045 97.394 1.00 80.06 367 ASP A C 1
ATOM 2916 O O . ASP A 1 367 ? -71.173 26.779 96.664 1.00 80.06 367 ASP A O 1
ATOM 2920 N N . ALA A 1 368 ? -73.366 26.648 97.079 1.00 79.56 368 ALA A N 1
ATOM 2921 C CA . ALA A 1 368 ? -73.672 25.813 95.906 1.00 79.56 368 ALA A CA 1
ATOM 2922 C C . ALA A 1 368 ? -73.253 26.457 94.565 1.00 79.56 368 ALA A C 1
ATOM 2924 O O . ALA A 1 368 ? -72.970 25.765 93.583 1.00 79.56 368 ALA A O 1
ATOM 2925 N N . MET A 1 369 ? -73.223 27.788 94.525 1.00 75.62 369 MET A N 1
ATOM 2926 C CA . MET A 1 369 ? -72.804 28.582 93.376 1.00 75.62 369 MET A CA 1
ATOM 2927 C C . MET A 1 369 ? -71.289 28.680 93.228 1.00 75.62 369 MET A C 1
ATOM 2929 O O . MET A 1 369 ? -70.765 28.510 92.123 1.00 75.62 369 MET A O 1
ATOM 2933 N N . ASP A 1 370 ? -70.593 28.966 94.326 1.00 82.12 370 ASP A N 1
ATOM 2934 C CA . ASP A 1 370 ? -69.134 28.963 94.358 1.00 82.12 370 ASP A CA 1
ATOM 2935 C C . ASP A 1 370 ? -68.611 27.559 93.992 1.00 82.12 370 ASP A C 1
ATOM 2937 O O . ASP A 1 370 ? -67.708 27.449 93.159 1.00 82.12 370 ASP A O 1
ATOM 2941 N N . ASP A 1 371 ? -69.264 26.497 94.475 1.00 84.62 371 ASP A N 1
ATOM 2942 C CA . ASP A 1 371 ? -68.958 25.105 94.123 1.00 84.62 371 ASP A CA 1
ATOM 2943 C C . ASP A 1 371 ? -69.183 24.802 92.631 1.00 84.62 371 ASP A C 1
ATOM 2945 O O . ASP A 1 371 ? -68.361 24.135 92.000 1.00 84.62 371 ASP A O 1
ATOM 2949 N N . PHE A 1 372 ? -70.261 25.318 92.025 1.00 84.06 372 PHE A N 1
ATOM 2950 C CA . PHE A 1 372 ? -70.527 25.159 90.589 1.00 84.06 372 PHE A CA 1
ATOM 2951 C C . PHE A 1 372 ? -69.402 25.752 89.731 1.00 84.06 372 PHE A C 1
ATOM 2953 O O . PHE A 1 372 ? -68.875 25.089 88.836 1.00 84.06 372 PHE A O 1
ATOM 2960 N N . PHE A 1 373 ? -68.996 26.993 90.014 1.00 84.38 373 PHE A N 1
ATOM 2961 C CA . PHE A 1 373 ? -67.909 27.634 89.276 1.00 84.38 373 PHE A CA 1
ATOM 2962 C C . PHE A 1 373 ? -66.547 26.999 89.559 1.00 84.38 373 PHE A C 1
ATOM 2964 O O . PHE A 1 373 ? -65.733 26.890 88.639 1.00 84.38 373 PHE A O 1
ATOM 2971 N N . LEU A 1 374 ? -66.290 26.574 90.798 1.00 86.44 374 LEU A N 1
ATOM 2972 C CA . LEU A 1 374 ? -65.053 25.897 91.177 1.00 86.44 374 LEU A CA 1
ATOM 2973 C C . LEU A 1 374 ? -64.896 24.571 90.425 1.00 86.44 374 LEU A C 1
ATOM 2975 O O . LEU A 1 374 ? -63.831 24.311 89.867 1.00 86.44 374 LEU A O 1
ATOM 2979 N N . GLU A 1 375 ? -65.962 23.779 90.321 1.00 85.38 375 GLU A N 1
ATOM 2980 C CA . GLU A 1 375 ? -65.936 22.515 89.587 1.00 85.38 375 GLU A CA 1
ATOM 2981 C C . GLU A 1 375 ? -65.778 22.718 88.074 1.00 85.38 375 GLU A C 1
ATOM 2983 O O . GLU A 1 375 ? -64.974 22.030 87.443 1.00 85.38 375 GLU A O 1
ATOM 2988 N N . LEU A 1 376 ? -66.470 23.696 87.477 1.00 84.00 376 LEU A N 1
ATOM 2989 C CA . LEU A 1 376 ? -66.309 24.001 86.049 1.00 84.00 376 LEU A CA 1
ATOM 2990 C C . LEU A 1 376 ? -64.900 24.486 85.708 1.00 84.00 376 LEU A C 1
ATOM 2992 O O . LEU A 1 376 ? -64.345 24.093 84.681 1.00 84.00 376 LEU A O 1
ATOM 2996 N N . LYS A 1 377 ? -64.296 25.309 86.573 1.00 84.56 377 LYS A N 1
ATOM 2997 C CA . LYS A 1 377 ? -62.882 25.671 86.438 1.00 84.56 377 LYS A CA 1
ATOM 2998 C C . LYS A 1 377 ? -61.985 24.449 86.569 1.00 84.56 377 LYS A C 1
ATOM 3000 O O . LYS A 1 377 ? -61.092 24.294 85.746 1.00 84.56 377 LYS A O 1
ATOM 3005 N N . GLY A 1 378 ? -62.240 23.585 87.553 1.00 85.75 378 GLY A N 1
ATOM 3006 C CA . GLY A 1 378 ? -61.504 22.335 87.740 1.00 85.75 378 GLY A CA 1
ATOM 3007 C C . GLY A 1 378 ? -61.522 21.469 86.481 1.00 85.75 378 GLY A C 1
ATOM 3008 O O . GLY A 1 378 ? -60.469 21.076 85.991 1.00 85.75 378 GLY A O 1
ATOM 3009 N N . ARG A 1 379 ? -62.700 21.276 85.875 1.00 85.44 379 ARG A N 1
ATOM 3010 C CA . ARG A 1 379 ? -62.856 20.523 84.619 1.00 85.44 379 ARG A CA 1
ATOM 3011 C C . ARG A 1 379 ? -62.100 21.155 83.452 1.00 85.44 379 ARG A C 1
ATOM 3013 O O . ARG A 1 379 ? -61.463 20.426 82.695 1.00 85.44 379 ARG A O 1
ATOM 3020 N N . LEU A 1 380 ? -62.125 22.484 83.310 1.00 84.31 380 LEU A N 1
ATOM 3021 C CA . LEU A 1 380 ? -61.370 23.188 82.263 1.00 84.31 380 LEU A CA 1
ATOM 3022 C C . LEU A 1 380 ? -59.852 23.090 82.468 1.00 84.31 380 LEU A C 1
ATOM 3024 O O . LEU A 1 380 ? -59.131 22.897 81.495 1.00 84.31 380 LEU A O 1
ATOM 3028 N N . VAL A 1 381 ? -59.368 23.192 83.709 1.00 86.69 381 VAL A N 1
ATOM 3029 C CA . VAL A 1 381 ? -57.938 23.060 84.037 1.00 86.69 381 VAL A CA 1
ATOM 3030 C C . VAL A 1 381 ? -57.453 21.636 83.771 1.00 86.69 381 VAL A C 1
ATOM 3032 O O . VAL A 1 381 ? -56.487 21.462 83.035 1.00 86.69 381 VAL A O 1
ATOM 3035 N N . SER A 1 382 ? -58.162 20.617 84.267 1.00 85.62 382 SER A N 1
ATOM 3036 C CA . SER A 1 382 ? -57.817 19.216 83.991 1.00 85.62 38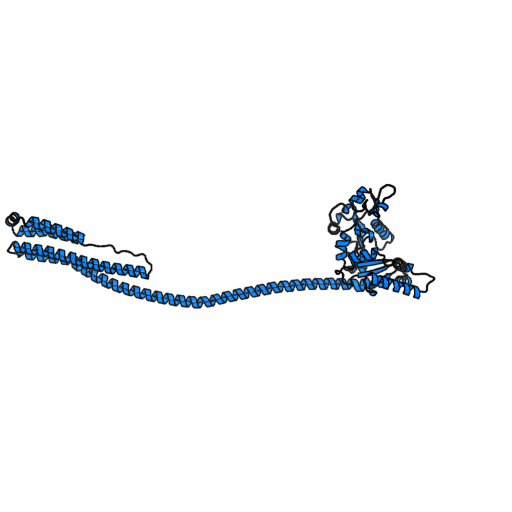2 SER A CA 1
ATOM 3037 C C . SER A 1 382 ? -57.896 18.882 82.499 1.00 85.62 382 SER A C 1
ATOM 3039 O O . SER A 1 382 ? -57.088 18.112 81.988 1.00 85.62 382 SER A O 1
ATOM 3041 N N . SER A 1 383 ? -58.836 19.483 81.764 1.00 85.88 383 SER A N 1
ATOM 3042 C CA . SER A 1 383 ? -58.896 19.326 80.306 1.00 85.88 383 SER A CA 1
ATOM 3043 C C . SER A 1 383 ? -57.678 19.943 79.618 1.00 85.88 383 SER A C 1
ATOM 3045 O O . SER A 1 383 ? -57.157 19.339 78.685 1.00 85.88 383 SER A O 1
ATOM 3047 N N . ASP A 1 384 ? -57.194 21.103 80.076 1.00 84.81 384 ASP A N 1
ATOM 3048 C CA . ASP A 1 384 ? -55.977 21.732 79.544 1.00 84.81 384 ASP A CA 1
ATOM 3049 C C . ASP A 1 384 ? -54.741 20.848 79.749 1.00 84.81 384 ASP A C 1
ATOM 3051 O O . ASP A 1 384 ? -53.967 20.656 78.812 1.00 84.81 384 ASP A O 1
ATOM 3055 N N . GLU A 1 385 ? -54.596 20.236 80.929 1.00 85.00 385 GLU A N 1
ATOM 3056 C CA . GLU A 1 385 ? -53.528 19.268 81.216 1.00 85.00 385 GLU A CA 1
ATOM 3057 C C . GLU A 1 385 ? -53.578 18.080 80.241 1.00 85.00 385 GLU A C 1
ATOM 3059 O O . GLU A 1 385 ? -52.577 17.751 79.600 1.00 85.00 385 GLU A O 1
ATOM 3064 N N . HIS A 1 386 ? -54.765 17.500 80.026 1.00 84.25 386 HIS A N 1
ATOM 3065 C CA . HIS A 1 386 ? -54.951 16.420 79.054 1.00 84.25 386 HIS A CA 1
ATOM 3066 C C . HIS A 1 386 ? -54.659 16.853 77.606 1.00 84.25 386 HIS A C 1
ATOM 3068 O O . HIS A 1 386 ? -54.064 16.085 76.848 1.00 84.25 386 HIS A O 1
ATOM 3074 N N . ILE A 1 387 ? -55.029 18.075 77.208 1.00 84.88 387 ILE A N 1
ATOM 3075 C CA . ILE A 1 387 ? -54.716 18.628 75.878 1.00 84.88 387 ILE A CA 1
ATOM 3076 C C . ILE A 1 387 ? -53.203 18.775 75.701 1.00 84.88 387 ILE A C 1
ATOM 3078 O O . ILE A 1 387 ? -52.671 18.428 74.644 1.00 84.88 387 ILE A O 1
ATOM 3082 N N . GLN A 1 388 ? -52.496 19.252 76.726 1.00 84.50 388 GLN A N 1
ATOM 3083 C CA . GLN A 1 388 ? -51.041 19.379 76.691 1.00 84.50 388 GLN A CA 1
ATOM 3084 C C . GLN A 1 388 ? -50.349 18.016 76.588 1.00 84.50 388 GLN A C 1
ATOM 3086 O O . GLN A 1 388 ? -49.382 17.883 75.836 1.00 84.50 388 GLN A O 1
ATOM 3091 N N . ASP A 1 389 ? -50.852 16.996 77.280 1.00 83.94 389 ASP A N 1
ATOM 3092 C CA . ASP A 1 389 ? -50.314 15.637 77.193 1.00 83.94 389 ASP A CA 1
ATOM 3093 C C . ASP A 1 389 ? -50.551 15.003 75.815 1.00 83.94 389 ASP A C 1
ATOM 3095 O O . ASP A 1 389 ? -49.635 14.402 75.244 1.00 83.94 389 ASP A O 1
ATOM 3099 N N . ILE A 1 390 ? -51.740 15.198 75.229 1.00 83.19 390 ILE A N 1
ATOM 3100 C CA . ILE A 1 390 ? -52.033 14.792 73.844 1.00 83.19 390 ILE A CA 1
ATOM 3101 C C . ILE A 1 390 ? -51.080 15.500 72.873 1.00 83.19 390 ILE A C 1
ATOM 3103 O O . ILE A 1 390 ? -50.512 14.854 71.989 1.00 83.19 390 ILE A O 1
ATOM 3107 N N . LYS A 1 391 ? -50.862 16.809 73.050 1.00 83.56 391 LYS A N 1
ATOM 3108 C CA . LYS A 1 391 ? -49.955 17.588 72.202 1.00 83.56 391 LYS A CA 1
ATOM 3109 C C . LYS A 1 391 ? -48.517 17.075 72.291 1.00 83.56 391 LYS A C 1
ATOM 3111 O O . LYS A 1 391 ? -47.929 16.783 71.257 1.00 83.56 391 LYS A O 1
ATOM 3116 N N . LYS A 1 392 ? -47.977 16.874 73.500 1.00 84.06 392 LYS A N 1
ATOM 3117 C CA . LYS A 1 392 ? -46.625 16.315 73.706 1.00 84.06 392 LYS A CA 1
ATOM 3118 C C . LYS A 1 392 ? -46.468 14.950 73.037 1.00 84.06 392 LYS A C 1
ATOM 3120 O O . LYS A 1 392 ? -45.455 14.690 72.393 1.00 84.06 392 LYS A O 1
ATOM 3125 N N . MET A 1 393 ? -47.471 14.080 73.166 1.00 82.00 393 MET A N 1
ATOM 3126 C CA . MET A 1 393 ? -47.468 12.766 72.519 1.00 82.00 393 MET A CA 1
ATOM 3127 C C . MET A 1 393 ? -47.428 12.884 70.991 1.00 82.00 393 MET A C 1
ATOM 3129 O O . MET A 1 393 ? -46.693 12.147 70.331 1.00 82.00 393 MET A O 1
ATOM 3133 N N . MET A 1 394 ? -48.198 13.820 70.436 1.00 80.81 394 MET A N 1
ATOM 3134 C CA . MET A 1 394 ? -48.250 14.073 68.999 1.00 80.81 394 MET A CA 1
ATOM 3135 C C . MET A 1 394 ? -46.953 14.683 68.469 1.00 80.81 394 MET A C 1
ATOM 3137 O O . MET A 1 394 ? -46.457 14.221 67.444 1.00 80.81 394 MET A O 1
ATOM 3141 N N . ASP A 1 395 ? -46.364 15.640 69.187 1.00 82.38 395 ASP A N 1
ATOM 3142 C CA . ASP A 1 395 ? -45.089 16.269 68.831 1.00 82.38 395 ASP A CA 1
ATOM 3143 C C . ASP A 1 395 ? -43.961 15.227 68.738 1.00 82.38 395 ASP A C 1
ATOM 3145 O O . ASP A 1 395 ? -43.254 15.166 67.730 1.00 82.38 395 ASP A O 1
ATOM 3149 N N . VAL A 1 396 ? -43.849 14.333 69.731 1.00 82.12 396 VAL A N 1
ATOM 3150 C CA . VAL A 1 396 ? -42.855 13.241 69.730 1.00 82.12 396 VAL A CA 1
ATOM 3151 C C . VAL A 1 396 ? -43.086 12.261 68.573 1.00 82.12 396 VAL A C 1
ATOM 3153 O O . VAL A 1 396 ? -42.125 11.734 68.008 1.00 82.12 396 VAL A O 1
ATOM 3156 N N . MET A 1 397 ? -44.346 11.999 68.208 1.00 77.00 397 MET A N 1
ATOM 3157 C CA . MET A 1 397 ? -44.685 11.127 67.080 1.00 77.00 397 MET A CA 1
ATOM 3158 C C . MET A 1 397 ? -44.255 11.752 65.755 1.00 77.00 397 MET A C 1
ATOM 3160 O O . MET A 1 397 ? -43.520 11.116 65.002 1.00 77.00 397 MET A O 1
ATOM 3164 N N . TYR A 1 398 ? -44.661 12.998 65.495 1.00 76.44 398 TYR A N 1
ATOM 3165 C CA . TYR A 1 398 ? -44.310 13.699 64.262 1.00 76.44 398 TYR A CA 1
ATOM 3166 C C . TYR A 1 398 ? -42.799 13.880 64.120 1.00 76.44 398 TYR A C 1
ATOM 3168 O O . TYR A 1 398 ? -42.278 13.732 63.018 1.00 76.44 398 TYR A O 1
ATOM 3176 N N . GLU A 1 399 ? -42.077 14.128 65.217 1.00 80.50 399 GLU A N 1
ATOM 3177 C CA . GLU A 1 399 ? -40.616 14.218 65.206 1.00 80.50 399 GLU A CA 1
ATOM 3178 C C . GLU A 1 399 ? -39.953 12.876 64.863 1.00 80.50 399 GLU A C 1
ATOM 3180 O O . GLU A 1 399 ? -39.102 12.817 63.972 1.00 80.50 399 GLU A O 1
ATOM 3185 N N . LYS A 1 400 ? -40.361 11.780 65.519 1.00 75.88 400 LYS A N 1
ATOM 3186 C CA . LYS A 1 400 ? -39.822 10.443 65.221 1.00 75.88 400 LYS A CA 1
ATOM 3187 C C . LYS A 1 400 ? -40.157 10.000 63.801 1.00 75.88 400 LYS A C 1
ATOM 3189 O O . LYS A 1 400 ? -39.273 9.516 63.105 1.00 75.88 400 LYS A O 1
ATOM 3194 N N . PHE A 1 401 ? -41.390 10.217 63.353 1.00 74.25 401 PHE A N 1
ATOM 3195 C CA . PHE A 1 401 ? -41.840 9.844 62.014 1.00 74.25 401 PHE A CA 1
ATOM 3196 C C . PHE A 1 401 ? -41.126 10.652 60.920 1.00 74.25 401 PHE A C 1
ATOM 3198 O O . PHE A 1 401 ? -40.662 10.081 59.935 1.00 74.25 401 PHE A O 1
ATOM 3205 N N . ALA A 1 402 ? -40.956 11.965 61.113 1.00 77.19 402 ALA A N 1
ATOM 3206 C CA . ALA A 1 402 ? -40.181 12.814 60.208 1.00 77.19 402 ALA A CA 1
ATOM 3207 C C . ALA A 1 402 ? -38.708 12.377 60.127 1.00 77.19 402 ALA A C 1
ATOM 3209 O O . ALA A 1 402 ? -38.142 12.339 59.036 1.00 77.19 402 ALA A O 1
ATOM 3210 N N . LYS A 1 403 ? -38.099 11.998 61.260 1.00 78.75 403 LYS A N 1
ATOM 3211 C CA . LYS A 1 403 ? -36.708 11.523 61.320 1.00 78.75 403 LYS A CA 1
ATOM 3212 C C . LYS A 1 403 ? -36.519 10.143 60.683 1.00 78.75 403 LYS A C 1
ATOM 3214 O O . LYS A 1 403 ? -35.518 9.933 60.008 1.00 78.75 403 LYS A O 1
ATOM 3219 N N . GLU A 1 404 ? -37.454 9.218 60.896 1.00 72.38 404 GLU A N 1
ATOM 3220 C CA . GLU A 1 404 ? -37.393 7.852 60.354 1.00 72.38 404 GLU A CA 1
ATOM 3221 C C . GLU A 1 404 ? -37.711 7.806 58.844 1.00 72.38 404 GLU A C 1
ATOM 3223 O O . GLU A 1 404 ? -37.155 6.965 58.142 1.00 72.38 404 GLU A O 1
ATOM 3228 N N . HIS A 1 405 ? -38.533 8.729 58.318 1.00 69.62 405 HIS A N 1
ATOM 3229 C CA . HIS A 1 405 ? -38.979 8.719 56.912 1.00 69.62 405 HIS A CA 1
ATOM 3230 C C . HIS A 1 405 ? -38.540 9.926 56.061 1.00 69.62 405 HIS A C 1
ATOM 3232 O O . HIS A 1 405 ? -38.930 10.023 54.899 1.00 69.62 405 HIS A O 1
ATOM 3238 N N . GLY A 1 406 ? -37.747 10.858 56.600 1.00 69.88 406 GLY A N 1
ATOM 3239 C CA . GLY A 1 406 ? -37.238 12.021 55.855 1.00 69.88 406 GLY A CA 1
ATOM 3240 C C . GLY A 1 406 ? -38.317 13.023 55.415 1.00 69.88 406 GLY A C 1
ATOM 3241 O O . GLY A 1 406 ? -38.113 13.786 54.471 1.00 69.88 406 GLY A O 1
ATOM 3242 N N . LEU A 1 407 ? -39.479 13.014 56.070 1.00 71.69 407 LEU A N 1
ATOM 3243 C CA . LEU A 1 407 ? -40.619 13.874 55.746 1.00 71.69 407 LEU A CA 1
ATOM 3244 C C . LEU A 1 407 ? -40.526 15.221 56.476 1.00 71.69 407 LEU A C 1
ATOM 3246 O O . LEU A 1 407 ? -39.931 15.330 57.548 1.00 71.69 407 LEU A O 1
ATOM 3250 N N . ARG A 1 408 ? -41.141 16.272 55.915 1.00 66.62 408 ARG A N 1
ATOM 3251 C CA . ARG A 1 408 ? -41.211 17.584 56.583 1.00 66.62 408 ARG A CA 1
ATOM 3252 C C . ARG A 1 408 ? -42.024 17.478 57.875 1.00 66.62 408 ARG A C 1
ATOM 3254 O O . ARG A 1 408 ? -43.132 16.945 57.866 1.00 66.62 408 ARG A O 1
ATOM 3261 N N . LYS A 1 409 ? -41.488 18.038 58.964 1.00 69.06 409 LYS A N 1
ATOM 3262 C CA . LYS A 1 409 ? -42.174 18.142 60.257 1.00 69.06 409 LYS A CA 1
ATOM 3263 C C . LYS A 1 409 ? -43.481 18.926 60.079 1.00 69.06 409 LYS A C 1
ATOM 3265 O O . LYS A 1 409 ? -43.450 20.094 59.703 1.00 69.06 409 LYS A O 1
ATOM 3270 N N . SER A 1 410 ? -44.613 18.277 60.334 1.00 64.25 410 SER A N 1
ATOM 3271 C CA . SER A 1 410 ? -45.913 18.936 60.464 1.00 64.25 410 SER A CA 1
ATOM 3272 C C . SER A 1 410 ? -46.163 19.182 61.948 1.00 64.25 410 SER A C 1
ATOM 3274 O O . SER A 1 410 ? -45.999 18.266 62.753 1.00 64.25 410 SER A O 1
ATOM 3276 N N . GLU A 1 411 ? -46.488 20.417 62.320 1.00 68.19 411 GLU A N 1
ATOM 3277 C CA . GLU A 1 411 ? -46.780 20.762 63.711 1.00 68.19 411 GLU A CA 1
ATOM 3278 C C . GLU A 1 411 ? -48.290 20.664 63.962 1.00 68.19 411 GLU A C 1
ATOM 3280 O O . GLU A 1 411 ? -49.072 21.240 63.197 1.00 68.19 411 GLU A O 1
ATOM 3285 N N . PRO A 1 412 ? -48.732 19.934 65.002 1.00 69.12 412 PRO A N 1
ATOM 3286 C CA . PRO A 1 412 ? -50.148 19.835 65.320 1.00 69.12 412 PRO A CA 1
ATOM 3287 C C . PRO A 1 412 ? -50.693 21.207 65.760 1.00 69.12 412 PRO A C 1
ATOM 3289 O O . PRO A 1 412 ? -50.015 21.934 66.497 1.00 69.12 412 PRO A O 1
ATOM 3292 N N . PRO A 1 413 ? -51.923 21.581 65.355 1.00 69.50 413 PRO A N 1
ATOM 3293 C CA . PRO A 1 413 ? -52.526 22.840 65.775 1.00 69.50 413 PRO A CA 1
ATOM 3294 C C . PRO A 1 413 ? -52.674 22.873 67.300 1.00 69.50 413 PRO A C 1
ATOM 3296 O O . PRO A 1 413 ? -53.144 21.919 67.921 1.00 69.50 413 PRO A O 1
ATOM 3299 N N . ALA A 1 414 ? -52.266 23.980 67.919 1.00 71.50 414 ALA A N 1
ATOM 3300 C CA . ALA A 1 414 ? -52.398 24.157 69.358 1.00 71.50 414 ALA A CA 1
ATOM 3301 C C . ALA A 1 414 ? -53.843 24.532 69.720 1.00 71.50 414 ALA A C 1
ATOM 3303 O O . ALA A 1 414 ? -54.365 25.539 69.245 1.00 71.50 414 ALA A O 1
ATOM 3304 N N . PHE A 1 415 ? -54.466 23.749 70.598 1.00 77.31 415 PHE A N 1
ATOM 3305 C CA . PHE A 1 415 ? -55.747 24.076 71.222 1.00 77.31 415 PHE A CA 1
ATOM 3306 C C . PHE A 1 415 ? -55.511 24.487 72.681 1.00 77.31 415 PHE A C 1
ATOM 3308 O O . PHE A 1 415 ? -54.648 23.918 73.348 1.00 77.31 415 PHE A O 1
ATOM 3315 N N . SER A 1 416 ? -56.233 25.495 73.177 1.00 77.88 416 SER A N 1
ATOM 3316 C CA . SER A 1 416 ? -56.091 25.983 74.555 1.00 77.88 416 SER A CA 1
ATOM 3317 C C . SER A 1 416 ? -57.445 26.332 75.152 1.00 77.88 416 SER A C 1
ATOM 3319 O O . SER A 1 416 ? -58.248 27.033 74.533 1.00 77.88 416 SER A O 1
ATOM 3321 N N . THR A 1 417 ? -57.667 25.911 76.398 1.00 80.25 417 THR A N 1
ATOM 3322 C CA . THR A 1 417 ? -58.904 26.220 77.129 1.00 80.25 417 THR A CA 1
ATOM 3323 C C . THR A 1 417 ? -58.887 27.612 77.774 1.00 80.25 417 THR A C 1
ATOM 3325 O O . THR A 1 417 ? -59.901 28.070 78.304 1.00 80.25 417 THR A O 1
ATOM 3328 N N . MET A 1 418 ? -57.759 28.333 77.704 1.00 80.56 418 MET A N 1
ATOM 3329 C CA . MET A 1 418 ? -57.538 29.599 78.413 1.00 80.56 418 MET A CA 1
ATOM 3330 C C . MET A 1 418 ? -58.568 30.684 78.065 1.00 80.56 418 MET A C 1
ATOM 3332 O O . MET A 1 418 ? -58.937 31.486 78.927 1.00 80.56 418 MET A O 1
ATOM 3336 N N . ARG A 1 419 ? -59.058 30.720 76.819 1.00 82.56 419 ARG A N 1
ATOM 3337 C CA . ARG A 1 419 ? -60.133 31.641 76.415 1.00 82.56 419 ARG A CA 1
ATOM 3338 C C . ARG A 1 419 ? -61.410 31.376 77.218 1.00 82.56 419 ARG A C 1
ATOM 3340 O O . ARG A 1 419 ? -61.941 32.297 77.835 1.00 82.56 419 ARG A O 1
ATOM 3347 N N . TYR A 1 420 ? -61.840 30.120 77.268 1.00 82.75 420 TYR A N 1
ATOM 3348 C CA . TYR A 1 420 ? -63.048 29.689 77.971 1.00 82.75 420 TYR A CA 1
ATOM 3349 C C . TYR A 1 420 ? -62.920 29.863 79.489 1.00 82.75 420 TYR A C 1
ATOM 3351 O O . TYR A 1 420 ? -63.853 30.324 80.141 1.00 82.75 420 TYR A O 1
ATOM 3359 N N . GLN A 1 421 ? -61.734 29.612 80.057 1.00 82.62 421 GLN A N 1
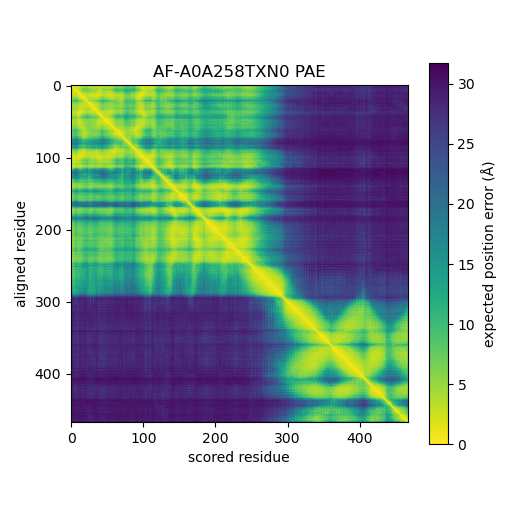ATOM 3360 C CA . GLN A 1 421 ? -61.457 29.890 81.471 1.00 82.62 421 GLN A CA 1
ATOM 3361 C C . GLN A 1 421 ? -61.626 31.381 81.814 1.00 82.62 421 GLN A C 1
ATOM 3363 O O . GLN A 1 421 ? -62.211 31.722 82.846 1.00 82.62 421 GLN A O 1
ATOM 3368 N N . LYS A 1 422 ? -61.146 32.288 80.948 1.00 83.69 422 LYS A N 1
ATOM 3369 C CA . LYS A 1 422 ? -61.310 33.742 81.130 1.00 83.69 422 LYS A CA 1
ATOM 3370 C C . LYS A 1 422 ? -62.770 34.174 81.018 1.00 83.69 422 LYS A C 1
ATOM 3372 O O . LYS A 1 422 ? -63.206 35.015 81.804 1.00 83.69 422 LYS A O 1
ATOM 3377 N N . GLU A 1 423 ? -63.521 33.609 80.076 1.00 82.88 423 GLU A N 1
ATOM 3378 C CA . GLU A 1 423 ? -64.956 33.873 79.937 1.00 82.88 423 GLU A CA 1
ATOM 3379 C C . GLU A 1 423 ? -65.739 33.375 81.160 1.00 82.88 423 GLU A C 1
ATOM 3381 O O . GLU A 1 423 ? -66.516 34.136 81.738 1.00 82.88 423 GLU A O 1
ATOM 3386 N N . LEU A 1 424 ? -65.455 32.163 81.646 1.00 83.19 424 LEU A N 1
ATOM 3387 C CA . LEU A 1 424 ? -66.067 31.615 82.857 1.00 83.19 424 LEU A CA 1
ATOM 3388 C C . LEU A 1 424 ? -65.760 32.472 84.098 1.00 83.19 424 LEU A C 1
ATOM 3390 O O . LEU A 1 424 ? -66.657 32.774 84.883 1.00 83.19 424 LEU A O 1
ATOM 3394 N N . ALA A 1 425 ? -64.516 32.938 84.245 1.00 83.81 425 ALA A N 1
ATOM 3395 C CA . ALA A 1 425 ? -64.124 33.844 85.326 1.00 83.81 425 ALA A CA 1
ATOM 3396 C C . ALA A 1 425 ? -64.806 35.221 85.227 1.00 83.81 425 ALA A C 1
ATOM 3398 O O . ALA A 1 425 ? -65.103 35.838 86.251 1.00 83.81 425 ALA A O 1
ATOM 3399 N N . LYS A 1 426 ? -65.071 35.715 84.010 1.00 84.25 426 LYS A N 1
ATOM 3400 C CA . LYS A 1 426 ? -65.847 36.945 83.794 1.00 84.25 426 LYS A CA 1
ATOM 3401 C C . LYS A 1 426 ? -67.293 36.761 84.252 1.00 84.25 426 LYS A C 1
ATOM 3403 O O . LYS A 1 426 ? -67.819 37.652 84.917 1.00 84.25 426 LYS A O 1
ATOM 3408 N N . TYR A 1 427 ? -67.913 35.620 83.944 1.00 80.94 427 TYR A N 1
ATOM 3409 C CA . TYR A 1 427 ? -69.258 35.310 84.428 1.00 80.94 427 TYR A CA 1
ATOM 3410 C C . TYR A 1 427 ? -69.297 35.188 85.950 1.00 80.94 427 TYR A C 1
ATOM 3412 O O . TYR A 1 427 ? -70.128 35.829 86.579 1.00 80.94 427 TYR A O 1
ATOM 3420 N N . GLU A 1 428 ? -68.359 34.471 86.562 1.00 81.56 428 GLU A N 1
ATOM 3421 C CA . GLU A 1 428 ? -68.293 34.367 88.022 1.00 81.56 428 GLU A CA 1
ATOM 3422 C C . GLU A 1 428 ? -68.169 35.743 88.702 1.00 81.56 428 GLU A C 1
ATOM 3424 O O . GLU A 1 428 ? -68.884 36.017 89.666 1.00 81.56 428 GLU A O 1
ATOM 3429 N N . ARG A 1 429 ? -67.311 36.641 88.189 1.00 81.00 429 ARG A N 1
ATOM 3430 C CA . ARG A 1 429 ? -67.165 38.006 88.733 1.00 81.00 429 ARG A CA 1
ATOM 3431 C C . ARG A 1 429 ? -68.436 38.832 88.590 1.00 81.00 429 ARG A C 1
ATOM 3433 O O . ARG A 1 429 ? -68.887 39.401 89.578 1.00 81.00 429 ARG A O 1
ATOM 3440 N N . ALA A 1 430 ? -69.026 38.857 87.393 1.00 76.94 430 ALA A N 1
ATOM 3441 C CA . ALA A 1 430 ? -70.262 39.596 87.138 1.00 76.94 430 ALA A CA 1
ATOM 3442 C C . ALA A 1 430 ? -71.389 39.145 88.082 1.00 76.94 430 ALA A C 1
ATOM 3444 O O . ALA A 1 430 ? -72.159 39.965 88.579 1.00 76.94 430 ALA A O 1
ATOM 3445 N N . TYR A 1 431 ? -71.453 37.847 88.384 1.00 70.12 431 TYR A N 1
ATOM 3446 C CA . TYR A 1 431 ? -72.414 37.323 89.346 1.00 70.12 431 TYR A CA 1
ATOM 3447 C C . TYR A 1 431 ? -72.054 37.662 90.791 1.00 70.12 431 TYR A C 1
ATOM 3449 O O . TYR A 1 431 ? -72.933 38.094 91.532 1.00 70.12 431 TYR A O 1
ATOM 3457 N N . LYS A 1 432 ? -70.784 37.548 91.201 1.00 73.88 432 LYS A N 1
ATOM 3458 C CA . LYS A 1 432 ? -70.339 37.962 92.544 1.00 73.88 432 LYS A CA 1
ATOM 3459 C C . LYS A 1 432 ? -70.641 39.436 92.823 1.00 73.88 432 LYS A C 1
ATOM 3461 O O . LYS A 1 432 ? -71.064 39.753 93.930 1.00 73.88 432 LYS A O 1
ATOM 3466 N N . GLU A 1 433 ? -70.496 40.319 91.837 1.00 71.88 433 GLU A N 1
ATOM 3467 C CA . GLU A 1 433 ? -70.855 41.742 91.942 1.00 71.88 433 GLU A CA 1
ATOM 3468 C C . GLU A 1 433 ? -72.373 41.956 92.078 1.00 71.88 433 GLU A C 1
ATOM 3470 O O . GLU A 1 433 ? -72.822 42.708 92.947 1.00 71.88 433 GLU A O 1
ATOM 3475 N N . GLN A 1 434 ? -73.183 41.240 91.289 1.00 65.38 434 GLN A N 1
ATOM 3476 C CA . GLN A 1 434 ? -74.646 41.315 91.377 1.00 65.38 434 GLN A CA 1
ATOM 3477 C C . GLN A 1 434 ? -75.202 40.752 92.697 1.00 65.38 434 GLN A C 1
ATOM 3479 O O . GLN A 1 434 ? -76.192 41.274 93.210 1.00 65.38 434 GLN A O 1
ATOM 3484 N N . PHE A 1 435 ? -74.568 39.720 93.265 1.00 61.41 435 PHE A N 1
ATOM 3485 C CA . PHE A 1 435 ? -75.037 39.028 94.473 1.00 61.41 435 PHE A CA 1
ATOM 3486 C C . PHE A 1 435 ? -74.476 39.606 95.787 1.00 61.41 435 PHE A C 1
ATOM 3488 O O . PHE A 1 435 ? -75.160 39.545 96.804 1.00 61.41 435 PHE A O 1
ATOM 3495 N N . ASN A 1 436 ? -73.269 40.190 95.803 1.00 57.62 436 ASN A N 1
ATOM 3496 C CA . ASN A 1 436 ? -72.677 40.771 97.024 1.00 57.62 436 ASN A CA 1
ATOM 3497 C C . ASN A 1 436 ? -73.269 42.134 97.419 1.00 57.62 436 ASN A C 1
ATOM 3499 O O . ASN A 1 436 ? -72.946 42.658 98.486 1.00 57.62 436 ASN A O 1
ATOM 3503 N N . THR A 1 437 ? -74.154 42.712 96.607 1.00 57.09 437 THR A N 1
ATOM 3504 C CA . THR A 1 437 ? -74.884 43.917 97.004 1.00 57.09 437 THR A CA 1
ATOM 3505 C C . THR A 1 437 ? -76.032 43.504 97.930 1.00 57.09 437 THR A C 1
ATOM 3507 O O . THR A 1 437 ? -77.117 43.157 97.467 1.00 57.09 437 THR A O 1
ATOM 3510 N N . ALA A 1 438 ? -75.786 43.517 99.245 1.00 49.94 438 ALA A N 1
ATOM 3511 C CA . ALA A 1 438 ? -76.691 43.019 100.293 1.00 49.94 438 ALA A CA 1
ATOM 3512 C C . ALA A 1 438 ? -78.148 43.531 100.199 1.00 49.94 438 ALA A C 1
ATOM 3514 O O . ALA A 1 438 ? -79.069 42.871 100.672 1.00 49.94 438 ALA A O 1
ATOM 3515 N N . PHE A 1 439 ? -78.377 44.668 99.539 1.00 47.53 439 PHE A N 1
ATOM 3516 C CA . PHE A 1 439 ? -79.703 45.249 99.323 1.00 47.53 439 PHE A CA 1
ATOM 3517 C C . PHE A 1 439 ? -80.547 44.510 98.258 1.00 47.53 439 PHE A C 1
ATOM 3519 O O . PHE A 1 439 ? -81.756 44.366 98.419 1.00 47.53 439 PHE A O 1
ATOM 3526 N N . ASN A 1 440 ? -79.928 43.946 97.211 1.00 53.50 440 ASN A N 1
ATOM 3527 C CA . ASN A 1 440 ? -80.639 43.184 96.168 1.00 53.50 440 ASN A CA 1
ATOM 3528 C C . ASN A 1 440 ? -80.978 41.741 96.586 1.00 53.50 440 ASN A C 1
ATOM 3530 O O . ASN A 1 440 ? -81.870 41.128 95.993 1.00 53.50 440 ASN A O 1
ATOM 3534 N N . MET A 1 441 ? -80.287 41.211 97.604 1.00 54.03 441 MET A N 1
ATOM 3535 C CA . MET A 1 441 ? -80.534 39.885 98.190 1.00 54.03 441 MET A CA 1
ATOM 3536 C C . MET A 1 441 ? -81.799 39.826 99.055 1.00 54.03 441 MET A C 1
ATOM 3538 O O . MET A 1 441 ? -82.388 38.758 99.175 1.00 54.03 441 MET A O 1
ATOM 3542 N N . ILE A 1 442 ? -82.209 40.945 99.662 1.00 51.84 442 ILE A N 1
ATOM 3543 C CA . ILE A 1 442 ? -83.405 41.013 100.521 1.00 51.84 442 ILE A CA 1
ATOM 3544 C C . ILE A 1 442 ? -84.661 41.312 99.686 1.00 51.84 442 ILE A C 1
ATOM 3546 O O . ILE A 1 442 ? -85.747 40.847 100.014 1.00 51.84 442 ILE A O 1
ATOM 3550 N N . ALA A 1 443 ? -84.517 42.059 98.587 1.00 53.19 443 ALA A N 1
ATOM 3551 C CA . ALA A 1 443 ? -85.644 42.543 97.789 1.00 53.19 443 ALA A CA 1
ATOM 3552 C C . ALA A 1 443 ? -86.206 41.536 96.763 1.00 53.19 443 ALA A C 1
ATOM 3554 O O . ALA A 1 443 ? -87.295 41.757 96.242 1.00 53.19 443 ALA A O 1
ATOM 3555 N N . ASN A 1 444 ? -85.496 40.448 96.443 1.00 54.31 444 ASN A N 1
ATOM 3556 C CA . ASN A 1 444 ? -85.967 39.446 95.480 1.00 54.31 444 ASN A CA 1
ATOM 3557 C C . ASN A 1 444 ? -86.326 38.131 96.190 1.00 54.31 444 ASN A C 1
ATOM 3559 O O . ASN A 1 444 ? -85.486 37.541 96.864 1.00 54.31 444 ASN A O 1
ATOM 3563 N N . GLU A 1 445 ? -87.560 37.651 96.005 1.00 56.94 445 GLU A N 1
ATOM 3564 C CA . GLU A 1 445 ? -88.032 36.366 96.538 1.00 56.94 445 GLU A CA 1
ATOM 3565 C C . GLU A 1 445 ? -87.157 35.180 96.081 1.00 56.94 445 GLU A C 1
ATOM 3567 O O . GLU A 1 445 ? -86.637 35.151 94.959 1.00 56.94 445 GLU A O 1
ATOM 3572 N N . LYS A 1 446 ? -87.038 34.163 96.956 1.00 57.50 446 LYS A N 1
ATOM 3573 C CA . LYS A 1 446 ? -86.245 32.925 96.783 1.00 57.50 446 LYS A CA 1
ATOM 3574 C C . LYS A 1 446 ? -86.380 32.314 95.380 1.00 57.50 446 LYS A C 1
ATOM 3576 O O . LYS A 1 446 ? -85.391 31.898 94.784 1.00 57.50 446 LYS A O 1
ATOM 3581 N N . MET A 1 447 ? -87.600 32.278 94.850 1.00 56.47 447 MET A N 1
ATOM 3582 C CA . MET A 1 447 ? -87.922 31.631 93.577 1.00 56.47 447 MET A CA 1
ATOM 3583 C C . MET A 1 447 ? -87.441 32.448 92.363 1.00 56.47 447 MET A C 1
ATOM 3585 O O . MET A 1 447 ? -86.988 31.882 91.368 1.00 56.47 447 MET A O 1
ATOM 3589 N N . THR A 1 448 ? -87.433 33.777 92.475 1.00 60.19 448 THR A N 1
ATOM 3590 C CA . THR A 1 448 ? -87.022 34.710 91.417 1.00 60.19 448 THR A CA 1
ATOM 3591 C C . THR A 1 448 ? -85.503 34.728 91.227 1.00 60.19 448 THR A C 1
ATOM 3593 O O . THR A 1 448 ? -85.024 34.831 90.098 1.00 60.19 448 THR A O 1
ATOM 3596 N N . LEU A 1 449 ? -84.730 34.585 92.312 1.00 62.62 449 LEU A N 1
ATOM 3597 C CA . LEU A 1 449 ? -83.261 34.513 92.269 1.00 62.62 449 LEU A CA 1
ATOM 3598 C C . LEU A 1 449 ? -82.768 33.214 91.620 1.00 62.62 449 LEU A C 1
ATOM 3600 O O . LEU A 1 449 ? -81.890 33.253 90.758 1.00 62.62 449 LEU A O 1
ATOM 3604 N N . THR A 1 450 ? -83.367 32.074 91.979 1.00 62.50 450 THR A N 1
ATOM 3605 C CA . THR A 1 450 ? -83.050 30.785 91.352 1.00 62.50 450 THR A CA 1
ATOM 3606 C C . THR A 1 450 ? -83.456 30.770 89.873 1.00 62.50 450 THR A C 1
ATOM 3608 O O . THR A 1 450 ? -82.659 30.331 89.047 1.00 62.50 450 THR A O 1
ATOM 3611 N N . SER A 1 451 ? -84.630 31.306 89.499 1.00 63.72 451 SER A N 1
ATOM 3612 C CA . SER A 1 451 ? -85.051 31.369 88.082 1.00 63.72 451 SER A CA 1
ATOM 3613 C C . SER A 1 451 ? -84.121 32.247 87.240 1.00 63.72 451 SER A C 1
ATOM 3615 O O . SER A 1 451 ? -83.616 31.797 86.214 1.00 63.72 451 SER A O 1
ATOM 3617 N N . LYS A 1 452 ? -83.790 33.460 87.714 1.00 64.69 452 LYS A N 1
ATOM 3618 C CA . LYS A 1 452 ? -82.881 34.380 87.003 1.00 64.69 452 LYS A CA 1
ATOM 3619 C C . LYS A 1 452 ? -81.474 33.809 86.826 1.00 64.69 452 LYS A C 1
ATOM 3621 O O . LYS A 1 452 ? -80.840 34.041 85.793 1.00 64.69 452 LYS A O 1
ATOM 3626 N N . PHE A 1 453 ? -80.986 33.062 87.817 1.00 65.12 453 PHE A N 1
ATOM 3627 C CA . PHE A 1 453 ? -79.701 32.378 87.737 1.00 65.12 453 PHE A CA 1
ATOM 3628 C C . PHE A 1 453 ? -79.679 31.341 86.601 1.00 65.12 453 PHE A C 1
ATOM 3630 O O . PHE A 1 453 ? -78.795 31.401 85.746 1.00 65.12 453 PHE A O 1
ATOM 3637 N N . PHE A 1 454 ? -80.671 30.448 86.527 1.00 66.12 454 PHE A N 1
ATOM 3638 C CA . PHE A 1 454 ? -80.708 29.414 85.485 1.00 66.12 454 PHE A CA 1
ATOM 3639 C C . PHE A 1 454 ? -81.070 29.960 84.097 1.00 66.12 454 PHE A C 1
ATOM 3641 O O . PHE A 1 454 ? -80.471 29.529 83.117 1.00 66.12 454 PHE A O 1
ATOM 3648 N N . GLU A 1 455 ? -81.963 30.945 83.990 1.00 65.81 455 GLU A N 1
ATOM 3649 C CA . GLU A 1 455 ? -82.321 31.545 82.693 1.00 65.81 455 GLU A CA 1
ATOM 3650 C C . GLU A 1 455 ? -81.137 32.266 82.035 1.00 65.81 455 GLU A C 1
ATOM 3652 O O . GLU A 1 455 ? -80.946 32.175 80.821 1.00 65.81 455 GLU A O 1
ATOM 3657 N N . THR A 1 456 ? -80.309 32.949 82.834 1.00 66.12 456 THR A N 1
ATOM 3658 C CA . THR A 1 456 ? -79.255 33.829 82.308 1.00 66.12 456 THR A CA 1
ATOM 3659 C C . THR A 1 456 ? -77.863 33.198 82.355 1.00 66.12 456 THR A C 1
ATOM 3661 O O . THR A 1 456 ? -77.095 33.369 81.410 1.00 66.12 456 THR A O 1
ATOM 3664 N N . LEU A 1 457 ? -77.503 32.480 83.427 1.00 67.38 457 LEU A N 1
ATOM 3665 C CA . LEU A 1 457 ? -76.147 31.946 83.597 1.00 67.38 457 LEU A CA 1
ATOM 3666 C C . LEU A 1 457 ? -75.989 30.581 82.948 1.00 67.38 457 LEU A C 1
ATOM 3668 O O . LEU A 1 457 ? -75.030 30.378 82.210 1.00 67.38 457 LEU A O 1
ATOM 3672 N N . ALA A 1 458 ? -76.920 29.658 83.203 1.00 66.00 458 ALA A N 1
ATOM 3673 C CA . ALA A 1 458 ? -76.810 28.300 82.678 1.00 66.00 458 ALA A CA 1
ATOM 3674 C C . ALA A 1 458 ? -76.834 28.311 81.143 1.00 66.00 458 ALA A C 1
ATOM 3676 O O . ALA A 1 458 ? -75.970 27.699 80.526 1.00 66.00 458 ALA A O 1
ATOM 3677 N N . SER A 1 459 ? -77.712 29.115 80.534 1.00 66.94 459 SER A N 1
ATOM 3678 C CA . SER A 1 459 ? -77.748 29.338 79.081 1.00 66.94 459 SER A CA 1
ATOM 3679 C C . SER A 1 459 ? -76.427 29.894 78.527 1.00 66.94 459 SER A C 1
ATOM 3681 O O . SER A 1 459 ? -75.964 29.465 77.473 1.00 66.94 459 SER A O 1
ATOM 3683 N N . ARG A 1 460 ? -75.774 30.821 79.244 1.00 71.38 460 ARG A N 1
ATOM 3684 C CA . ARG A 1 460 ? -74.487 31.402 78.819 1.00 71.38 460 ARG A CA 1
ATOM 3685 C C . ARG A 1 460 ? -73.319 30.437 78.989 1.00 71.38 460 ARG A C 1
ATOM 3687 O O . ARG A 1 460 ? -72.458 30.392 78.123 1.00 71.38 460 ARG A O 1
ATOM 3694 N N . VAL A 1 461 ? -73.285 29.660 80.070 1.00 71.31 461 VAL A N 1
ATOM 3695 C CA . VAL A 1 461 ? -72.253 28.634 80.296 1.00 71.31 461 VAL A CA 1
ATOM 3696 C C . VAL A 1 461 ? -72.397 27.483 79.300 1.00 71.31 461 VAL A C 1
ATOM 3698 O O . VAL A 1 461 ? -71.388 26.994 78.806 1.00 71.31 461 VAL A O 1
ATOM 3701 N N . ILE A 1 462 ? -73.627 27.103 78.945 1.00 70.06 462 ILE A N 1
ATOM 3702 C CA . ILE A 1 462 ? -73.898 26.147 77.864 1.00 70.06 462 ILE A CA 1
ATOM 3703 C C . ILE A 1 462 ? -73.331 26.665 76.538 1.00 70.06 462 ILE A C 1
ATOM 3705 O O . ILE A 1 462 ? -72.601 25.938 75.877 1.00 70.06 462 ILE A O 1
ATOM 3709 N N . HIS A 1 463 ? -73.564 27.937 76.201 1.00 72.69 463 HIS A N 1
ATOM 3710 C CA . HIS A 1 463 ? -73.037 28.524 74.967 1.00 72.69 463 HIS A CA 1
ATOM 3711 C C . HIS A 1 463 ? -71.498 28.521 74.896 1.00 72.69 463 HIS A C 1
ATOM 3713 O O . HIS A 1 463 ? -70.932 28.319 73.830 1.00 72.69 463 HIS A O 1
ATOM 3719 N N . VAL A 1 464 ? -70.808 28.687 76.031 1.00 73.38 464 VAL A N 1
ATOM 3720 C CA . VAL A 1 464 ? -69.333 28.607 76.120 1.00 73.38 464 VAL A CA 1
ATOM 3721 C C . VAL A 1 464 ? -68.811 27.191 75.833 1.00 73.38 464 VAL A C 1
ATOM 3723 O O . VAL A 1 464 ? -67.683 27.054 75.377 1.00 73.38 464 VAL A O 1
ATOM 3726 N N . TYR A 1 465 ? -69.604 26.150 76.100 1.00 70.44 465 TYR A N 1
ATOM 3727 C CA . TYR A 1 465 ? -69.247 24.746 75.852 1.00 70.44 465 TYR A CA 1
ATOM 3728 C C . TYR A 1 465 ? -69.682 24.236 74.466 1.00 70.44 465 TYR A C 1
ATOM 3730 O O . TYR A 1 465 ? -69.222 23.183 74.033 1.00 70.44 465 TYR A O 1
ATOM 3738 N N . GLU A 1 466 ? -70.578 24.953 73.784 1.00 66.00 466 GLU A N 1
ATOM 3739 C CA . GLU A 1 466 ? -71.139 24.571 72.480 1.00 66.00 466 GLU A CA 1
ATOM 3740 C C . GLU A 1 466 ? -70.304 25.080 71.285 1.00 66.00 466 GLU A C 1
ATOM 3742 O O . GLU A 1 466 ? -70.464 24.578 70.172 1.00 66.00 466 GLU A O 1
ATOM 3747 N N . VAL A 1 467 ? -69.414 26.057 71.520 1.00 51.06 467 VAL A N 1
ATOM 3748 C CA . VAL A 1 467 ? -68.509 26.683 70.532 1.00 51.06 467 VAL A CA 1
ATOM 3749 C C . VAL A 1 467 ? -67.106 26.112 70.642 1.00 51.06 467 VAL A C 1
ATOM 3751 O O . VAL A 1 467 ? -66.558 25.711 69.593 1.00 51.06 467 VAL A O 1
#

Foldseek 3Di:
DEAADPVDAFKKWFAFLCCLLDPDDPVRVVVPSVRTDIQHFDPVDPVRVVVRVVLQVDWDKDAQVVCVSSLNADPPDPVRVVQQDPVRIHIGGRGPDMYGHDDDPVNVLVDDDDDDPDLVCCVSDVCCQPPVLLPDLADEAEAALVVAQDPSNLVCLVPRPLDPSDDLLRYAYEHEDLVVLPDPPDDPVVSVVSSLVSLVVNCVSNVHDSLRYHYFYPVQCVVCVVVVPPVSVVVRSVVVVVCSCVVRRSVSVVVVVVVVVVVVVVVVVVVVVVVVVVVVVVVVVVVVVVVVVVVVVVVVVVVVVVVVVVVVVVVVVLVVVVVVLVVVLVVLVVVLCVLLPPVVLVVLLVVLLVQLVPDPDPVSNVVSVVVSLVSNLVSQVVSQVSLVVSQVSVQVSLVVCCVSPVDDRDHDDRDHSVVLSVVSVVLVVVVCVVPVPVVNVVPDDSVRVSVCCCVPPSVVNVVSSVD

Sequence (467 aa):
ELLYDPSKPTSLQLLPIDTRATDVSTTEYKRYPEEWTVVEFDVNSNDSMVNAFKEVSRTRRVTAEEAEKLSLYDPNNSDDAMSLNKDGTVDVPCWRYAMINFPHPLLEQGLVILDTPGLNAIGTEPELTLNMLPNAHAVLFILGADTGVTKSEIDVWRQYISGTRWKQKGRMAVLNKIDGLWDELKDDVEIEKELVKQVKVSAELLGLDISQIFPTSAQKGLLAKVNGDENLLIQSRLPQLEKALSDELIPSKKEIVRDNTKNEIDDLITNTNLILESRISGVLEQLDELRGLRGKNEDVVEHMMNKVKVDKENFEKGLQRFQALRSVFSQQTNKLFTLLGMDGLKVKVHDTRETMVKASFTKTIRDAMDDFFLELKGRLVSSDEHIQDIKKMMDVMYEKFAKEHGLRKSEPPAFSTMRYQKELAKYERAYKEQFNTAFNMIANEKMTLTSKFFETLASRVIHVYEV

Mean predicted aligned error: 18.23 Å